Protein 6S3P (pdb70)

Organism: NCBI:txid751945

Nearest PDB structures (foldseek):
  7bil-assembly1_A  TM=9.591E-01  e=8.153E-88  Thermus oshimai JL-2
  7oar-assembly1_A  TM=9.532E-01  e=5.151E-84  Thermus oshimai
  7ada-assembly2_B  TM=6.697E-01  e=1.437E-77  Thermus oshimai JL-2
  6xzt-assembly2_B  TM=6.719E-01  e=8.500E-76  Thermus oshimai JL-2
  5fhf-assembly1_A  TM=6.717E-01  e=7.143E-41  Bacteroides fragilis

Secondary structure (DSSP, 8-state):
---HHHHHHHHHHHSS---EEEEESS-BTBHHHHHHHHHHHHGGGEEEEESSHHHHHHTTSEEHHHHHT--SS---TT-TTT--PPPTT-HHHHHHHH--EEEE-SGGG--HHHHHHHHHHHHHHHT-TTSGGGGPEEEEES-S-SPPPP--STHHHHHHHHHHSSSSGGG-GGGGTS-EEEEE----HHHHH-HHHHHHHHHHHTT-TTHHHHHHHHHB-GGGGGSTT-EEEESSHHHHHHHHHHHHHHS-S--EEEE-EEEES--GGG-SS-SEEEE-TT-EEEE-S--TTSS--TT-EEEEEEEETTEEEEEETTT--EEEE--EEEEEEEEEE-SSSS-EEEEEEEEEEE-SEEE-SEEEHHHHTT---SSEEE--TT---STTHHHHHHTTSSSGGGEEESSPPPGGG----HHHHHHHHHTTSSEE----

Radius of gyration: 22.18 Å; Cα contacts (8 Å, |Δi|>4): 866; chains: 1; bounding box: 62×50×57 Å

Structure (mmCIF, N/CA/C/O backbone):
data_6S3P
#
_entry.id   6S3P
#
_cell.length_a   60.850
_cell.length_b   64.583
_cell.length_c   144.296
_cell.angle_alpha   90.00
_cell.angle_beta   90.00
_cell.angle_gamma   90.00
#
_symmetry.space_group_name_H-M   'P 21 21 21'
#
loop_
_entity.id
_entity.type
_entity.pdbx_description
1 polymer 'PIF1 helicase'
2 polymer "DNA (5'-D(*TP*TP*TP*TP*TP*TP*TP*T)-3')"
3 water water
#
loop_
_atom_site.group_PDB
_atom_site.id
_atom_site.type_symbol
_atom_site.label_atom_id
_atom_site.label_alt_id
_atom_site.label_comp_id
_atom_site.label_asym_id
_atom_site.label_entity_id
_atom_site.label_seq_id
_atom_site.pdbx_PDB_ins_code
_atom_site.Cartn_x
_atom_site.Cartn_y
_atom_site.Cartn_z
_atom_site.occupancy
_atom_site.B_iso_or_equiv
_atom_site.auth_seq_id
_atom_site.auth_comp_id
_atom_site.auth_asym_id
_atom_site.auth_atom_id
_atom_site.pdbx_PDB_model_num
ATOM 1 N N . GLY A 1 3 ? -3.658 -1.491 4.017 1.00 74.12 67 GLY A N 1
ATOM 2 C CA . GLY A 1 3 ? -2.480 -0.656 4.211 1.00 74.39 67 GLY A CA 1
ATOM 3 C C . GLY A 1 3 ? -2.525 0.696 3.511 1.00 69.37 67 GLY A C 1
ATOM 4 O O . GLY A 1 3 ? -1.572 1.095 2.839 1.00 67.15 67 GLY A O 1
ATOM 5 N N . LEU A 1 4 ? -3.628 1.415 3.692 1.00 64.05 68 LEU A N 1
ATOM 6 C CA . LEU A 1 4 ? -3.843 2.716 3.075 1.00 53.51 68 LEU A CA 1
ATOM 7 C C . LEU A 1 4 ? -3.655 3.837 4.093 1.00 54.22 68 LEU A C 1
ATOM 8 O O . LEU A 1 4 ? -3.795 3.638 5.301 1.00 55.60 68 LEU A O 1
ATOM 13 N N . SER A 1 5 ? -3.354 5.035 3.591 1.00 51.13 69 SER A N 1
ATOM 14 C CA . SER A 1 5 ? -3.350 6.203 4.463 1.00 51.50 69 SER A CA 1
ATOM 15 C C . SER A 1 5 ? -4.787 6.579 4.831 1.00 49.68 69 SER A C 1
ATOM 16 O O . SER A 1 5 ? -5.756 5.997 4.337 1.00 48.92 69 SER A O 1
ATOM 19 N N . SER A 1 6 ? -4.920 7.556 5.729 1.00 51.30 70 SER A N 1
ATOM 20 C CA . SER A 1 6 ? -6.248 8.039 6.108 1.00 52.90 70 SER A CA 1
ATOM 21 C C . SER A 1 6 ? -6.986 8.606 4.905 1.00 46.48 70 SER A C 1
ATOM 22 O O . SER A 1 6 ? -8.172 8.332 4.697 1.00 46.62 70 SER A O 1
ATOM 25 N N . GLU A 1 7 ? -6.293 9.405 4.100 1.00 46.86 71 GLU A N 1
ATOM 26 C CA . GLU A 1 7 ? -6.897 9.966 2.902 1.00 47.20 71 GLU A CA 1
ATOM 27 C C . GLU A 1 7 ? -7.350 8.861 1.954 1.00 42.57 71 GLU A C 1
ATOM 28 O O . GLU A 1 7 ? -8.475 8.888 1.442 1.00 40.83 71 GLU A O 1
ATOM 34 N N . GLN A 1 8 ? -6.488 7.866 1.723 1.00 40.30 72 GLN A N 1
ATOM 35 C CA . GLN A 1 8 ? -6.824 6.795 0.790 1.00 41.26 72 GLN A CA 1
ATOM 36 C C . GLN A 1 8 ? -7.972 5.943 1.314 1.00 37.64 72 GLN A C 1
ATOM 37 O O . GLN A 1 8 ? -8.848 5.527 0.544 1.00 36.19 72 GLN A O 1
ATOM 43 N N . GLN A 1 9 ? -7.982 5.670 2.622 1.00 39.26 73 GLN A N 1
ATOM 44 C CA . GLN A 1 9 ? -9.054 4.866 3.205 1.00 42.04 73 GLN A CA 1
ATOM 45 C C . GLN A 1 9 ? -10.396 5.573 3.079 1.00 39.08 73 GLN A C 1
ATOM 46 O O . GLN A 1 9 ? -11.412 4.944 2.771 1.00 38.87 73 GLN A O 1
ATOM 52 N N . ARG A 1 10 ? -10.416 6.888 3.285 1.00 39.98 74 ARG A N 1
ATOM 53 C CA . ARG A 1 10 ? -11.654 7.639 3.099 1.00 41.72 74 ARG A CA 1
ATOM 54 C C . ARG A 1 10 ? -12.176 7.484 1.683 1.00 41.01 74 ARG A C 1
ATOM 55 O O . ARG A 1 10 ? -13.377 7.289 1.480 1.00 35.15 74 ARG A O 1
ATOM 63 N N . ALA A 1 11 ? -11.289 7.602 0.682 1.00 39.40 75 ALA A N 1
ATOM 64 C CA . ALA A 1 11 ? -11.713 7.409 -0.699 1.00 37.33 75 ALA A CA 1
ATOM 65 C C . ALA A 1 11 ? -12.141 5.971 -0.929 1.00 36.52 75 ALA A C 1
ATOM 66 O O . ALA A 1 11 ? -13.150 5.712 -1.600 1.00 35.21 75 ALA A O 1
ATOM 68 N N . PHE A 1 12 ? -11.402 5.023 -0.347 1.00 34.72 76 PHE A N 1
ATOM 69 C CA . PHE A 1 12 ? -11.730 3.612 -0.526 1.00 34.87 76 PHE A CA 1
ATOM 70 C C . PHE A 1 12 ? -13.133 3.332 -0.009 1.00 36.81 76 PHE A C 1
ATOM 71 O O . PHE A 1 12 ? -13.942 2.692 -0.689 1.00 38.35 76 PHE A O 1
ATOM 79 N N . LEU A 1 13 ? -13.459 3.854 1.176 1.00 35.94 77 LEU A N 1
ATOM 80 C CA . LEU A 1 13 ? -14.752 3.531 1.762 1.00 37.91 77 LEU A CA 1
ATOM 81 C C . LEU A 1 13 ? -15.869 4.280 1.067 1.00 39.05 77 LEU A C 1
ATOM 82 O O . LEU A 1 13 ? -16.980 3.741 0.928 1.00 39.66 77 LEU A O 1
ATOM 87 N N . ALA A 1 14 ? -15.577 5.506 0.608 1.00 38.19 78 ALA A N 1
ATOM 88 C CA . ALA A 1 14 ? -16.574 6.325 -0.067 1.00 40.15 78 ALA A CA 1
ATOM 89 C C . ALA A 1 14 ? -16.993 5.709 -1.384 1.00 39.61 78 ALA A C 1
ATOM 90 O O . ALA A 1 14 ? -18.113 5.942 -1.843 1.00 39.88 78 ALA A O 1
ATOM 92 N N . VAL A 1 15 ? -16.116 4.912 -1.989 1.00 35.63 79 VAL A N 1
ATOM 93 C CA . VAL A 1 15 ? -16.388 4.287 -3.268 1.00 38.89 79 VAL A CA 1
ATOM 94 C C . VAL A 1 15 ? -17.003 2.902 -3.102 1.00 41.75 79 VAL A C 1
ATOM 95 O O . VAL A 1 15 ? -17.890 2.523 -3.869 1.00 47.77 79 VAL A O 1
ATOM 99 N N . THR A 1 16 ? -16.574 2.134 -2.095 1.00 36.83 80 THR A N 1
ATOM 100 C CA . THR A 1 16 ? -16.972 0.733 -1.981 1.00 38.16 80 THR A CA 1
ATOM 101 C C . THR A 1 16 ? -18.200 0.510 -1.108 1.00 40.96 80 THR A C 1
ATOM 102 O O . THR A 1 16 ? -18.859 -0.524 -1.253 1.00 42.64 80 THR A O 1
ATOM 106 N N . GLN A 1 17 ? -18.522 1.429 -0.198 1.00 40.47 81 GLN A N 1
ATOM 107 C CA . GLN A 1 17 ? -19.610 1.222 0.754 1.00 41.69 81 GLN A CA 1
ATOM 108 C C . GLN A 1 17 ? -20.799 2.128 0.448 1.00 42.36 81 GLN A C 1
ATOM 109 O O . GLN A 1 17 ? -21.481 2.618 1.347 1.00 41.99 81 GLN A O 1
ATOM 115 N N . THR A 1 18 ? -21.061 2.347 -0.834 1.00 41.85 82 THR A N 1
ATOM 116 C CA . THR A 1 18 ? -22.230 3.076 -1.301 1.00 43.90 82 THR A CA 1
ATOM 117 C C . THR A 1 18 ? -22.690 2.439 -2.603 1.00 43.13 82 THR A C 1
ATOM 118 O O . THR A 1 18 ? -21.861 1.974 -3.390 1.00 43.47 82 THR A O 1
ATOM 122 N N . PRO A 1 19 ? -24.000 2.407 -2.855 1.00 45.81 83 PRO A N 1
ATOM 123 C CA . PRO A 1 19 ? -24.469 1.927 -4.164 1.00 44.08 83 PRO A CA 1
ATOM 124 C C . PRO A 1 19 ? -24.241 2.935 -5.276 1.00 43.78 83 PRO A C 1
ATOM 125 O O . PRO A 1 19 ? -24.411 2.573 -6.447 1.00 45.26 83 PRO A O 1
ATOM 129 N N . HIS A 1 20 ? -23.846 4.175 -4.953 1.00 37.54 84 HIS A N 1
ATOM 130 C CA . HIS A 1 20 ? -23.755 5.203 -5.977 1.00 37.63 84 HIS A CA 1
ATOM 131 C C . HIS A 1 20 ? -22.808 4.752 -7.080 1.00 34.52 84 HIS A C 1
ATOM 132 O O . HIS A 1 20 ? -21.682 4.314 -6.783 1.00 35.06 84 HIS A O 1
ATOM 139 N N . PRO A 1 21 ? -23.204 4.831 -8.355 1.00 35.62 85 PRO A N 1
ATOM 140 C CA . PRO A 1 21 ? -22.469 4.175 -9.443 1.00 33.32 85 PRO A CA 1
ATOM 141 C C . PRO A 1 21 ? -21.439 5.021 -10.186 1.00 36.46 85 PRO A C 1
ATOM 142 O O . PRO A 1 21 ? -20.895 4.537 -11.185 1.00 35.56 85 PRO A O 1
ATOM 146 N N . ALA A 1 22 ? -21.158 6.263 -9.794 1.00 35.17 86 ALA A N 1
ATOM 147 C CA . ALA A 1 22 ? -20.200 7.055 -10.570 1.00 34.95 86 ALA A CA 1
ATOM 148 C C . ALA A 1 22 ? -19.331 7.874 -9.633 1.00 32.39 86 ALA A C 1
ATOM 149 O O . ALA A 1 22 ? -19.835 8.731 -8.898 1.00 33.64 86 ALA A O 1
ATOM 151 N N . HIS A 1 23 ? -18.023 7.617 -9.684 1.00 31.93 87 HIS A N 1
ATOM 152 C CA . HIS A 1 23 ? -17.068 8.186 -8.746 1.00 29.34 87 HIS A CA 1
ATOM 153 C C . HIS A 1 23 ? -15.834 8.633 -9.505 1.00 31.83 87 HIS A C 1
ATOM 154 O O . HIS A 1 23 ? -15.405 7.973 -10.456 1.00 31.86 87 HIS A O 1
ATOM 161 N N . LEU A 1 24 ? -15.274 9.755 -9.071 1.00 28.04 88 LEU A N 1
ATOM 162 C CA . LEU A 1 24 ? -14.018 10.285 -9.584 1.00 28.09 88 LEU A CA 1
ATOM 163 C C . LEU A 1 24 ? -13.072 10.482 -8.405 1.00 30.28 88 LEU A C 1
ATOM 164 O O . LEU A 1 24 ? -13.395 11.220 -7.467 1.00 30.63 88 LEU A O 1
ATOM 169 N N . ILE A 1 25 ? -11.946 9.771 -8.421 1.00 32.72 89 ILE A N 1
ATOM 170 C CA . ILE A 1 25 ? -10.897 9.918 -7.412 1.00 33.21 89 ILE A CA 1
ATOM 171 C C . ILE A 1 25 ? -9.753 10.663 -8.080 1.00 37.76 89 ILE A C 1
ATOM 172 O O . ILE A 1 25 ? -9.106 10.144 -9.002 1.00 37.27 89 ILE A O 1
ATOM 177 N N . THR A 1 26 ? -9.514 11.897 -7.668 1.00 33.98 90 THR A N 1
ATOM 178 C CA . THR A 1 26 ? -8.561 12.700 -8.404 1.00 36.50 90 THR A CA 1
ATOM 179 C C . THR A 1 26 ? -7.432 13.157 -7.492 1.00 45.76 90 THR A C 1
ATOM 180 O O . THR A 1 26 ? -7.610 13.320 -6.285 1.00 46.81 90 THR A O 1
ATOM 184 N N . GLY A 1 27 ? -6.261 13.331 -8.091 1.00 55.88 91 GLY A N 1
ATOM 185 C CA . GLY A 1 27 ? -5.061 13.714 -7.386 1.00 66.77 91 GLY A CA 1
ATOM 186 C C . GLY A 1 27 ? -3.858 13.673 -8.309 1.00 75.87 91 GLY A C 1
ATOM 187 O O . GLY A 1 27 ? -3.885 13.019 -9.356 1.00 77.27 91 GLY A O 1
ATOM 188 N N . PRO A 1 28 ? -2.767 14.378 -7.929 1.00 82.65 92 PRO A N 1
ATOM 189 C CA . PRO A 1 28 ? -1.560 14.452 -8.778 1.00 89.00 92 PRO A CA 1
ATOM 190 C C . PRO A 1 28 ? -0.817 13.127 -8.863 1.00 93.45 92 PRO A C 1
ATOM 191 O O . PRO A 1 28 ? 0.307 12.990 -8.371 1.00 96.71 92 PRO A O 1
ATOM 195 N N . ALA A 1 29 ? -1.425 12.164 -9.547 1.00 94.68 93 ALA A N 1
ATOM 196 C CA . ALA A 1 29 ? -1.468 10.781 -9.101 1.00 93.38 93 ALA A CA 1
ATOM 197 C C . ALA A 1 29 ? -0.326 9.931 -9.651 1.00 96.00 93 ALA A C 1
ATOM 198 O O . ALA A 1 29 ? -0.107 9.856 -10.866 1.00 95.35 93 ALA A O 1
ATOM 200 N N . GLY A 1 30 ? 0.375 9.276 -8.725 1.00 96.03 94 GLY A N 1
ATOM 201 C CA . GLY A 1 30 ? 1.444 8.315 -8.927 1.00 94.42 94 GLY A CA 1
ATOM 202 C C . GLY A 1 30 ? 1.260 7.249 -7.865 1.00 88.86 94 GLY A C 1
ATOM 203 O O . GLY A 1 30 ? 0.155 6.719 -7.724 1.00 84.49 94 GLY A O 1
ATOM 204 N N . THR A 1 31 ? 2.310 6.906 -7.121 1.00 89.74 95 THR A N 1
ATOM 205 C CA . THR A 1 31 ? 2.100 6.179 -5.873 1.00 87.52 95 THR A CA 1
ATOM 206 C C . THR A 1 31 ? 1.108 6.957 -5.014 1.00 84.18 95 THR A C 1
ATOM 207 O O . THR A 1 31 ? 1.124 8.189 -4.989 1.00 89.74 95 THR A O 1
ATOM 211 N N . GLY A 1 32 ? 0.260 6.241 -4.284 1.00 73.61 96 GLY A N 1
ATOM 212 C CA . GLY A 1 32 ? -0.960 6.840 -3.762 1.00 66.02 96 GLY A CA 1
ATOM 213 C C . GLY A 1 32 ? -2.215 6.643 -4.600 1.00 59.00 96 GLY A C 1
ATOM 214 O O . GLY A 1 32 ? -3.156 6.018 -4.105 1.00 57.60 96 GLY A O 1
ATOM 215 N N . LYS A 1 33 ? -2.286 7.127 -5.845 1.00 52.59 97 LYS A N 1
ATOM 216 C CA . LYS A 1 33 ? -3.346 6.628 -6.720 1.00 51.21 97 LYS A CA 1
ATOM 217 C C . LYS A 1 33 ? -3.180 5.134 -6.929 1.00 48.90 97 LYS A C 1
ATOM 218 O O . LYS A 1 33 ? -4.150 4.371 -6.861 1.00 47.74 97 LYS A O 1
ATOM 224 N N . THR A 1 34 ? -1.942 4.705 -7.178 1.00 52.87 98 THR A N 1
ATOM 225 C CA . THR A 1 34 ? -1.687 3.319 -7.539 1.00 51.66 98 THR A CA 1
A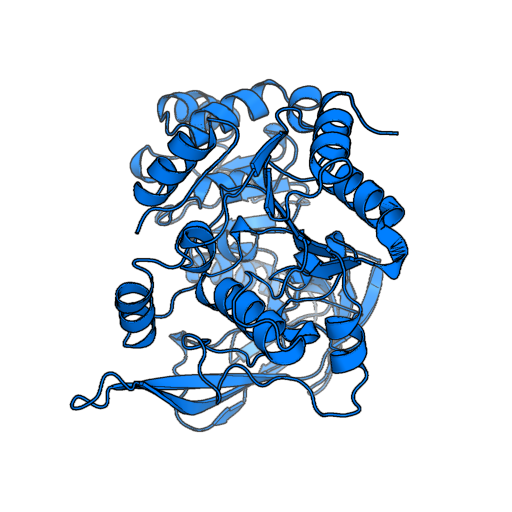TOM 226 C C . THR A 1 34 ? -1.954 2.383 -6.366 1.00 47.90 98 THR A C 1
ATOM 227 O O . THR A 1 34 ? -2.536 1.309 -6.550 1.00 47.95 98 THR A O 1
ATOM 231 N N . THR A 1 35 ? -1.538 2.762 -5.154 1.00 44.46 99 THR A N 1
ATOM 232 C CA . THR A 1 35 ? -1.818 1.899 -4.010 1.00 46.47 99 THR A CA 1
ATOM 233 C C . THR A 1 35 ? -3.314 1.800 -3.739 1.00 44.52 99 THR A C 1
ATOM 234 O O . THR A 1 35 ? -3.802 0.735 -3.351 1.00 47.61 99 THR A O 1
ATOM 238 N N . LEU A 1 36 ? -4.058 2.885 -3.973 1.00 40.95 100 LEU A N 1
ATOM 239 C CA . LEU A 1 36 ? -5.511 2.844 -3.838 1.00 38.25 100 LEU A CA 1
ATOM 240 C C . LEU A 1 36 ? -6.144 1.982 -4.925 1.00 34.41 100 LEU A C 1
ATOM 241 O O . LEU A 1 36 ? -7.094 1.233 -4.661 1.00 32.57 100 LEU A O 1
ATOM 246 N N . LEU A 1 37 ? -5.640 2.088 -6.154 1.00 32.59 101 LEU A N 1
ATOM 247 C CA . LEU A 1 37 ? -6.167 1.270 -7.244 1.00 33.17 101 LEU A CA 1
ATOM 248 C C . LEU A 1 37 ? -6.004 -0.216 -6.938 1.00 34.74 101 LEU A C 1
ATOM 249 O O . LEU A 1 37 ? -6.941 -1.003 -7.117 1.00 31.23 101 LEU A O 1
ATOM 254 N N . TYR A 1 38 ? -4.844 -0.610 -6.416 1.00 35.51 102 TYR A N 1
ATOM 255 C CA . TYR A 1 38 ? -4.629 -2.026 -6.157 1.00 38.88 102 TYR A CA 1
ATOM 256 C C . TYR A 1 38 ? -5.553 -2.529 -5.052 1.00 35.20 102 TYR A C 1
ATOM 257 O O . TYR A 1 38 ? -6.054 -3.658 -5.126 1.00 37.16 102 TYR A O 1
ATOM 266 N N . ALA A 1 39 ? -5.830 -1.689 -4.043 1.00 37.43 103 ALA A N 1
ATOM 267 C CA . ALA A 1 39 ? -6.773 -2.066 -2.994 1.00 35.18 103 ALA A CA 1
ATOM 268 C C . ALA A 1 39 ? -8.188 -2.195 -3.551 1.00 36.32 103 ALA A C 1
ATOM 269 O O . ALA A 1 39 ? -8.928 -3.118 -3.182 1.00 38.39 103 ALA A O 1
ATOM 271 N N . LEU A 1 40 ? -8.574 -1.299 -4.463 1.00 32.17 104 LEU A N 1
ATOM 272 C CA . LEU A 1 40 ? -9.872 -1.428 -5.122 1.00 32.46 104 LEU A CA 1
ATOM 273 C C . LEU A 1 40 ? -9.939 -2.695 -5.959 1.00 32.67 104 LEU A C 1
ATOM 274 O O . LEU A 1 40 ? -10.971 -3.381 -5.985 1.00 38.17 104 LEU A O 1
ATOM 279 N N . GLN A 1 41 ? -8.849 -3.011 -6.666 1.00 35.89 105 GLN A N 1
ATOM 280 C CA . GLN A 1 41 ? -8.827 -4.224 -7.470 1.00 36.70 105 GLN A CA 1
ATOM 281 C C . GLN A 1 41 ? -8.946 -5.456 -6.585 1.00 40.22 105 GLN A C 1
ATOM 282 O O . GLN A 1 41 ? -9.650 -6.413 -6.930 1.00 39.72 105 GLN A O 1
ATOM 288 N N . GLU A 1 42 ? -8.281 -5.443 -5.428 1.00 39.75 106 GLU A N 1
ATOM 289 C CA . GLU A 1 42 ? -8.370 -6.578 -4.513 1.00 48.55 106 GLU A CA 1
ATOM 290 C C . GLU A 1 42 ? -9.768 -6.705 -3.919 1.00 49.52 106 GLU A C 1
ATOM 291 O O . GLU A 1 42 ? -10.265 -7.818 -3.725 1.00 56.39 106 GLU A O 1
ATOM 297 N N . PHE A 1 43 ? -10.419 -5.583 -3.612 1.00 44.29 107 PHE A N 1
ATOM 298 C CA . PHE A 1 43 ? -11.769 -5.654 -3.052 1.00 40.97 107 PHE A CA 1
ATOM 299 C C . PHE A 1 43 ? -12.757 -6.270 -4.048 1.00 43.32 107 PHE A C 1
ATOM 300 O O . PHE A 1 43 ? -13.665 -7.018 -3.664 1.00 43.89 107 PHE A O 1
ATOM 308 N N . TYR A 1 44 ? -12.579 -5.987 -5.333 1.00 40.59 108 TYR A N 1
ATOM 309 C CA . TYR A 1 44 ? -13.575 -6.269 -6.361 1.00 45.81 108 TYR A CA 1
ATOM 310 C C . TYR A 1 44 ? -13.339 -7.568 -7.133 1.00 48.38 108 TYR A C 1
ATOM 311 O O . TYR A 1 44 ? -14.157 -7.900 -7.994 1.00 56.72 108 TYR A O 1
ATOM 320 N N . LYS A 1 45 ? -12.314 -8.355 -6.793 1.00 51.34 109 LYS A N 1
ATOM 321 C CA . LYS A 1 45 ? -11.402 -8.976 -7.747 1.00 57.96 109 LYS A CA 1
ATOM 322 C C . LYS A 1 45 ? -12.056 -9.439 -9.050 1.00 63.51 109 LYS A C 1
ATOM 323 O O . LYS A 1 45 ? -11.762 -8.904 -10.129 1.00 69.30 109 LYS A O 1
ATOM 329 N N . GLY A 1 46 ? -13.009 -10.366 -8.969 1.00 61.89 110 GLY A N 1
ATOM 330 C CA . GLY A 1 46 ? -13.644 -10.849 -10.187 1.00 57.85 110 GLY A CA 1
ATOM 331 C C . GLY A 1 46 ? -14.551 -9.823 -10.831 1.00 50.70 110 GLY A C 1
ATOM 332 O O . GLY A 1 46 ? -14.668 -9.762 -12.059 1.00 51.38 110 GLY A O 1
ATOM 333 N N . ARG A 1 47 ? -15.176 -8.984 -10.014 1.00 41.75 111 ARG A N 1
ATOM 334 C CA . ARG A 1 47 ? -16.284 -8.133 -10.409 1.00 40.35 111 ARG A CA 1
ATOM 335 C C . ARG A 1 47 ? -15.855 -6.870 -11.146 1.00 41.44 111 ARG A C 1
ATOM 336 O O . ARG A 1 47 ? -16.726 -6.136 -11.619 1.00 40.67 111 ARG A O 1
ATOM 344 N N . ALA A 1 48 ? -14.555 -6.594 -11.252 1.00 45.15 112 ALA A N 1
ATOM 345 C CA . ALA A 1 48 ? -14.068 -5.344 -11.821 1.00 41.30 112 ALA A CA 1
ATOM 346 C C . ALA A 1 48 ? -13.137 -5.595 -13.001 1.00 40.31 112 ALA A C 1
ATOM 347 O O . ALA A 1 48 ? -12.325 -6.525 -12.991 1.00 42.10 112 ALA A O 1
ATOM 349 N N . VAL A 1 49 ? -13.277 -4.756 -14.018 1.00 36.70 113 VAL A N 1
ATOM 350 C CA . VAL A 1 49 ? -12.369 -4.678 -15.156 1.00 36.47 113 VAL A CA 1
ATOM 351 C C . VAL A 1 49 ? -11.637 -3.342 -15.048 1.00 33.84 113 VAL A C 1
ATOM 352 O O . VAL A 1 49 ? -12.277 -2.302 -14.856 1.00 29.16 113 VAL A O 1
ATOM 356 N N . THR A 1 50 ? -10.305 -3.357 -15.171 1.00 30.68 114 THR A N 1
ATOM 357 C CA . THR A 1 50 ? -9.521 -2.125 -15.115 1.00 27.45 114 THR A CA 1
ATOM 358 C C . THR A 1 50 ? -9.067 -1.759 -16.522 1.00 31.79 114 THR A C 1
ATOM 359 O O . THR A 1 50 ? -8.438 -2.576 -17.202 1.00 32.02 114 THR A O 1
ATOM 363 N N . LEU A 1 51 ? -9.398 -0.539 -16.959 1.00 29.28 115 LEU A N 1
ATOM 364 C CA . LEU A 1 51 ? -9.026 -0.036 -18.276 1.00 27.12 115 LEU A CA 1
ATOM 365 C C . LEU A 1 51 ? -8.304 1.294 -18.143 1.00 28.10 115 LEU A C 1
ATOM 366 O O . LEU A 1 51 ? -8.404 1.988 -17.124 1.00 28.48 115 LEU A O 1
ATOM 371 N N . ALA A 1 52 ? -7.564 1.645 -19.191 1.00 27.65 116 ALA A N 1
ATOM 372 C CA . ALA A 1 52 ? -6.841 2.900 -19.249 1.00 25.25 116 ALA A CA 1
ATOM 373 C C . ALA A 1 52 ? -6.773 3.348 -20.716 1.00 29.13 116 ALA A C 1
ATOM 374 O O . ALA A 1 52 ? -6.870 2.511 -21.609 1.00 27.42 116 ALA A O 1
ATOM 376 N N . PRO A 1 53 ? -6.623 4.646 -20.957 1.00 26.41 117 PRO A N 1
ATOM 377 C CA . PRO A 1 53 ? -6.630 5.112 -22.360 1.00 23.97 117 PRO A CA 1
ATOM 378 C C . PRO A 1 53 ? -5.342 4.836 -23.130 1.00 27.19 117 PRO A C 1
ATOM 379 O O . PRO A 1 53 ? -5.387 4.873 -24.368 1.00 25.80 117 PRO A O 1
ATOM 383 N N . THR A 1 54 ? -4.209 4.599 -22.474 1.00 23.77 118 THR A N 1
ATOM 384 C CA . THR A 1 54 ? -2.935 4.360 -23.160 1.00 24.74 118 THR A CA 1
ATOM 385 C C . THR A 1 54 ? -2.336 3.042 -22.679 1.00 24.39 118 THR A C 1
ATOM 386 O O . THR A 1 54 ? -2.656 2.542 -21.594 1.00 26.52 118 THR A O 1
ATOM 390 N N . GLY A 1 55 ? -1.464 2.473 -23.511 1.00 24.22 119 GLY A N 1
ATOM 391 C CA . GLY A 1 55 ? -0.829 1.214 -23.149 1.00 24.55 119 GLY A CA 1
ATOM 392 C C . GLY A 1 55 ? 0.033 1.332 -21.901 1.00 29.37 119 GLY A C 1
ATOM 393 O O . GLY A 1 55 ? 0.056 0.427 -21.062 1.00 27.43 119 GLY A O 1
ATOM 394 N N . THR A 1 56 ? 0.779 2.425 -21.765 1.00 27.24 120 THR A N 1
ATOM 395 C CA . THR A 1 56 ? 1.619 2.530 -20.565 1.00 35.08 120 THR A CA 1
ATOM 396 C C . THR A 1 56 ? 0.773 2.733 -19.317 1.00 32.13 120 THR A C 1
ATOM 397 O O . THR A 1 56 ? 1.104 2.215 -18.245 1.00 32.93 120 THR A O 1
ATOM 401 N N . ALA A 1 57 ? -0.317 3.487 -19.423 1.00 30.00 121 ALA A N 1
ATOM 402 C CA . ALA A 1 57 ? -1.184 3.618 -18.257 1.00 30.14 121 ALA A CA 1
ATOM 403 C C . ALA A 1 57 ? -1.849 2.284 -17.919 1.00 32.90 121 ALA A C 1
ATOM 404 O O . ALA A 1 57 ? -1.984 1.941 -16.736 1.00 32.44 121 ALA A O 1
ATOM 406 N N . ALA A 1 58 ? -2.253 1.512 -18.942 1.00 25.47 122 ALA A N 1
ATOM 407 C CA . ALA A 1 58 ? -2.844 0.197 -18.694 1.00 27.50 122 ALA A CA 1
ATOM 408 C C . ALA A 1 58 ? -1.863 -0.719 -17.980 1.00 29.70 122 ALA A C 1
ATOM 409 O O . ALA A 1 58 ? -2.243 -1.464 -17.066 1.00 29.68 122 ALA A O 1
ATOM 411 N N . LEU A 1 59 ? -0.597 -0.678 -18.392 1.00 30.79 123 LEU A N 1
ATOM 412 C CA . LEU A 1 59 ? 0.439 -1.448 -17.716 1.00 32.48 123 LEU A CA 1
ATOM 413 C C . LEU A 1 59 ? 0.518 -1.086 -16.239 1.00 32.79 123 LEU A C 1
ATOM 414 O O . LEU A 1 59 ? 0.471 -1.968 -15.367 1.00 34.96 123 LEU A O 1
ATOM 419 N N . GLN A 1 60 ? 0.653 0.211 -15.937 1.00 31.62 124 GLN A N 1
ATOM 420 C CA . GLN A 1 60 ? 0.760 0.637 -14.542 1.00 38.10 124 GLN A CA 1
ATOM 421 C C . GLN A 1 60 ? -0.505 0.316 -13.752 1.00 35.66 124 GLN A C 1
ATOM 422 O O . GLN A 1 60 ? -0.429 0.009 -12.550 1.00 33.65 124 GLN A O 1
ATOM 428 N N . ALA A 1 61 ? -1.661 0.342 -14.409 1.00 28.08 125 ALA A N 1
ATOM 429 C CA . ALA A 1 61 ? -2.927 0.052 -13.747 1.00 26.03 125 ALA A CA 1
ATOM 430 C C . ALA A 1 61 ? -3.233 -1.435 -13.657 1.00 33.14 125 ALA A C 1
ATOM 431 O O . ALA A 1 61 ? -4.312 -1.792 -13.166 1.00 37.75 125 ALA A O 1
ATOM 433 N N . ARG A 1 62 ? -2.326 -2.308 -14.106 1.00 27.04 126 ARG A N 1
ATOM 434 C CA . ARG A 1 62 ? -2.624 -3.737 -14.206 1.00 29.74 126 ARG A CA 1
ATOM 435 C C . ARG A 1 62 ? -3.930 -3.966 -14.956 1.00 31.88 126 ARG A C 1
ATOM 436 O O . ARG A 1 62 ? -4.781 -4.760 -14.544 1.00 30.80 126 ARG A O 1
ATOM 444 N N . GLY A 1 63 ? -4.100 -3.256 -16.070 1.00 31.85 127 GLY A N 1
ATOM 445 C CA . GLY A 1 63 ? -5.311 -3.402 -16.856 1.00 30.77 127 GLY A CA 1
ATOM 446 C C . GLY A 1 63 ? -5.040 -3.516 -18.348 1.00 29.24 127 GLY A C 1
ATOM 447 O O . GLY A 1 63 ? -3.955 -3.961 -18.742 1.00 29.90 127 GLY A O 1
ATOM 448 N N . GLN A 1 64 ? -6.019 -3.159 -19.185 1.00 29.58 128 GLN A N 1
ATOM 449 C CA . GLN A 1 64 ? -5.864 -3.153 -20.638 1.00 29.32 128 GLN A CA 1
ATOM 450 C C . GLN A 1 64 ? -6.288 -1.797 -21.174 1.00 28.02 128 GLN A C 1
ATOM 451 O O . GLN A 1 64 ? -6.959 -1.030 -20.487 1.00 28.87 128 GLN A O 1
ATOM 457 N N . THR A 1 65 ? -5.950 -1.515 -22.432 1.00 23.29 129 THR A N 1
ATOM 458 C CA . THR A 1 65 ? -6.456 -0.281 -23.017 1.00 22.55 129 THR A CA 1
ATOM 459 C C . THR A 1 65 ? -7.957 -0.402 -23.222 1.00 22.26 129 THR A C 1
ATOM 460 O O . THR A 1 65 ? -8.498 -1.500 -23.401 1.00 25.86 129 THR A O 1
ATOM 464 N N . VAL A 1 66 ? -8.632 0.742 -23.180 1.00 24.95 130 VAL A N 1
ATOM 465 C CA . VAL A 1 66 ? -10.058 0.763 -23.488 1.00 25.84 130 VAL A CA 1
ATOM 466 C C . VAL A 1 66 ? -10.310 0.169 -24.861 1.00 29.00 130 VAL A C 1
ATOM 467 O O . VAL A 1 66 ? -11.240 -0.636 -25.049 1.00 27.84 130 VAL A O 1
ATOM 471 N N . HIS A 1 67 ? -9.489 0.562 -25.852 1.00 22.24 131 HIS A N 1
ATOM 472 C CA . HIS A 1 67 ? -9.719 0.081 -27.217 1.00 27.27 131 HIS A CA 1
ATOM 473 C C . HIS A 1 67 ? -9.588 -1.434 -27.292 1.00 32.67 131 HIS A C 1
ATOM 474 O O .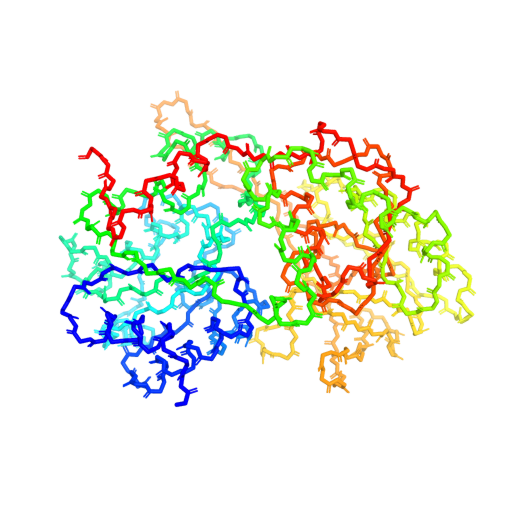 HIS A 1 67 ? -10.382 -2.090 -27.965 1.00 28.32 131 HIS A O 1
ATOM 481 N N . SER A 1 68 ? -8.580 -2.012 -26.623 1.00 30.93 132 SER A N 1
ATOM 482 C CA . SER A 1 68 ? -8.366 -3.449 -26.763 1.00 29.54 132 SER A CA 1
ATOM 483 C C . SER A 1 68 ? -9.462 -4.252 -26.070 1.00 30.96 132 SER A C 1
ATOM 484 O O . SER A 1 68 ? -9.823 -5.341 -26.542 1.00 32.34 132 SER A O 1
ATOM 487 N N . PHE A 1 69 ? -10.024 -3.724 -24.982 1.00 31.53 133 PHE A N 1
ATOM 488 C CA . PHE A 1 69 ? -11.094 -4.434 -24.291 1.00 32.87 133 PHE A CA 1
ATOM 489 C C . PHE A 1 69 ? -12.376 -4.440 -25.120 1.00 32.95 133 PHE A C 1
ATOM 490 O O . PHE A 1 69 ? -12.983 -5.496 -25.331 1.00 34.81 133 PHE A O 1
ATOM 498 N N . PHE A 1 70 ? -12.830 -3.264 -25.559 1.00 29.60 134 PHE A N 1
ATOM 499 C CA . PHE A 1 70 ? -14.084 -3.180 -26.298 1.00 29.14 134 PHE A CA 1
ATOM 500 C C . PHE A 1 70 ? -13.918 -3.434 -27.786 1.00 30.70 134 PHE A C 1
ATOM 501 O O . PHE A 1 70 ? -14.927 -3.529 -28.487 1.00 34.30 134 PHE A O 1
ATOM 509 N N . ARG A 1 71 ? -12.684 -3.582 -28.278 1.00 29.40 135 ARG A N 1
ATOM 510 C CA . ARG A 1 71 ? -12.408 -3.742 -29.717 1.00 33.82 135 ARG A CA 1
ATOM 511 C C . ARG A 1 71 ? -12.870 -2.518 -30.522 1.00 35.53 135 ARG A C 1
ATOM 512 O O . ARG A 1 71 ? -13.370 -2.649 -31.646 1.00 32.40 135 ARG A O 1
ATOM 520 N N . PHE A 1 72 ? -12.683 -1.318 -29.957 1.00 30.70 136 PHE A N 1
ATOM 521 C CA . PHE A 1 72 ? -12.946 -0.094 -30.707 1.00 25.25 136 PHE A CA 1
ATOM 522 C C . PHE A 1 72 ? -11.860 0.140 -31.758 1.00 28.58 136 PHE A C 1
ATOM 523 O O . PHE A 1 72 ? -10.683 -0.125 -31.506 1.00 32.52 136 PHE A O 1
ATOM 531 N N . PRO A 1 73 ? -12.217 0.688 -32.923 1.00 27.58 137 PRO A N 1
ATOM 532 C CA . PRO A 1 73 ? -11.202 1.022 -33.926 1.00 28.49 137 PRO A CA 1
ATOM 533 C C . PRO A 1 73 ? -10.397 2.234 -33.494 1.00 25.24 137 PRO A C 1
ATOM 534 O O . PRO A 1 73 ? -10.820 3.028 -32.652 1.00 25.16 137 PRO A O 1
ATOM 538 N N . ALA A 1 74 ? -9.231 2.385 -34.121 1.00 25.52 138 ALA A N 1
ATOM 539 C CA . ALA A 1 74 ? -8.303 3.471 -33.802 1.00 30.40 138 ALA A CA 1
ATOM 540 C C . ALA A 1 74 ? -8.646 4.722 -34.624 1.00 29.07 138 ALA A C 1
ATOM 541 O O . ALA A 1 74 ? -7.895 5.177 -35.488 1.00 30.58 138 ALA A O 1
ATOM 543 N N . ARG A 1 75 ? -9.812 5.287 -34.326 1.00 26.21 139 ARG A N 1
ATOM 544 C CA . ARG A 1 75 ? -10.307 6.476 -35.014 1.00 26.12 139 ARG A CA 1
ATOM 545 C C . ARG A 1 75 ? -11.422 7.089 -34.177 1.00 29.11 139 ARG A C 1
ATOM 546 O O . ARG A 1 75 ? -11.837 6.543 -33.148 1.00 28.50 139 ARG A O 1
ATOM 554 N N . LEU A 1 76 ? -11.938 8.226 -34.656 1.00 31.71 140 LEU A N 1
ATOM 555 C CA . LEU A 1 76 ? -13.061 8.898 -34.011 1.00 29.61 140 LEU A CA 1
ATOM 556 C C . LEU A 1 76 ? -14.229 7.927 -33.795 1.00 24.36 140 LEU A C 1
ATOM 557 O O . LEU A 1 76 ? -14.604 7.166 -34.695 1.00 25.23 140 LEU A O 1
ATOM 562 N N . LEU A 1 77 ? -14.786 7.932 -32.590 1.00 22.97 141 LEU A N 1
ATOM 563 C CA . LEU A 1 77 ? -15.930 7.076 -32.268 1.00 25.07 141 LEU A CA 1
ATOM 564 C C . LEU A 1 77 ? -17.175 7.959 -32.263 1.00 26.29 141 LEU A C 1
ATOM 565 O O . LEU A 1 77 ? -17.454 8.677 -31.288 1.00 23.80 141 LEU A O 1
ATOM 570 N N . ARG A 1 78 ? -17.889 7.946 -33.383 1.00 26.39 142 ARG A N 1
ATOM 571 C CA . ARG A 1 78 ? -19.038 8.818 -33.535 1.00 25.68 142 ARG A CA 1
ATOM 572 C C . ARG A 1 78 ? -20.123 8.384 -32.563 1.00 26.71 142 ARG A C 1
ATOM 573 O O . ARG A 1 78 ? -20.246 7.206 -32.219 1.00 28.19 142 ARG A O 1
ATOM 581 N N . TYR A 1 79 ? -20.867 9.366 -32.073 1.00 29.19 143 TYR A N 1
ATOM 582 C CA . TYR A 1 79 ? -21.781 9.176 -30.956 1.00 30.87 143 TYR A CA 1
ATOM 583 C C . TYR A 1 79 ? -22.772 8.044 -31.231 1.00 30.31 143 TYR A C 1
ATOM 584 O O . TYR A 1 79 ? -23.597 8.135 -32.148 1.00 31.55 143 TYR A O 1
ATOM 593 N N . ARG A 1 80 ? -22.675 6.961 -30.453 1.00 31.18 144 ARG A N 1
ATOM 594 C CA . ARG A 1 80 ? -23.590 5.803 -30.555 1.00 31.09 144 ARG A CA 1
ATOM 595 C C . ARG A 1 80 ? -23.690 5.260 -31.981 1.00 34.50 144 ARG A C 1
ATOM 596 O O . ARG A 1 80 ? -24.730 4.747 -32.389 1.00 34.00 144 ARG A O 1
ATOM 604 N N . HIS A 1 81 ? -22.618 5.381 -32.750 1.00 33.48 145 HIS A N 1
ATOM 605 C CA . HIS A 1 81 ? -22.660 5.019 -34.164 1.00 33.91 145 HIS A CA 1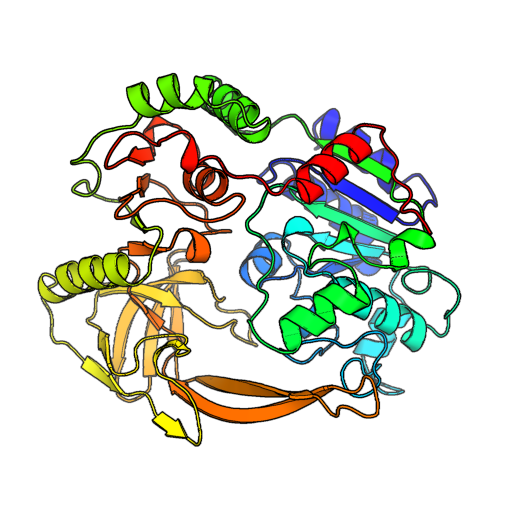
ATOM 606 C C . HIS A 1 81 ? -22.397 3.518 -34.349 1.00 35.13 145 HIS A C 1
ATOM 607 O O . HIS A 1 81 ? -21.361 3.021 -33.894 1.00 36.29 145 HIS A O 1
ATOM 614 N N . PRO A 1 82 ? -23.280 2.782 -35.041 1.00 33.25 146 PRO A N 1
ATOM 615 C CA . PRO A 1 82 ? -23.137 1.311 -35.105 1.00 38.01 146 PRO A CA 1
ATOM 616 C C . PRO A 1 82 ? -21.939 0.832 -35.917 1.00 40.08 146 PRO A C 1
ATOM 617 O O . PRO A 1 82 ? -21.535 -0.329 -35.758 1.00 40.44 146 PRO A O 1
ATOM 621 N N . GLU A 1 83 ? -21.375 1.671 -36.789 1.00 35.13 147 GLU A N 1
ATOM 622 C CA . GLU A 1 83 ? -20.165 1.287 -37.512 1.00 36.32 147 GLU A CA 1
ATOM 623 C C . GLU A 1 83 ? -18.912 1.443 -36.658 1.00 39.85 147 GLU A C 1
ATOM 624 O O . GLU A 1 83 ? -17.909 0.766 -36.902 1.00 42.01 147 GLU A O 1
ATOM 630 N N . ASP A 1 84 ? -18.935 2.342 -35.680 1.00 30.20 148 ASP A N 1
ATOM 631 C CA . ASP A 1 84 ? -17.793 2.551 -34.811 1.00 33.54 148 ASP A CA 1
ATOM 632 C C . ASP A 1 84 ? -17.868 1.764 -33.512 1.00 34.65 148 ASP A C 1
ATOM 633 O O . ASP A 1 84 ? -16.826 1.358 -32.991 1.00 33.95 148 ASP A O 1
ATOM 638 N N . ILE A 1 85 ? -19.066 1.546 -32.975 1.00 31.20 149 ILE A N 1
ATOM 639 C CA . ILE A 1 85 ? -19.243 0.943 -31.657 1.00 35.57 149 ILE A CA 1
ATOM 640 C C . ILE A 1 85 ? -20.067 -0.325 -31.862 1.00 43.05 149 ILE A C 1
ATOM 641 O O . ILE A 1 85 ? -21.295 -0.265 -31.981 1.00 45.16 149 ILE A O 1
ATOM 646 N N . ARG A 1 86 ? -19.399 -1.477 -31.935 1.00 41.45 150 ARG A N 1
ATOM 647 C CA . ARG A 1 86 ? -20.091 -2.733 -32.228 1.00 46.90 150 ARG A CA 1
ATOM 648 C C . ARG A 1 86 ? -20.088 -3.627 -30.999 1.00 50.02 150 ARG A C 1
ATOM 649 O O . ARG A 1 86 ? -19.011 -3.971 -30.497 1.00 45.57 150 ARG A O 1
ATOM 657 N N . PRO A 1 87 ? -21.242 -4.025 -30.478 1.00 56.43 151 PRO A N 1
ATOM 658 C CA . PRO A 1 87 ? -21.261 -4.925 -29.323 1.00 54.90 151 PRO A CA 1
ATOM 659 C C . PRO A 1 87 ? -20.721 -6.294 -29.704 1.00 50.73 151 PRO A C 1
ATOM 660 O O . PRO A 1 87 ? -20.742 -6.678 -30.882 1.00 47.36 151 PRO A O 1
ATOM 664 N N . PRO A 1 88 ? -20.205 -7.053 -28.742 1.00 49.61 152 PRO A N 1
ATOM 665 C CA . PRO A 1 88 ? -19.658 -8.376 -29.066 1.00 50.20 152 PRO A CA 1
ATOM 666 C C . PRO A 1 88 ? -20.749 -9.356 -29.474 1.00 54.75 152 PRO A C 1
ATOM 667 O O . PRO A 1 88 ? -21.930 -9.187 -29.161 1.00 56.51 152 PRO A O 1
ATOM 671 N N . GLY A 1 89 ? -20.320 -10.413 -30.166 1.00 53.81 153 GLY A N 1
ATOM 672 C CA . GLY A 1 89 ? -21.213 -11.426 -30.685 1.00 56.39 153 GLY A CA 1
ATOM 673 C C . GLY A 1 89 ? -21.990 -12.167 -29.615 1.00 59.32 153 GLY A C 1
ATOM 674 O O . GLY A 1 89 ? -21.709 -12.059 -28.418 1.00 59.12 153 GLY A O 1
ATOM 675 N N . PRO A 1 90 ? -22.963 -12.980 -30.036 1.00 63.71 154 PRO A N 1
ATOM 676 C CA . PRO A 1 90 ? -23.871 -13.598 -29.054 1.00 64.65 154 PRO A CA 1
ATOM 677 C C . PRO A 1 90 ? -23.187 -14.565 -28.092 1.00 68.27 154 PRO A C 1
ATOM 678 O O . PRO A 1 90 ? -23.643 -14.699 -26.948 1.00 70.82 154 PRO A O 1
ATOM 682 N N . HIS A 1 91 ? -22.113 -15.237 -28.505 1.00 68.53 155 HIS A N 1
ATOM 683 C CA . HIS A 1 91 ? -21.451 -16.237 -27.671 1.00 75.48 155 HIS A CA 1
ATOM 684 C C . HIS A 1 91 ? -19.974 -15.919 -27.511 1.00 73.74 155 HIS A C 1
ATOM 685 O O . HIS A 1 91 ? -19.123 -16.809 -27.540 1.00 76.43 155 HIS A O 1
ATOM 692 N N . SER A 1 92 ? -19.654 -14.687 -27.359 1.00 69.08 156 SER A N 1
ATOM 693 C CA . SER A 1 92 ? -18.240 -14.382 -27.249 1.00 63.12 156 SER A CA 1
ATOM 694 C C . SER A 1 92 ? -17.834 -14.193 -25.792 1.00 62.04 156 SER A C 1
ATOM 695 O O . SER A 1 92 ? -18.664 -13.839 -24.947 1.00 64.88 156 SER A O 1
ATOM 698 N N . PRO A 1 93 ? -16.561 -14.431 -25.462 1.00 58.17 157 PRO A N 1
ATOM 699 C CA . PRO A 1 93 ? -16.107 -14.162 -24.086 1.00 54.41 157 PRO A CA 1
ATOM 700 C C . PRO A 1 93 ? -16.215 -12.695 -23.700 1.00 50.44 157 PRO A C 1
ATOM 701 O O . PRO A 1 93 ? -16.407 -12.382 -22.516 1.00 52.33 157 PRO A O 1
ATOM 705 N N . LEU A 1 94 ? -16.099 -11.782 -24.664 1.00 43.70 158 LEU A N 1
ATOM 706 C CA . LEU A 1 94 ? -16.234 -10.368 -24.346 1.00 41.41 158 LEU A CA 1
ATOM 707 C C . LEU A 1 94 ? -17.643 -10.047 -23.881 1.00 40.97 158 LEU A C 1
ATOM 708 O O . LEU A 1 94 ? -17.831 -9.269 -22.938 1.00 41.74 158 LEU A O 1
ATOM 713 N N . ARG A 1 95 ? -18.644 -10.628 -24.536 1.00 42.81 159 ARG A N 1
ATOM 714 C CA . ARG A 1 95 ? -20.017 -10.399 -24.115 1.00 45.67 159 ARG A CA 1
ATOM 715 C C . ARG A 1 95 ? -20.225 -10.891 -22.688 1.00 45.91 159 ARG A C 1
ATOM 716 O O . ARG A 1 95 ? -20.816 -10.188 -21.856 1.00 44.98 159 ARG A O 1
ATOM 724 N N . LYS A 1 96 ? -19.722 -12.095 -22.385 1.00 48.81 160 LYS A N 1
ATOM 725 C CA . LYS A 1 96 ? -19.832 -12.634 -21.033 1.00 52.28 160 LYS A CA 1
ATOM 726 C C . LYS A 1 96 ? -19.193 -11.700 -20.010 1.00 52.73 160 LYS A C 1
ATOM 727 O O . LYS A 1 96 ? -19.752 -11.467 -18.931 1.00 55.43 160 LYS A O 1
ATOM 733 N N . ALA A 1 97 ? -18.021 -11.154 -20.336 1.00 51.64 161 ALA A N 1
ATOM 734 C CA . ALA A 1 97 ? -17.314 -10.287 -19.402 1.00 50.04 161 ALA A CA 1
ATOM 735 C C . ALA A 1 97 ? -18.077 -8.990 -19.169 1.00 46.74 161 ALA A C 1
ATOM 736 O O . ALA A 1 97 ? -18.135 -8.484 -18.044 1.00 46.16 161 ALA A O 1
ATOM 738 N N . ILE A 1 98 ? -18.659 -8.432 -20.225 1.00 40.26 162 ILE A N 1
ATOM 739 C CA . ILE A 1 98 ? -19.411 -7.199 -20.074 1.00 37.60 162 ILE A CA 1
ATOM 740 C C . ILE A 1 98 ? -20.723 -7.462 -19.346 1.00 43.28 162 ILE A C 1
ATOM 741 O O . ILE A 1 98 ? -21.143 -6.668 -18.490 1.00 43.01 162 ILE A O 1
ATOM 746 N N . GLU A 1 99 ? -21.379 -8.589 -19.641 1.00 42.83 163 GLU A N 1
ATOM 747 C CA . GLU A 1 99 ? -22.643 -8.876 -18.968 1.00 44.99 163 GLU A CA 1
ATOM 748 C C . GLU A 1 99 ? -22.439 -9.092 -17.470 1.00 47.24 163 GLU A C 1
ATOM 749 O O . GLU A 1 99 ? -23.266 -8.658 -16.658 1.00 46.26 163 GLU A O 1
ATOM 755 N N . GLN A 1 100 ? -21.350 -9.762 -17.083 1.00 45.71 164 GLN A N 1
ATOM 756 C CA . GLN A 1 100 ? -21.104 -10.085 -15.683 1.00 50.80 164 GLN A CA 1
ATOM 757 C C . GLN A 1 100 ? -20.354 -8.987 -14.935 1.00 50.54 164 GLN A C 1
ATOM 758 O O . GLN A 1 100 ? -20.243 -9.062 -13.708 1.00 54.51 164 GLN A O 1
ATOM 764 N N . MET A 1 101 ? -19.859 -7.972 -15.638 1.00 44.56 165 MET A N 1
ATOM 765 C CA . MET A 1 101 ? -19.115 -6.894 -15.003 1.00 43.04 165 MET A CA 1
ATOM 766 C C . MET A 1 101 ? -19.976 -6.206 -13.953 1.00 40.24 165 MET A C 1
ATOM 767 O O . MET A 1 101 ? -21.154 -5.927 -14.178 1.00 42.16 165 MET A O 1
ATOM 772 N N . GLU A 1 102 ? -19.387 -5.913 -12.799 1.00 39.04 166 GLU A N 1
ATOM 773 C CA . GLU A 1 102 ? -20.057 -5.032 -11.854 1.00 36.83 166 GLU A CA 1
ATOM 774 C C . GLU A 1 102 ? -19.406 -3.663 -11.736 1.00 35.55 166 GLU A C 1
ATOM 775 O O . GLU A 1 102 ? -20.115 -2.673 -11.528 1.00 32.05 166 GLU A O 1
ATOM 781 N N . VAL A 1 103 ? -18.082 -3.586 -11.868 1.00 36.22 167 VAL A N 1
ATOM 782 C CA . VAL A 1 103 ? -17.327 -2.355 -11.681 1.00 34.63 167 VAL A CA 1
ATOM 783 C C . VAL A 1 103 ? -16.374 -2.162 -12.856 1.00 32.75 167 VAL A C 1
ATOM 784 O O . VAL A 1 103 ? -15.730 -3.114 -13.314 1.00 37.41 167 VAL A O 1
ATOM 788 N N . LEU A 1 104 ? -16.307 -0.940 -13.367 1.00 30.55 168 LEU A N 1
ATOM 789 C CA . LEU A 1 104 ? -15.294 -0.550 -14.347 1.00 31.80 168 LEU A CA 1
ATOM 790 C C . LEU A 1 104 ? -14.386 0.487 -13.698 1.00 33.72 168 LEU A C 1
ATOM 791 O O . LEU A 1 104 ? -14.850 1.560 -13.304 1.00 33.63 168 LEU A O 1
ATOM 796 N N . ILE A 1 105 ? -13.104 0.168 -13.581 1.00 31.02 169 ILE A N 1
ATOM 797 C CA . ILE A 1 105 ? -12.118 1.110 -13.071 1.00 29.23 169 ILE A CA 1
ATOM 798 C C . ILE A 1 105 ? -11.382 1.691 -14.269 1.00 29.90 169 ILE A C 1
ATOM 799 O O . ILE A 1 105 ? -10.780 0.948 -15.055 1.00 29.57 169 ILE A O 1
ATOM 804 N N . LEU A 1 106 ? -11.451 3.013 -14.434 1.00 27.84 170 LEU A N 1
ATOM 805 C CA . LEU A 1 106 ? -10.831 3.710 -15.558 1.00 27.80 170 LEU A CA 1
ATOM 806 C C . LEU A 1 106 ? -9.722 4.613 -15.021 1.00 30.04 170 LEU A C 1
ATOM 807 O O . LEU A 1 106 ? -9.991 5.672 -14.448 1.00 29.29 170 LEU A O 1
ATOM 812 N N . ASP A 1 107 ? -8.471 4.193 -15.195 1.00 29.52 171 ASP A N 1
ATOM 813 C CA . ASP A 1 107 ? -7.334 4.979 -14.726 1.00 29.30 171 ASP A CA 1
ATOM 814 C C . ASP A 1 107 ? -6.923 6.034 -15.762 1.00 30.63 171 ASP A C 1
ATOM 815 O O . ASP A 1 107 ? -7.264 5.945 -16.942 1.00 29.84 171 ASP A O 1
ATOM 820 N N . GLU A 1 108 ? -6.219 7.064 -15.285 1.00 32.66 172 GLU A N 1
ATOM 821 C CA . GLU A 1 108 ? -5.783 8.210 -16.109 1.00 29.76 172 GLU A CA 1
ATOM 822 C C . GLU A 1 108 ? -6.936 8.783 -16.915 1.00 32.56 172 GLU A C 1
ATOM 823 O O . GLU A 1 108 ? -6.837 8.982 -18.127 1.00 24.46 172 GLU A O 1
ATOM 829 N N . VAL A 1 109 ? -8.032 9.088 -16.218 1.00 28.78 173 VAL A N 1
ATOM 830 C CA . VAL A 1 109 ? -9.240 9.527 -16.915 1.00 29.13 173 VAL A CA 1
ATOM 831 C C . VAL A 1 109 ? -9.022 10.863 -17.612 1.00 29.22 173 VAL A C 1
ATOM 832 O O . VAL A 1 109 ? -9.677 11.151 -18.622 1.00 28.90 173 VAL A O 1
ATOM 836 N N . GLY A 1 110 ? -8.130 11.708 -17.083 1.00 26.69 174 GLY A N 1
ATOM 837 C CA . GLY A 1 110 ? -7.839 12.983 -17.726 1.00 24.27 174 GLY A CA 1
ATOM 838 C C . GLY A 1 110 ? -7.321 12.837 -19.144 1.00 27.30 174 GLY A C 1
ATOM 839 O O . GLY A 1 110 ? -7.461 13.768 -19.949 1.00 28.13 174 GLY A O 1
ATOM 840 N N . MET A 1 111 ? -6.755 11.675 -19.485 1.00 26.46 175 MET A N 1
ATOM 841 C CA . MET A 1 111 ? -6.299 11.429 -20.852 1.00 25.87 175 MET A CA 1
ATOM 842 C C . MET A 1 111 ? -7.363 10.779 -21.745 1.00 28.67 175 MET A C 1
ATOM 843 O O . MET A 1 111 ? -7.062 10.437 -22.897 1.00 25.77 175 MET A O 1
ATOM 848 N N . VAL A 1 112 ? -8.576 10.551 -21.246 1.00 27.89 176 VAL A N 1
ATOM 849 C CA . VAL A 1 112 ? -9.618 9.866 -22.010 1.00 26.68 176 VAL A CA 1
ATOM 850 C C . VAL A 1 112 ? -10.360 10.918 -22.821 1.00 25.87 176 VAL A C 1
ATOM 851 O O . VAL A 1 112 ? -10.959 11.837 -22.252 1.00 28.85 176 VAL A O 1
ATOM 855 N N . ARG A 1 113 ? -10.331 10.793 -24.144 1.00 20.64 177 ARG A N 1
ATOM 856 C CA . ARG A 1 113 ? -11.081 11.760 -24.939 1.00 21.55 177 ARG A CA 1
ATOM 857 C C . ARG A 1 113 ? -12.581 11.485 -24.832 1.00 22.76 177 ARG A C 1
ATOM 858 O O . ARG A 1 113 ? -12.993 10.369 -24.550 1.00 24.66 177 ARG A O 1
ATOM 866 N N . VAL A 1 114 ? -13.400 12.519 -25.087 1.00 23.89 178 VAL A N 1
ATOM 867 C CA . VAL A 1 114 ? -14.827 12.446 -24.763 1.00 25.81 178 VAL A CA 1
ATOM 868 C C . VAL A 1 114 ? -15.488 11.313 -25.532 1.00 25.32 178 VAL A C 1
ATOM 869 O O . VAL A 1 114 ? -16.330 10.581 -24.985 1.00 22.51 178 VAL A O 1
ATOM 873 N N . ASP A 1 115 ? -15.120 11.145 -26.816 1.00 23.70 179 ASP A N 1
ATOM 874 C CA . ASP A 1 115 ? -15.783 10.131 -27.625 1.00 24.24 179 ASP A CA 1
ATOM 875 C C . ASP A 1 115 ? -15.455 8.735 -27.124 1.00 24.47 179 ASP A C 1
ATOM 876 O O . ASP A 1 115 ? -16.294 7.831 -27.215 1.00 24.17 179 ASP A O 1
ATOM 881 N N . LEU A 1 116 ? -14.260 8.546 -26.567 1.00 22.64 180 LEU A N 1
ATOM 882 C CA . LEU A 1 116 ? -13.922 7.237 -26.006 1.00 24.03 180 LEU A CA 1
ATOM 883 C C . LEU A 1 116 ? -14.769 6.927 -24.772 1.00 24.27 180 LEU A C 1
ATOM 884 O O . LEU A 1 116 ? -15.254 5.803 -24.612 1.00 24.10 180 LEU A O 1
ATOM 889 N N . LEU A 1 117 ? -14.945 7.900 -23.875 1.00 22.25 181 LEU A N 1
ATOM 890 C CA . LEU A 1 117 ? -15.776 7.663 -22.700 1.00 25.69 181 LEU A CA 1
ATOM 891 C C . LEU A 1 117 ? -17.231 7.417 -23.110 1.00 26.98 181 LEU A C 1
ATOM 892 O O . LEU A 1 117 ? -17.904 6.528 -22.577 1.00 24.58 181 LEU A O 1
ATOM 897 N N . GLU A 1 118 ? -17.724 8.181 -24.080 1.00 25.55 182 GLU A N 1
ATOM 898 C CA . GLU A 1 118 ? -19.088 7.993 -24.558 1.00 26.02 182 GLU A CA 1
ATOM 899 C C . GLU A 1 118 ? -19.268 6.641 -25.226 1.00 27.50 182 GLU A C 1
ATOM 900 O O . GLU A 1 118 ? -20.333 6.025 -25.089 1.00 27.12 182 GLU A O 1
ATOM 906 N N . ALA A 1 119 ? -18.242 6.159 -25.930 1.00 24.00 183 ALA A N 1
ATOM 907 C CA . ALA A 1 119 ? -18.331 4.851 -26.563 1.00 21.65 183 ALA A CA 1
ATOM 908 C C . ALA A 1 119 ? -18.359 3.735 -25.516 1.00 25.31 183 ALA A C 1
ATOM 909 O O . ALA A 1 119 ? -19.091 2.761 -25.676 1.00 26.17 183 ALA A O 1
ATOM 911 N N . MET A 1 120 ? -17.596 3.875 -24.417 1.00 24.56 184 MET A N 1
ATOM 912 C CA . MET A 1 120 ? -17.714 2.916 -23.310 1.00 22.45 184 MET A CA 1
ATOM 913 C C . MET A 1 120 ? -19.131 2.876 -22.759 1.00 23.85 184 MET A C 1
ATOM 914 O O . MET A 1 120 ? -19.691 1.799 -22.528 1.00 28.83 184 MET A O 1
ATOM 919 N N . ASP A 1 121 ? -19.719 4.050 -22.517 1.00 25.26 185 ASP A N 1
ATOM 920 C CA . ASP A 1 121 ? -21.090 4.120 -22.049 1.00 24.04 185 ASP A CA 1
ATOM 921 C C . ASP A 1 121 ? -22.030 3.375 -22.996 1.00 30.02 185 ASP A C 1
ATOM 922 O O . ASP A 1 121 ? -22.793 2.493 -22.577 1.00 29.59 185 ASP A O 1
ATOM 927 N N . TRP A 1 122 ? -21.986 3.704 -24.287 1.00 26.07 186 TRP A N 1
ATOM 928 C CA . TRP A 1 122 ? -22.909 3.059 -25.224 1.00 30.83 186 TRP A CA 1
ATOM 929 C C . TRP A 1 122 ? -22.647 1.559 -25.332 1.00 29.50 186 TRP A C 1
ATOM 930 O O . TRP A 1 122 ? -23.593 0.758 -25.342 1.00 29.91 186 TRP A O 1
ATOM 941 N N . ALA A 1 123 ? -21.377 1.158 -25.438 1.00 27.26 187 ALA A N 1
ATOM 942 C CA . ALA A 1 123 ? -21.075 -0.267 -25.572 1.00 29.20 187 ALA A CA 1
ATOM 943 C C . ALA A 1 123 ? -21.597 -1.055 -24.376 1.00 29.24 187 ALA A C 1
ATOM 944 O O . ALA A 1 123 ? -22.167 -2.142 -24.535 1.00 35.01 187 ALA A O 1
ATOM 946 N N . LEU A 1 124 ? -21.458 -0.504 -23.175 1.00 26.90 188 LEU A N 1
ATOM 947 C CA . LEU A 1 124 ? -21.949 -1.209 -21.998 1.00 31.22 188 LEU A CA 1
ATOM 948 C C . LEU A 1 124 ? -23.474 -1.263 -21.981 1.00 30.85 188 LEU A C 1
ATOM 949 O O . LEU A 1 124 ? -24.055 -2.311 -21.683 1.00 32.65 188 LEU A O 1
ATOM 954 N N . ARG A 1 125 ? -24.136 -0.156 -22.339 1.00 27.70 189 ARG A N 1
ATOM 955 C CA . ARG A 1 125 ? -25.599 -0.121 -22.369 1.00 29.44 189 ARG A CA 1
ATOM 956 C C . ARG A 1 125 ? -26.153 -1.134 -23.356 1.00 32.57 189 ARG A C 1
ATOM 957 O O . ARG A 1 125 ? -27.059 -1.911 -23.034 1.00 32.24 189 ARG A O 1
ATOM 965 N N . LYS A 1 126 ? -25.642 -1.105 -24.587 1.00 33.71 190 LYS A N 1
ATOM 966 C CA . LYS A 1 126 ? -26.118 -2.006 -25.633 1.00 39.18 190 LYS A CA 1
ATOM 967 C C . LYS A 1 126 ? -25.889 -3.462 -25.263 1.00 39.56 190 LYS A C 1
ATOM 968 O O . LYS A 1 126 ? -26.818 -4.282 -25.308 1.00 39.59 190 LYS A O 1
ATOM 974 N N . THR A 1 127 ? -24.652 -3.804 -24.90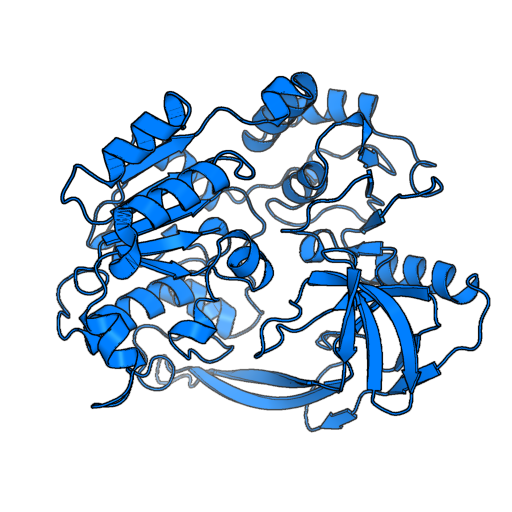2 1.00 36.92 191 THR A N 1
ATOM 975 C CA . THR A 1 127 ? -24.323 -5.197 -24.636 1.00 38.31 191 THR A CA 1
ATOM 976 C C . THR A 1 127 ? -25.133 -5.737 -23.471 1.00 39.95 191 THR A C 1
ATOM 977 O O . THR A 1 127 ? -25.566 -6.895 -23.491 1.00 43.56 191 THR A O 1
ATOM 981 N N . ARG A 1 128 ? -25.379 -4.909 -22.465 1.00 38.49 192 ARG A N 1
ATOM 982 C CA . ARG A 1 128 ? -26.096 -5.365 -21.283 1.00 40.42 192 ARG A CA 1
ATOM 983 C C . ARG A 1 128 ? -27.599 -5.201 -21.422 1.00 43.86 192 ARG A C 1
ATOM 984 O O . ARG A 1 128 ? -28.344 -5.640 -20.536 1.00 45.00 192 ARG A O 1
ATOM 992 N N . LYS A 1 129 ? -28.054 -4.651 -22.548 1.00 43.35 193 LYS A N 1
ATOM 993 C CA . LYS A 1 129 ? -29.469 -4.377 -22.809 1.00 44.73 193 LYS A CA 1
ATOM 994 C C . LYS A 1 129 ? -30.091 -3.599 -21.652 1.00 42.26 193 LYS A C 1
ATOM 995 O O . LYS A 1 129 ? -31.192 -3.894 -21.181 1.00 46.48 193 LYS A O 1
ATOM 1001 N N . ARG A 1 130 ? -29.358 -2.592 -21.186 1.00 41.86 194 ARG A N 1
ATOM 1002 C CA . ARG A 1 130 ? -29.875 -1.631 -20.213 1.00 45.60 194 ARG A CA 1
ATOM 1003 C C . ARG A 1 130 ? -29.605 -0.252 -20.808 1.00 38.59 194 ARG A C 1
ATOM 1004 O O . ARG A 1 130 ? -28.689 0.474 -20.411 1.00 37.69 194 ARG A O 1
ATOM 1012 N N . LEU A 1 131 ? -30.487 0.159 -21.709 1.00 40.34 195 LEU A N 1
ATOM 1013 C CA . LEU A 1 131 ? -30.218 1.348 -22.498 1.00 43.25 195 LEU A CA 1
ATOM 1014 C C . LEU A 1 131 ? -30.577 2.626 -21.757 1.00 41.99 195 LEU A C 1
ATOM 1015 O O . LEU A 1 131 ? -30.173 3.709 -22.195 1.00 43.23 195 LEU A O 1
ATOM 1020 N N . GLU A 1 132 ? -31.301 2.518 -20.647 1.00 41.10 196 GLU A N 1
ATOM 1021 C CA . GLU A 1 132 ? -31.735 3.665 -19.863 1.00 48.12 196 GLU A CA 1
ATOM 1022 C C . GLU A 1 132 ? -30.808 3.985 -18.697 1.00 48.09 196 GLU A C 1
ATOM 1023 O O . GLU A 1 132 ? -31.060 4.956 -17.980 1.00 52.65 196 GLU A O 1
ATOM 1029 N N . GLU A 1 133 ? -29.760 3.200 -18.475 1.00 45.44 197 GLU A N 1
ATOM 1030 C CA . GLU A 1 133 ? -28.877 3.413 -17.338 1.00 44.50 197 GLU A CA 1
ATOM 1031 C C . GLU A 1 133 ? -27.468 3.729 -17.813 1.00 41.19 197 GLU A C 1
ATOM 1032 O O . GLU A 1 133 ? -26.909 2.969 -18.621 1.00 36.61 197 GLU A O 1
ATOM 1038 N N . PRO A 1 134 ? -26.851 4.800 -17.307 1.00 40.75 198 PRO A N 1
ATOM 1039 C CA . PRO A 1 134 ? -25.463 5.113 -17.669 1.00 39.89 198 PRO A CA 1
ATOM 1040 C C . PRO A 1 134 ? -24.558 3.918 -17.430 1.00 38.09 198 PRO A C 1
ATOM 1041 O O . PRO A 1 134 ? -24.641 3.246 -16.392 1.00 36.45 198 PRO A O 1
ATOM 1045 N N . PHE A 1 135 ? -23.751 3.613 -18.439 1.00 31.89 199 PHE A N 1
ATOM 1046 C CA . PHE A 1 135 ? -22.807 2.495 -18.416 1.00 33.43 199 PHE A CA 1
ATOM 1047 C C . PHE A 1 135 ? -23.520 1.162 -18.198 1.00 30.49 199 PHE A C 1
ATOM 1048 O O . PHE A 1 135 ? -22.931 0.193 -17.710 1.00 32.59 199 PHE A O 1
ATOM 1056 N N . GLY A 1 136 ? -24.795 1.101 -18.570 1.00 29.48 200 GLY A N 1
ATOM 1057 C CA . GLY A 1 136 ? -25.565 -0.119 -18.403 1.00 36.53 200 GLY A CA 1
ATOM 1058 C C . GLY A 1 136 ? -25.658 -0.589 -16.969 1.00 35.95 200 GLY A C 1
ATOM 1059 O O . GLY A 1 136 ? -25.806 -1.799 -16.723 1.00 36.24 200 GLY A O 1
ATOM 1060 N N . GLY A 1 137 ? -25.593 0.334 -16.007 1.00 37.23 201 GLY A N 1
ATOM 1061 C CA . GLY A 1 137 ? -25.674 -0.049 -14.608 1.00 40.92 201 GLY A CA 1
ATOM 1062 C C . GLY A 1 137 ? -24.350 -0.415 -13.980 1.00 37.85 201 GLY A C 1
ATOM 1063 O O . GLY A 1 137 ? -24.314 -0.728 -12.784 1.00 38.64 201 GLY A O 1
ATOM 1064 N N . VAL A 1 138 ? -23.263 -0.377 -14.748 1.00 35.39 202 VAL A N 1
ATOM 1065 C CA . VAL A 1 138 ? -21.937 -0.656 -14.220 1.00 36.61 202 VAL A CA 1
ATOM 1066 C C . VAL A 1 138 ? -21.496 0.510 -13.339 1.00 38.15 202 VAL A C 1
ATOM 1067 O O . VAL A 1 138 ? -21.713 1.684 -13.673 1.00 34.23 202 VAL A O 1
ATOM 1071 N N . LYS A 1 139 ? -20.920 0.191 -12.179 1.00 36.55 203 LYS A N 1
ATOM 1072 C CA . LYS A 1 139 ? -20.349 1.209 -11.305 1.00 32.82 203 LYS A CA 1
ATOM 1073 C C . LYS A 1 139 ? -18.983 1.622 -11.846 1.00 31.87 203 LYS A C 1
ATOM 1074 O O . LYS A 1 139 ? -18.061 0.797 -11.914 1.00 36.78 203 LYS A O 1
ATOM 1080 N N . VAL A 1 140 ? -18.833 2.891 -12.215 1.00 28.28 204 VAL A N 1
ATOM 1081 C CA . VAL A 1 140 ? -17.587 3.375 -12.808 1.00 29.20 204 VAL A CA 1
ATOM 1082 C C . VAL A 1 140 ? -16.767 4.115 -11.759 1.00 29.90 204 VAL A C 1
ATOM 1083 O O . VAL A 1 140 ? -17.279 5.000 -11.053 1.00 33.95 204 VAL A O 1
ATOM 1087 N N . LEU A 1 141 ? -15.485 3.755 -11.653 1.00 30.12 205 LEU A N 1
ATOM 1088 C CA . LEU A 1 141 ? -14.541 4.442 -10.771 1.00 32.11 205 LEU A CA 1
ATOM 1089 C C . LEU A 1 141 ? -13.491 5.086 -11.657 1.00 32.46 205 LEU A C 1
ATOM 1090 O O . LEU A 1 141 ? -12.625 4.393 -12.193 1.00 35.06 205 LEU A O 1
ATOM 1095 N N . LEU A 1 142 ? -13.576 6.401 -11.826 1.00 28.98 206 LEU A N 1
ATOM 1096 C CA . LEU A 1 142 ? -12.598 7.150 -12.603 1.00 28.60 206 LEU A CA 1
ATOM 1097 C C . LEU A 1 142 ? -11.476 7.602 -11.679 1.00 34.91 206 LEU A C 1
ATOM 1098 O O . LEU A 1 142 ? -11.730 8.118 -10.582 1.00 33.58 206 LEU A O 1
ATOM 1103 N N . LEU A 1 143 ? -10.237 7.405 -12.107 1.00 30.60 207 LEU A N 1
ATOM 1104 C CA . LEU A 1 143 ? -9.114 7.885 -11.320 1.00 31.06 207 LEU A CA 1
ATOM 1105 C C . LEU A 1 143 ? -8.182 8.691 -12.210 1.00 36.45 207 LEU A C 1
ATOM 1106 O O . LEU A 1 143 ? -8.043 8.424 -13.402 1.00 32.86 207 LEU A O 1
ATOM 1111 N N . GLY A 1 144 ? -7.511 9.648 -11.612 1.00 39.87 208 GLY A N 1
ATOM 1112 C CA . GLY A 1 144 ? -6.430 10.324 -12.298 1.00 48.80 208 GLY A CA 1
ATOM 1113 C C . GLY A 1 144 ? -6.476 11.810 -12.054 1.00 50.04 208 GLY A C 1
ATOM 1114 O O . GLY A 1 144 ? -7.473 12.366 -11.590 1.00 45.93 208 GLY A O 1
ATOM 1115 N N . ASP A 1 145 ? -5.369 12.462 -12.391 1.00 56.77 209 ASP A N 1
ATOM 1116 C CA . ASP A 1 145 ? -5.257 13.901 -12.292 1.00 58.23 209 ASP A CA 1
ATOM 1117 C C . ASP A 1 145 ? -6.030 14.543 -13.433 1.00 54.49 209 ASP A C 1
ATOM 1118 O O . ASP A 1 145 ? -5.919 14.143 -14.599 1.00 50.79 209 ASP A O 1
ATOM 1123 N N . THR A 1 146 ? -6.810 15.539 -13.092 1.00 53.25 210 THR A N 1
ATOM 1124 C CA . THR A 1 146 ? -7.482 16.362 -14.080 1.00 53.78 210 THR A CA 1
ATOM 1125 C C . THR A 1 146 ? -6.534 17.282 -14.868 1.00 51.28 210 THR A C 1
ATOM 1126 O O . THR A 1 146 ? -7.029 17.998 -15.746 1.00 48.72 210 THR A O 1
ATOM 1130 N N . ARG A 1 147 ? -5.223 17.297 -14.562 1.00 47.02 211 ARG A N 1
ATOM 1131 C CA . ARG A 1 147 ? -4.237 18.235 -15.107 1.00 39.59 211 ARG A CA 1
ATOM 1132 C C . ARG A 1 147 ? -3.253 17.477 -16.003 1.00 42.86 211 ARG A C 1
ATOM 1133 O O . ARG A 1 147 ? -2.244 16.940 -15.544 1.00 37.38 211 ARG A O 1
ATOM 1141 N N . GLN A 1 148 ? -3.549 17.463 -17.297 1.00 35.71 212 GLN A N 1
ATOM 1142 C CA . GLN A 1 148 ? -2.767 16.741 -18.288 1.00 34.60 212 GLN A CA 1
ATOM 1143 C C . GLN A 1 148 ? -2.750 17.562 -19.571 1.00 31.87 212 GLN A C 1
ATOM 1144 O O . GLN A 1 148 ? -3.451 18.570 -19.693 1.00 28.97 212 GLN A O 1
ATOM 1150 N N . LEU A 1 149 ? -1.985 17.095 -20.556 1.00 26.92 213 LEU A N 1
ATOM 1151 C CA . LEU A 1 149 ? -2.170 17.593 -21.913 1.00 23.18 213 LEU A CA 1
ATOM 1152 C C . LEU A 1 149 ? -3.581 17.258 -22.401 1.00 22.45 213 LEU A C 1
ATOM 1153 O O . LEU A 1 149 ? -4.148 16.227 -22.044 1.00 24.63 213 LEU A O 1
ATOM 1158 N N . GLU A 1 150 ? -4.140 18.109 -23.265 1.00 25.85 214 GLU A N 1
ATOM 1159 C CA . GLU A 1 150 ? -5.464 17.834 -23.817 1.00 29.60 214 GLU A CA 1
ATOM 1160 C C . GLU A 1 150 ? -5.443 16.592 -24.709 1.00 29.34 214 GLU A C 1
ATOM 1161 O O . GLU A 1 150 ? -4.413 16.280 -25.317 1.00 28.02 214 GLU A O 1
ATOM 1167 N N . PRO A 1 151 ? -6.570 15.870 -24.815 1.00 25.83 215 PRO A N 1
ATOM 1168 C CA . PRO A 1 151 ? -6.634 14.719 -25.722 1.00 26.05 215 PRO A CA 1
ATOM 1169 C C . PRO A 1 151 ? -6.308 15.145 -27.139 1.00 30.16 215 PRO A C 1
ATOM 1170 O O . PRO A 1 151 ? -6.513 16.300 -27.524 1.00 28.56 215 PRO A O 1
ATOM 1174 N N . VAL A 1 152 ? -5.792 14.190 -27.916 1.00 26.97 216 VAL A N 1
ATOM 1175 C CA . VAL A 1 152 ? -5.430 14.455 -29.303 1.00 29.08 216 VAL A CA 1
ATOM 1176 C C . VAL A 1 152 ? -6.681 14.748 -30.117 1.00 23.01 216 VAL A C 1
ATOM 1177 O O . VAL A 1 152 ? -7.643 13.962 -30.123 1.00 24.01 216 VAL A O 1
ATOM 1181 N N . VAL A 1 153 ? -6.683 15.875 -30.817 1.00 23.89 217 VAL A N 1
ATOM 1182 C CA . VAL A 1 153 ? -7.805 16.206 -31.702 1.00 26.22 217 VAL A CA 1
ATOM 1183 C C . VAL A 1 153 ? -7.245 16.639 -33.052 1.00 30.92 217 VAL A C 1
ATOM 1184 O O . VAL A 1 153 ? -6.759 17.771 -33.166 1.00 29.93 217 VAL A O 1
ATOM 1188 N N . PRO A 1 154 ? -7.251 15.774 -34.074 1.00 30.93 218 PRO A N 1
ATOM 1189 C CA . PRO A 1 154 ? -6.733 16.172 -35.389 1.00 35.41 218 PRO A CA 1
ATOM 1190 C C . PRO A 1 154 ? -7.578 17.287 -35.985 1.00 33.00 218 PRO A C 1
ATOM 1191 O O . PRO A 1 154 ? -8.762 17.429 -35.672 1.00 31.65 218 PRO A O 1
ATOM 1195 N N . GLY A 1 155 ? -6.946 18.086 -36.840 1.00 34.60 219 GLY A N 1
ATOM 1196 C CA . GLY A 1 155 ? -7.638 19.162 -37.520 1.00 31.50 219 GLY A CA 1
ATOM 1197 C C . GLY A 1 155 ? -8.647 18.640 -38.531 1.00 32.37 219 GLY A C 1
ATOM 1198 O O . GLY A 1 155 ? -8.721 17.453 -38.841 1.00 36.56 219 GLY A O 1
ATOM 1199 N N . GLY A 1 156 ? -9.453 19.558 -39.044 1.00 30.27 220 GLY A N 1
ATOM 1200 C CA . GLY A 1 156 ? -10.402 19.209 -40.085 1.00 32.79 220 GLY A CA 1
ATOM 1201 C C . GLY A 1 156 ? -11.755 18.795 -39.560 1.00 28.44 220 GLY A C 1
ATOM 1202 O O . GLY A 1 156 ? -12.157 19.193 -38.459 1.00 28.08 220 GLY A O 1
ATOM 1203 N N . GLU A 1 157 ? -12.461 17.969 -40.334 1.00 29.07 221 GLU A N 1
ATOM 1204 C CA . GLU A 1 157 ? -13.841 17.653 -39.993 1.00 27.88 221 GLU A CA 1
ATOM 1205 C C . GLU A 1 157 ? -13.939 16.898 -38.672 1.00 27.21 221 GLU A C 1
ATOM 1206 O O . GLU A 1 157 ? -14.960 17.005 -37.982 1.00 26.61 221 GLU A O 1
ATOM 1212 N N . GLU A 1 158 ? -12.899 16.146 -38.283 1.00 25.58 222 GLU A N 1
ATOM 1213 C CA . GLU A 1 158 ? -12.963 15.467 -36.987 1.00 26.32 222 GLU A CA 1
ATOM 1214 C C . GLU A 1 158 ? -13.057 16.466 -35.835 1.00 28.19 222 GLU A C 1
ATOM 1215 O O . GLU A 1 158 ? -13.830 16.271 -34.888 1.00 25.15 222 GLU A O 1
ATOM 1221 N N . ALA A 1 159 ? -12.260 17.529 -35.878 1.00 28.60 223 ALA A N 1
ATOM 1222 C CA . ALA A 1 159 ? -12.313 18.524 -34.809 1.00 26.24 223 ALA A CA 1
ATOM 1223 C C . ALA A 1 159 ? -13.671 19.203 -34.768 1.00 24.97 223 ALA A C 1
ATOM 1224 O O . ALA A 1 159 ? -14.216 19.464 -33.687 1.00 23.19 223 ALA A O 1
ATOM 1226 N N . LEU A 1 160 ? -14.218 19.520 -35.941 1.00 24.05 224 LEU A N 1
ATOM 1227 C CA . LEU A 1 160 ? -15.513 20.176 -35.982 1.00 27.60 224 LEU A CA 1
ATOM 1228 C C . LEU A 1 160 ? -16.601 19.266 -35.435 1.00 26.71 224 LEU A C 1
ATOM 1229 O O . LEU A 1 160 ? -17.487 19.729 -34.711 1.00 27.65 224 LEU A O 1
ATOM 1234 N N . TYR A 1 161 ? -16.532 17.970 -35.755 1.00 25.63 225 TYR A N 1
ATOM 1235 C CA . TYR A 1 161 ? -17.493 17.006 -35.221 1.00 26.55 225 TYR A CA 1
ATOM 1236 C C . TYR A 1 161 ? -17.455 16.988 -33.695 1.00 24.64 225 TYR A C 1
ATOM 1237 O O . TYR A 1 161 ? -18.506 16.989 -33.034 1.00 24.07 225 TYR A O 1
ATOM 1246 N N . ILE A 1 162 ? -16.245 16.931 -33.123 1.00 23.75 226 ILE A N 1
ATOM 1247 C CA . ILE A 1 162 ? -16.110 16.877 -31.668 1.00 23.62 226 ILE A CA 1
ATOM 1248 C C . ILE A 1 162 ? -16.668 18.145 -31.040 1.00 27.75 226 ILE A C 1
ATOM 1249 O O . ILE A 1 162 ? -17.398 18.091 -30.041 1.00 27.32 226 ILE A O 1
ATOM 1254 N N . ALA A 1 163 ? -16.395 19.298 -31.658 1.00 28.06 227 ALA A N 1
ATOM 1255 C CA . ALA A 1 163 ? -16.927 20.559 -31.152 1.00 27.59 227 ALA A CA 1
ATOM 1256 C C . ALA A 1 163 ? -18.447 20.601 -31.244 1.00 27.27 227 ALA A C 1
ATOM 1257 O O . ALA A 1 163 ? -19.122 21.046 -30.307 1.00 25.47 227 ALA A O 1
ATOM 1259 N N . ARG A 1 164 ? -19.006 20.149 -32.375 1.00 27.60 228 ARG A N 1
ATOM 1260 C CA . ARG A 1 164 ? -20.451 20.190 -32.587 1.00 30.08 228 ARG A CA 1
ATOM 1261 C C . ARG A 1 164 ? -21.181 19.225 -31.650 1.00 30.49 228 ARG A C 1
ATOM 1262 O O . ARG A 1 164 ? -22.250 19.544 -31.133 1.00 32.14 228 ARG A O 1
ATOM 1270 N N . THR A 1 165 ? -20.592 18.059 -31.393 1.00 25.33 229 THR A N 1
ATOM 1271 C CA . THR A 1 165 ? -21.261 16.978 -30.678 1.00 29.40 229 THR A CA 1
ATOM 1272 C C . THR A 1 165 ? -21.142 17.140 -29.168 1.00 28.42 229 THR A C 1
ATOM 1273 O O . THR A 1 165 ? -22.111 16.890 -28.442 1.00 29.00 229 THR A O 1
ATOM 1277 N N . TRP A 1 166 ? -19.975 17.577 -28.676 1.00 25.56 230 TRP A N 1
ATOM 1278 C CA . TRP A 1 166 ? -19.729 17.642 -27.237 1.00 24.50 230 TRP A CA 1
ATOM 1279 C C . TRP A 1 166 ? -19.244 19.006 -26.733 1.00 29.78 230 TRP A C 1
ATOM 1280 O O . TRP A 1 166 ? -19.251 19.228 -25.514 1.00 30.58 230 TRP A O 1
ATOM 1291 N N . GLY A 1 167 ? -18.828 19.919 -27.612 1.00 29.48 231 GLY A N 1
ATOM 1292 C CA . GLY A 1 167 ? -18.301 21.219 -27.214 1.00 30.06 231 GLY A CA 1
ATOM 1293 C C . GLY A 1 167 ? -16.832 21.239 -26.884 1.00 32.71 231 GLY A C 1
ATOM 1294 O O . GLY A 1 167 ? -16.308 22.300 -26.496 1.00 33.81 231 GLY A O 1
ATOM 1295 N N . GLY A 1 168 ? -16.141 20.113 -27.029 1.00 27.66 232 GLY A N 1
ATOM 1296 C CA . GLY A 1 168 ? -14.753 20.010 -26.642 1.00 26.53 232 GLY A CA 1
ATOM 1297 C C . GLY A 1 168 ? -14.384 18.537 -26.477 1.00 25.97 232 GLY A C 1
ATOM 1298 O O . GLY A 1 168 ? -15.264 17.663 -26.556 1.00 27.91 232 GLY A O 1
ATOM 1299 N N . PRO A 1 169 ? -13.114 18.240 -26.254 1.00 28.11 233 PRO A N 1
ATOM 1300 C CA . PRO A 1 169 ? -12.618 16.857 -26.222 1.00 24.37 233 PRO A CA 1
ATOM 1301 C C . PRO A 1 169 ? -12.506 16.194 -24.848 1.00 27.90 233 PRO A C 1
ATOM 1302 O O . PRO A 1 169 ? -12.146 15.018 -24.807 1.00 27.12 233 PRO A O 1
ATOM 1306 N N . PHE A 1 170 ? -12.806 16.891 -23.755 1.00 24.10 234 PHE A N 1
ATOM 1307 C CA . PHE A 1 170 ? -12.484 16.409 -22.416 1.00 23.71 234 PHE A CA 1
ATOM 1308 C C . PHE A 1 170 ? -13.550 15.453 -21.901 1.00 24.61 234 PHE A C 1
ATOM 1309 O O . PHE A 1 170 ? -14.726 15.529 -22.278 1.00 23.93 234 PHE A O 1
ATOM 1317 N N . PHE A 1 171 ? -13.120 14.545 -21.022 1.00 25.03 235 PHE A N 1
ATOM 1318 C CA . PHE A 1 171 ? -14.019 13.496 -20.544 1.00 25.77 235 PHE A CA 1
ATOM 1319 C C . PHE A 1 171 ? -15.233 14.076 -19.838 1.00 28.13 235 PHE A C 1
ATOM 1320 O O . PHE A 1 171 ? -16.314 13.470 -19.871 1.00 28.59 235 PHE A O 1
ATOM 1328 N N . PHE A 1 172 ? -15.093 15.247 -19.189 1.00 28.07 236 PHE A N 1
ATOM 1329 C CA . PHE A 1 172 ? -16.220 15.841 -18.483 1.00 25.07 236 PHE A CA 1
ATOM 1330 C C . PHE A 1 172 ? -17.219 16.514 -19.425 1.00 27.78 236 PHE A C 1
ATOM 1331 O O . PHE A 1 172 ? -18.231 17.025 -18.952 1.00 27.83 236 PHE A O 1
ATOM 1339 N N . GLN A 1 173 ? -16.967 16.514 -20.737 1.00 26.87 237 GLN A N 1
ATOM 1340 C CA . GLN A 1 173 ? -17.929 17.026 -21.706 1.00 27.38 237 GLN A CA 1
ATOM 1341 C C . GLN A 1 173 ? -18.788 15.921 -22.308 1.00 25.31 237 GLN A C 1
ATOM 1342 O O . GLN A 1 173 ? -19.619 16.196 -23.181 1.00 30.26 237 GLN A O 1
ATOM 1348 N N . ALA A 1 174 ? -18.665 14.695 -21.804 1.00 25.94 238 ALA A N 1
ATOM 1349 C CA . ALA A 1 174 ? -19.521 13.607 -22.249 1.00 25.78 238 ALA A CA 1
ATOM 1350 C C . ALA A 1 174 ? -20.969 13.813 -21.803 1.00 27.64 238 ALA A C 1
ATOM 1351 O O . ALA A 1 174 ? -21.244 14.316 -20.706 1.00 27.86 238 ALA A O 1
ATOM 1353 N N . HIS A 1 175 ? -21.910 13.405 -22.662 1.00 27.55 239 HIS A N 1
ATOM 1354 C CA . HIS A 1 175 ? -23.323 13.576 -22.330 1.00 25.58 239 HIS A CA 1
ATOM 1355 C C . HIS A 1 175 ? -23.771 12.609 -21.249 1.00 26.23 239 HIS A C 1
ATOM 1356 O O . HIS A 1 175 ? -24.792 12.849 -20.607 1.00 31.29 239 HIS A O 1
ATOM 1363 N N . VAL A 1 176 ? -23.021 11.530 -21.014 1.00 31.10 240 VAL A N 1
ATOM 1364 C CA . VAL A 1 176 ? -23.471 10.564 -20.014 1.00 32.51 240 VAL A CA 1
ATOM 1365 C C . VAL A 1 176 ? -23.590 11.229 -18.652 1.00 35.83 240 VAL A C 1
ATOM 1366 O O . VAL A 1 176 ? -24.462 10.865 -17.852 1.00 34.90 240 VAL A O 1
ATOM 1370 N N . TRP A 1 177 ? -22.768 12.254 -18.385 1.00 33.05 241 TRP A N 1
ATOM 1371 C CA . TRP A 1 177 ? -22.808 12.921 -17.086 1.00 34.64 241 TRP A CA 1
ATOM 1372 C C . TRP A 1 177 ? -24.072 13.724 -16.881 1.00 38.76 241 TRP A C 1
ATOM 1373 O O . TRP A 1 177 ? -24.357 14.109 -15.741 1.00 40.76 241 TRP A O 1
ATOM 1384 N N . GLU A 1 178 ? -24.821 14.015 -17.951 1.00 30.95 242 GLU A N 1
ATOM 1385 C CA . GLU A 1 178 ? -26.132 14.637 -17.764 1.00 31.81 242 GLU A CA 1
ATOM 1386 C C . GLU A 1 178 ? -27.133 13.694 -17.099 1.00 33.23 242 GLU A C 1
ATOM 1387 O O . GLU A 1 178 ? -28.169 14.161 -16.626 1.00 36.07 242 GLU A O 1
ATOM 1393 N N . GLU A 1 179 ? -26.838 12.391 -17.047 1.00 32.17 243 GLU A N 1
ATOM 1394 C CA . GLU A 1 179 ? -27.748 11.386 -16.516 1.00 37.60 243 GLU A CA 1
ATOM 1395 C C . GLU A 1 179 ? -27.314 10.783 -15.189 1.00 39.91 243 GLU A C 1
ATOM 1396 O O . GLU A 1 179 ? -28.089 10.033 -14.591 1.00 40.76 243 GLU A O 1
ATOM 1402 N N . VAL A 1 180 ? -26.085 11.011 -14.749 1.00 37.79 244 VAL A N 1
ATOM 1403 C CA . VAL A 1 180 ? -25.610 10.464 -13.484 1.00 40.36 244 VAL A CA 1
ATOM 1404 C C . VAL A 1 180 ? -24.722 11.513 -12.833 1.00 41.61 244 VAL A C 1
ATOM 1405 O O . VAL A 1 180 ? -23.980 12.224 -13.519 1.00 39.90 244 VAL A O 1
ATOM 1409 N N . ALA A 1 181 ? -24.830 11.634 -11.515 1.00 36.94 245 ALA A N 1
ATOM 1410 C CA . ALA A 1 181 ? -23.964 12.528 -10.770 1.00 35.94 245 ALA A CA 1
ATOM 1411 C C . ALA A 1 181 ? -22.634 11.842 -10.492 1.00 39.94 245 ALA A C 1
ATOM 1412 O O . ALA A 1 181 ? -22.588 10.660 -10.134 1.00 39.80 245 ALA A O 1
ATOM 1414 N N . LEU A 1 182 ? -21.555 12.595 -10.629 1.00 39.93 246 LEU A N 1
ATOM 1415 C CA . LEU A 1 182 ? -20.210 12.097 -10.376 1.00 38.08 246 LEU A CA 1
ATOM 1416 C C . LEU A 1 182 ? -19.796 12.509 -8.964 1.00 37.91 246 LEU A C 1
ATOM 1417 O O . LEU A 1 182 ? -19.618 13.693 -8.689 1.00 43.61 246 LEU A O 1
ATOM 1422 N N . ARG A 1 183 ? -19.679 11.547 -8.058 1.00 38.17 247 ARG A N 1
ATOM 1423 C CA . ARG A 1 183 ? -19.146 11.845 -6.732 1.00 40.33 247 ARG A CA 1
ATOM 1424 C C . ARG A 1 183 ? -17.630 12.016 -6.826 1.00 38.19 247 ARG A C 1
ATOM 1425 O O . ARG A 1 183 ? -16.947 11.263 -7.526 1.00 34.52 247 ARG A O 1
ATOM 1433 N N . VAL A 1 184 ? -17.107 13.050 -6.170 1.00 37.96 248 VAL A N 1
ATOM 1434 C CA . VAL A 1 184 ? -15.708 13.438 -6.315 1.00 38.03 248 VAL A CA 1
ATOM 1435 C C . VAL A 1 184 ? -14.986 13.211 -4.996 1.00 39.53 248 VAL A C 1
ATOM 1436 O O . VAL A 1 184 ? -15.478 13.615 -3.933 1.00 40.45 248 VAL A O 1
ATOM 1440 N N . HIS A 1 185 ? -13.814 12.576 -5.067 1.00 33.21 249 HIS A N 1
ATOM 1441 C CA . HIS A 1 185 ? -13.005 12.261 -3.895 1.00 38.47 249 HIS A CA 1
ATOM 1442 C C . HIS A 1 185 ? -11.579 12.713 -4.156 1.00 42.14 249 HIS A C 1
ATOM 1443 O O . HIS A 1 185 ? -10.945 12.245 -5.106 1.00 40.28 249 HIS A O 1
ATOM 1450 N N . ARG A 1 186 ? -11.088 13.639 -3.335 1.00 40.55 250 ARG A N 1
ATOM 1451 C CA . ARG A 1 186 ? -9.781 14.244 -3.563 1.00 47.36 250 ARG A CA 1
ATOM 1452 C C . ARG A 1 186 ? -8.697 13.509 -2.788 1.00 48.49 250 ARG A C 1
ATOM 1453 O O . ARG A 1 186 ? -8.887 13.127 -1.630 1.00 48.88 250 ARG A O 1
ATOM 1461 N N . LEU A 1 187 ? -7.564 13.304 -3.446 1.00 44.11 251 LEU A N 1
ATOM 1462 C CA . LEU A 1 187 ? -6.324 12.903 -2.796 1.00 49.23 251 LEU A CA 1
ATOM 1463 C C . LEU A 1 187 ? -5.388 14.107 -2.834 1.00 52.36 251 LEU A C 1
ATOM 1464 O O . LEU A 1 187 ? -5.041 14.595 -3.917 1.00 50.09 251 LEU A O 1
ATOM 1469 N N . TRP A 1 188 ? -5.022 14.613 -1.659 1.00 53.92 252 TRP A N 1
ATOM 1470 C CA . TRP A 1 188 ? -4.157 15.785 -1.557 1.00 57.81 252 TRP A CA 1
ATOM 1471 C C . TRP A 1 188 ? -2.706 15.431 -1.277 1.00 60.15 252 TRP A C 1
ATOM 1472 O O . TRP A 1 188 ? -1.806 16.111 -1.779 1.00 62.84 252 TRP A O 1
ATOM 1483 N N . GLU A 1 189 ? -2.464 14.384 -0.494 1.00 62.64 253 GLU A N 1
ATOM 1484 C CA . GLU A 1 189 ? -1.106 13.981 -0.167 1.00 65.92 253 GLU A CA 1
ATOM 1485 C C . GLU A 1 189 ? -0.391 13.417 -1.384 1.00 63.39 253 GLU A C 1
ATOM 1486 O O . GLU A 1 189 ? -1.005 12.898 -2.320 1.00 64.53 253 GLU A O 1
ATOM 1492 N N . SER A 1 190 ? 0.927 13.554 -1.373 1.00 57.63 254 SER A N 1
ATOM 1493 C CA . SER A 1 190 ? 1.745 13.026 -2.447 1.00 54.58 254 SER A CA 1
ATOM 1494 C C . SER A 1 190 ? 3.149 12.794 -1.929 1.00 52.89 254 SER A C 1
ATOM 1495 O O . SER A 1 190 ? 3.595 13.432 -0.968 1.00 48.48 254 SER A O 1
ATOM 1498 N N . GLN A 1 191 ? 3.817 11.845 -2.577 1.00 57.38 255 GLN A N 1
ATOM 1499 C CA . GLN A 1 191 ? 5.217 11.562 -2.309 1.00 61.39 255 GLN A CA 1
ATOM 1500 C C . GLN A 1 191 ? 6.070 12.825 -2.387 1.00 54.05 255 GLN A C 1
ATOM 1501 O O . GLN A 1 191 ? 6.957 13.040 -1.546 1.00 50.15 255 GLN A O 1
ATOM 1507 N N . ARG A 1 192 ? 5.781 13.695 -3.365 1.00 48.97 256 ARG A N 1
ATOM 1508 C CA . ARG A 1 192 ? 6.606 14.878 -3.559 1.00 44.75 256 ARG A CA 1
ATOM 1509 C C . ARG A 1 192 ? 6.511 15.816 -2.367 1.00 44.48 256 ARG A C 1
ATOM 1510 O O . ARG A 1 192 ? 7.495 16.478 -2.012 1.00 47.06 256 ARG A O 1
ATOM 1518 N N . GLN A 1 193 ? 5.358 15.847 -1.699 1.00 44.43 257 GLN A N 1
ATOM 1519 C CA . GLN A 1 193 ? 5.236 16.683 -0.512 1.00 41.98 257 GLN A CA 1
ATOM 1520 C C . GLN A 1 193 ? 6.192 16.237 0.588 1.00 45.06 257 GLN A C 1
ATOM 1521 O O . GLN A 1 193 ? 6.618 17.055 1.411 1.00 45.84 257 GLN A O 1
ATOM 1527 N N . ARG A 1 194 ? 6.544 14.953 0.624 1.00 46.70 258 ARG A N 1
ATOM 1528 C CA . ARG A 1 194 ? 7.551 14.504 1.575 1.00 49.13 258 ARG A CA 1
ATOM 1529 C C . ARG A 1 194 ? 8.964 14.649 1.026 1.00 51.28 258 ARG A C 1
ATOM 1530 O O . ARG A 1 194 ? 9.855 15.109 1.741 1.00 54.53 258 ARG A O 1
ATOM 1538 N N . GLU A 1 195 ? 9.177 14.310 -0.247 1.00 56.12 259 GLU A N 1
ATOM 1539 C CA . GLU A 1 195 ? 10.530 14.284 -0.796 1.00 57.71 259 GLU A CA 1
ATOM 1540 C C . GLU A 1 195 ? 11.046 15.671 -1.151 1.00 48.80 259 GLU A C 1
ATOM 1541 O O . GLU A 1 195 ? 12.247 15.928 -1.022 1.00 50.16 259 GLU A O 1
ATOM 1547 N N . ASP A 1 196 ? 10.173 16.565 -1.608 1.00 44.25 260 ASP A N 1
ATOM 1548 C CA . ASP A 1 196 ? 10.578 17.908 -2.033 1.00 40.08 260 ASP A CA 1
ATOM 1549 C C . ASP A 1 196 ? 9.415 18.853 -1.777 1.00 38.80 260 ASP A C 1
ATOM 1550 O O . ASP A 1 196 ? 8.652 19.197 -2.692 1.00 38.16 260 ASP A O 1
ATOM 1555 N N . PRO A 1 197 ? 9.250 19.289 -0.518 1.00 38.47 261 PRO A N 1
ATOM 1556 C CA . PRO A 1 197 ? 8.116 20.164 -0.174 1.00 37.35 261 PRO A CA 1
ATOM 1557 C C . PRO A 1 197 ? 8.076 21.439 -0.986 1.00 38.45 261 PRO A C 1
ATOM 1558 O O . PRO A 1 197 ? 6.992 21.887 -1.372 1.00 35.71 261 PRO A O 1
ATOM 1562 N N . LEU A 1 198 ? 9.238 22.023 -1.271 1.00 35.16 262 LEU A N 1
ATOM 1563 C CA . LEU A 1 198 ? 9.280 23.234 -2.081 1.00 35.79 262 LEU A CA 1
ATOM 1564 C C . LEU A 1 198 ? 8.753 22.962 -3.478 1.00 36.13 262 LEU A C 1
ATOM 1565 O O . LEU A 1 198 ? 7.922 23.713 -3.993 1.00 36.56 262 LEU A O 1
ATOM 1570 N N . PHE A 1 199 ? 9.216 21.876 -4.099 1.00 35.35 263 PHE A N 1
ATOM 1571 C CA . PHE A 1 199 ? 8.757 21.544 -5.445 1.00 34.03 263 PHE A CA 1
ATOM 1572 C C . PHE A 1 199 ? 7.241 21.371 -5.476 1.00 34.90 263 PHE A C 1
ATOM 1573 O O . PHE A 1 199 ? 6.567 21.904 -6.370 1.00 31.11 263 PHE A O 1
ATOM 1581 N N . ALA A 1 200 ? 6.688 20.657 -4.488 1.00 36.11 264 ALA A N 1
ATOM 1582 C CA . ALA A 1 200 ? 5.242 20.434 -4.434 1.00 36.12 264 ALA A CA 1
ATOM 1583 C C . ALA A 1 200 ? 4.480 21.745 -4.268 1.00 36.67 264 ALA A C 1
ATOM 1584 O O . ALA A 1 200 ? 3.444 21.954 -4.913 1.00 32.45 264 ALA A O 1
ATOM 1586 N N . GLU A 1 201 ? 4.991 22.648 -3.420 1.00 33.70 265 GLU A N 1
ATOM 1587 C CA . GLU A 1 201 ? 4.334 23.939 -3.223 1.00 35.99 265 GLU A CA 1
ATOM 1588 C C . GLU A 1 201 ? 4.337 24.756 -4.506 1.00 37.06 265 GLU A C 1
ATOM 1589 O O . GLU A 1 201 ? 3.314 25.361 -4.866 1.00 38.31 265 GLU A O 1
ATOM 1595 N N . LEU A 1 202 ? 5.481 24.797 -5.201 1.00 32.80 266 LEU A N 1
ATOM 1596 C CA . LEU A 1 202 ? 5.552 25.494 -6.484 1.00 36.17 266 LEU A CA 1
ATOM 1597 C C . LEU A 1 202 ? 4.590 24.883 -7.492 1.00 34.28 266 LEU A C 1
ATOM 1598 O O . LEU A 1 202 ? 3.856 25.599 -8.180 1.00 32.24 266 LEU A O 1
ATOM 1603 N N . LEU A 1 203 ? 4.573 23.549 -7.587 1.00 33.70 267 LEU A N 1
ATOM 1604 C CA . LEU A 1 203 ? 3.677 22.900 -8.540 1.00 30.14 267 LEU A CA 1
ATOM 1605 C C . LEU A 1 203 ? 2.221 23.239 -8.248 1.00 36.06 267 LEU A C 1
ATOM 1606 O O . LEU A 1 203 ? 1.434 23.479 -9.173 1.00 33.57 267 LEU A O 1
ATOM 1611 N N . LYS A 1 204 ? 1.837 23.232 -6.969 1.00 33.18 268 LYS A N 1
ATOM 1612 C CA . LYS A 1 204 ? 0.469 23.577 -6.604 1.00 34.13 268 LYS A CA 1
ATOM 1613 C C . LYS A 1 204 ? 0.119 24.990 -7.066 1.00 35.02 268 LYS A C 1
ATOM 1614 O O . LYS A 1 204 ? -0.976 25.233 -7.592 1.00 41.62 268 LYS A O 1
ATOM 1620 N N . ARG A 1 205 ? 1.045 25.932 -6.907 1.00 30.02 269 ARG A N 1
ATOM 1621 C CA . ARG A 1 205 ? 0.756 27.285 -7.370 1.00 29.28 269 ARG A CA 1
ATOM 1622 C C . ARG A 1 205 ? 0.694 27.345 -8.891 1.00 32.81 269 ARG A C 1
ATOM 1623 O O . ARG A 1 205 ? -0.160 28.038 -9.448 1.00 36.48 269 ARG A O 1
ATOM 1631 N N . LEU A 1 206 ? 1.533 26.577 -9.586 1.00 31.18 270 LEU A N 1
ATOM 1632 C CA . LEU A 1 206 ? 1.449 26.551 -11.049 1.00 32.84 270 LEU A CA 1
ATOM 1633 C C . LEU A 1 206 ? 0.175 25.867 -11.542 1.00 37.60 270 LEU A C 1
ATOM 1634 O O . LEU A 1 206 ? -0.366 26.247 -12.588 1.00 36.27 270 LEU A O 1
ATOM 1639 N N . ARG A 1 207 ? -0.322 24.866 -10.817 1.00 31.06 271 ARG A N 1
ATOM 1640 C CA . ARG A 1 207 ? -1.646 24.331 -11.120 1.00 35.50 271 ARG A CA 1
ATOM 1641 C C . ARG A 1 207 ? -2.706 25.419 -11.020 1.00 39.87 271 ARG A C 1
ATOM 1642 O O . ARG A 1 207 ? -3.636 25.464 -11.833 1.00 49.55 271 ARG A O 1
ATOM 1650 N N . GLN A 1 208 ? -2.596 26.288 -10.011 1.00 38.94 272 GLN A N 1
ATOM 1651 C CA . GLN A 1 208 ? -3.526 27.391 -9.791 1.00 44.15 272 GLN A CA 1
ATOM 1652 C C . GLN A 1 208 ? -3.283 28.566 -10.732 1.00 44.87 272 GLN A C 1
ATOM 1653 O O . GLN A 1 208 ? -3.942 29.600 -10.585 1.00 47.48 272 GLN A O 1
ATOM 1659 N N . GLY A 1 209 ? -2.352 28.438 -11.673 1.00 44.11 273 GLY A N 1
ATOM 1660 C CA . GLY A 1 209 ? -2.104 29.476 -12.655 1.00 44.83 273 GLY A CA 1
ATOM 1661 C C . GLY A 1 209 ? -1.354 30.686 -12.162 1.00 46.92 273 GLY A C 1
ATOM 1662 O O . GLY A 1 209 ? -1.401 31.735 -12.813 1.00 46.73 273 GLY A O 1
ATOM 1663 N N . ASP A 1 210 ? -0.659 30.579 -11.031 1.00 44.13 274 ASP A N 1
ATOM 1664 C CA . ASP A 1 210 ? 0.067 31.701 -10.462 1.00 45.54 274 ASP A CA 1
ATOM 1665 C C . ASP A 1 210 ? 1.444 31.826 -11.113 1.00 45.86 274 ASP A C 1
ATOM 1666 O O . ASP A 1 210 ? 2.349 31.044 -10.795 1.00 46.26 274 ASP A O 1
ATOM 1671 N N . PRO A 1 211 ? 1.662 32.825 -11.978 1.00 44.52 275 PRO A N 1
ATOM 1672 C CA . PRO A 1 211 ? 2.985 32.962 -12.617 1.00 45.19 275 PRO A CA 1
ATOM 1673 C C . PRO A 1 211 ? 4.100 33.363 -11.655 1.00 42.04 275 PRO A C 1
ATOM 1674 O O . PRO A 1 211 ? 5.275 33.136 -11.973 1.00 39.38 275 PRO A O 1
ATOM 1678 N N . GLN A 1 212 ? 3.781 33.898 -10.476 1.00 42.15 276 GLN A N 1
ATOM 1679 C CA . GLN A 1 212 ? 4.845 34.295 -9.557 1.00 46.39 276 GLN A CA 1
ATOM 1680 C C . GLN A 1 212 ? 5.680 33.102 -9.106 1.00 43.21 276 GLN A C 1
ATOM 1681 O O . GLN A 1 212 ? 6.872 33.255 -8.810 1.00 44.51 276 GLN A O 1
ATOM 1687 N N . ALA A 1 213 ? 5.091 31.905 -9.076 1.00 42.47 277 ALA A N 1
ATOM 1688 C CA . ALA A 1 213 ? 5.860 30.712 -8.741 1.00 39.97 277 ALA A CA 1
ATOM 1689 C C . ALA A 1 213 ? 6.967 30.439 -9.752 1.00 39.96 277 ALA A C 1
ATOM 1690 O O . ALA A 1 213 ? 7.938 29.749 -9.414 1.00 34.16 277 ALA A O 1
ATOM 1692 N N . LEU A 1 214 ? 6.842 30.958 -10.986 1.00 29.01 278 LEU A N 1
ATOM 1693 C CA . LEU A 1 214 ? 7.901 30.765 -11.977 1.00 32.79 278 LEU A CA 1
ATOM 1694 C C . LEU A 1 214 ? 9.211 31.399 -11.527 1.00 31.77 278 LEU A C 1
ATOM 1695 O O . LEU A 1 214 ? 10.288 30.946 -11.933 1.00 34.34 278 LEU A O 1
ATOM 1700 N N . GLU A 1 215 ? 9.144 32.455 -10.715 1.00 32.25 279 GLU A N 1
ATOM 1701 C CA . GLU A 1 215 ? 10.366 33.133 -10.305 1.00 37.07 279 GLU A CA 1
ATOM 1702 C C . GLU A 1 215 ? 11.251 32.191 -9.507 1.00 37.85 279 GLU A C 1
ATOM 1703 O O . GLU A 1 215 ? 12.452 32.076 -9.768 1.00 38.00 279 GLU A O 1
ATOM 1709 N N . THR A 1 216 ? 10.667 31.492 -8.537 1.00 36.19 280 THR A N 1
ATOM 1710 C CA . THR A 1 216 ? 11.452 30.551 -7.744 1.00 37.72 280 THR A CA 1
ATOM 1711 C C . THR A 1 216 ? 11.891 29.349 -8.589 1.00 36.22 280 THR A C 1
ATOM 1712 O O . THR A 1 216 ? 13.046 28.915 -8.500 1.00 35.65 280 THR A O 1
ATOM 1716 N N . LEU A 1 217 ? 11.005 28.838 -9.449 1.00 32.95 281 LEU A N 1
ATOM 1717 C CA . LEU A 1 217 ? 11.364 27.734 -10.345 1.00 32.11 281 LEU A CA 1
ATOM 1718 C C . LEU A 1 217 ? 12.554 28.098 -11.228 1.00 30.36 281 LEU A C 1
ATOM 1719 O O . LEU A 1 217 ? 13.509 27.321 -11.362 1.00 33.21 281 LEU A O 1
ATOM 1724 N N . ASN A 1 218 ? 12.516 29.285 -11.833 1.00 29.71 282 ASN A N 1
ATOM 1725 C CA . ASN A 1 218 ? 13.610 29.732 -12.688 1.00 31.76 282 ASN A CA 1
ATOM 1726 C C . ASN A 1 218 ? 14.897 29.908 -11.898 1.00 35.84 282 ASN A C 1
ATOM 1727 O O . ASN A 1 218 ? 15.972 29.489 -12.347 1.00 35.60 282 ASN A O 1
ATOM 1732 N N . ARG A 1 219 ? 14.817 30.542 -10.719 1.00 34.21 283 ARG A N 1
ATOM 1733 C CA . ARG A 1 219 ? 16.021 30.697 -9.909 1.00 34.27 283 ARG A CA 1
ATOM 1734 C C . ARG A 1 219 ? 16.616 29.342 -9.549 1.00 35.73 283 ARG A C 1
ATOM 1735 O O . ARG A 1 219 ? 17.839 29.172 -9.536 1.00 38.82 283 ARG A O 1
ATOM 1743 N N . ALA A 1 220 ? 15.768 28.357 -9.284 1.00 34.63 284 ALA A N 1
ATOM 1744 C CA . ALA A 1 220 ? 16.269 27.057 -8.851 1.00 35.00 284 ALA A CA 1
ATOM 1745 C C . ALA A 1 220 ? 16.821 26.249 -10.016 1.00 40.39 284 ALA A C 1
ATOM 1746 O O . ALA A 1 220 ? 17.815 25.533 -9.858 1.00 42.96 284 ALA A O 1
ATOM 1748 N N . ALA A 1 221 ? 16.191 26.339 -11.185 1.00 30.26 285 ALA A N 1
ATOM 1749 C CA . ALA A 1 221 ? 16.381 25.322 -12.210 1.00 34.00 285 ALA A CA 1
ATOM 1750 C C . ALA A 1 221 ? 17.034 25.788 -13.502 1.00 36.10 285 ALA A C 1
ATOM 1751 O O . ALA A 1 221 ? 17.423 24.934 -14.310 1.00 38.51 285 ALA A O 1
ATOM 1753 N N . VAL A 1 222 ? 17.137 27.088 -13.756 1.00 43.94 286 VAL A N 1
ATOM 1754 C CA . VAL A 1 222 ? 17.733 27.518 -15.021 1.00 43.60 286 VAL A CA 1
ATOM 1755 C C . VAL A 1 222 ? 19.214 27.191 -14.977 1.00 46.49 286 VAL A C 1
ATOM 1756 O O . VAL A 1 222 ? 19.951 27.724 -14.132 1.00 45.09 286 VAL A O 1
ATOM 1760 N N . ARG A 1 223 ? 19.663 26.272 -15.806 1.00 45.23 287 ARG A N 1
ATOM 1761 C CA . ARG A 1 223 ? 21.073 25.945 -15.904 1.00 49.89 287 ARG A CA 1
ATOM 1762 C C . ARG A 1 223 ? 21.341 25.465 -17.318 1.00 46.81 287 ARG A C 1
ATOM 1763 O O . ARG A 1 223 ? 21.108 24.291 -17.642 1.00 48.57 287 ARG A O 1
ATOM 1771 N N . PRO A 1 224 ? 21.878 26.332 -18.184 1.00 47.64 288 PRO A N 1
ATOM 1772 C CA . PRO A 1 224 ? 21.919 25.990 -19.612 1.00 50.18 288 PRO A CA 1
ATOM 1773 C C . PRO A 1 224 ? 22.760 24.775 -19.941 1.00 55.89 288 PRO A C 1
ATOM 1774 O O . PRO A 1 224 ? 22.465 24.100 -20.935 1.00 56.88 288 PRO A O 1
ATOM 1778 N N . ASP A 1 225 ? 23.758 24.440 -19.125 1.00 60.03 289 ASP A N 1
ATOM 1779 C CA . ASP A 1 225 ? 24.606 23.288 -19.407 1.00 64.86 289 ASP A CA 1
ATOM 1780 C C . ASP A 1 225 ? 24.031 21.981 -18.876 1.00 60.42 289 ASP A C 1
ATOM 1781 O O . ASP A 1 225 ? 24.687 20.941 -18.989 1.00 58.62 289 ASP A O 1
ATOM 1786 N N . GLY A 1 226 ? 22.823 22.003 -18.312 1.00 57.09 290 GLY A N 1
ATOM 1787 C CA . GLY A 1 226 ? 22.263 20.817 -17.691 1.00 49.84 290 GLY A CA 1
ATOM 1788 C C . GLY A 1 226 ? 21.993 19.685 -18.653 1.00 48.46 290 GLY A C 1
ATOM 1789 O O . GLY A 1 226 ? 21.875 18.531 -18.219 1.00 46.09 290 GLY A O 1
ATOM 1790 N N . GLY A 1 227 ? 21.846 19.984 -19.946 1.00 49.03 291 GLY A N 1
ATOM 1791 C CA . GLY A 1 227 ? 21.652 18.917 -20.911 1.00 48.57 291 GLY A CA 1
ATOM 1792 C C . GLY A 1 227 ? 22.909 18.142 -21.231 1.00 50.95 291 GLY A C 1
ATOM 1793 O O . GLY A 1 227 ? 22.822 17.048 -21.794 1.00 50.26 291 GLY A O 1
ATOM 1794 N N . GLU A 1 228 ? 24.077 18.682 -20.875 1.00 53.97 292 GLU A N 1
ATOM 1795 C CA . GLU A 1 228 ? 25.360 18.031 -21.110 1.00 59.35 292 GLU A CA 1
ATOM 1796 C C . GLU A 1 228 ? 25.756 17.080 -19.988 1.00 62.95 292 GLU A C 1
ATOM 1797 O O . GLU A 1 228 ? 26.884 16.578 -19.991 1.00 65.60 292 GLU A O 1
ATOM 1803 N N . GLU A 1 229 ? 24.855 16.804 -19.050 1.00 61.63 293 GLU A N 1
ATOM 1804 C CA . GLU A 1 229 ? 25.213 15.988 -17.910 1.00 61.16 293 GLU A CA 1
ATOM 1805 C C . GLU A 1 229 ? 24.770 14.550 -18.121 1.00 61.69 293 GLU A C 1
ATOM 1806 O O . GLU A 1 229 ? 23.750 14.294 -18.765 1.00 59.41 293 GLU A O 1
ATOM 1812 N N . PRO A 1 230 ? 25.536 13.599 -17.594 1.00 64.13 294 PRO A N 1
ATOM 1813 C CA . PRO A 1 230 ? 25.197 12.187 -17.799 1.00 61.73 294 PRO A CA 1
ATOM 1814 C C . PRO A 1 230 ? 23.833 11.848 -17.212 1.00 56.20 294 PRO A C 1
ATOM 1815 O O . PRO A 1 230 ? 23.346 12.499 -16.287 1.00 58.35 294 PRO A O 1
ATOM 1819 N N . GLY A 1 231 ? 23.209 10.826 -17.787 1.00 52.49 295 GLY A N 1
ATOM 1820 C CA . GLY A 1 231 ? 21.920 10.355 -17.326 1.00 52.05 295 GLY A CA 1
ATOM 1821 C C . GLY A 1 231 ? 20.779 11.328 -17.492 1.00 51.51 295 GLY A C 1
ATOM 1822 O O . GLY A 1 231 ? 19.778 11.213 -16.776 1.00 53.32 295 GLY A O 1
ATOM 1823 N N . THR A 1 232 ? 20.880 12.268 -18.434 1.00 48.00 296 THR A N 1
ATOM 1824 C CA . THR A 1 232 ? 19.895 13.335 -18.587 1.00 43.81 296 THR A CA 1
ATOM 1825 C C . THR A 1 232 ? 19.140 13.165 -19.894 1.00 39.47 296 THR A C 1
ATOM 1826 O O . THR A 1 232 ? 19.732 13.283 -20.971 1.00 39.18 296 THR A O 1
ATOM 1830 N N . LEU A 1 233 ? 17.836 12.926 -19.794 1.00 34.24 297 LEU A N 1
ATOM 1831 C CA . LEU A 1 233 ? 16.971 12.932 -20.965 1.00 34.23 297 LEU A CA 1
ATOM 1832 C C . LEU A 1 233 ? 16.554 14.366 -21.275 1.00 32.97 297 LEU A C 1
ATOM 1833 O O . LEU A 1 233 ? 16.185 15.122 -20.374 1.00 35.62 297 LEU A O 1
ATOM 1838 N N . ILE A 1 234 ? 16.609 14.747 -22.545 1.00 28.67 298 ILE A N 1
ATOM 1839 C CA . ILE A 1 234 ? 16.310 16.113 -22.963 1.00 30.86 298 ILE A CA 1
ATOM 1840 C C . ILE A 1 234 ? 14.869 16.182 -23.462 1.00 29.31 298 ILE A C 1
ATOM 1841 O O . ILE A 1 234 ? 14.456 15.367 -24.285 1.00 28.42 298 ILE A O 1
ATOM 1846 N N . LEU A 1 235 ? 14.099 17.159 -22.977 1.00 29.95 299 LEU A N 1
ATOM 1847 C CA . LEU A 1 235 ? 12.730 17.360 -23.449 1.00 28.51 299 LEU A CA 1
ATOM 1848 C C . LEU A 1 235 ? 12.680 18.639 -24.269 1.00 29.78 299 LEU A C 1
ATOM 1849 O O . LEU A 1 235 ? 13.329 19.622 -23.920 1.00 29.16 299 LEU A O 1
ATOM 1854 N N . THR A 1 236 ? 11.941 18.614 -25.379 1.00 25.49 300 THR A N 1
ATOM 1855 C CA . THR A 1 236 ? 11.755 19.773 -26.243 1.00 25.99 300 THR A CA 1
ATOM 1856 C C . THR A 1 236 ? 10.270 19.966 -26.500 1.00 23.43 300 THR A C 1
ATOM 1857 O O . THR A 1 236 ? 9.515 18.994 -26.509 1.00 26.45 300 THR A O 1
ATOM 1861 N N . PRO A 1 237 ? 9.811 21.201 -26.707 1.00 25.89 301 PRO A N 1
ATOM 1862 C CA . PRO A 1 237 ? 8.405 21.370 -27.102 1.00 25.53 301 PRO A CA 1
ATOM 1863 C C . PRO A 1 237 ? 8.111 20.818 -28.483 1.00 25.60 301 PRO A C 1
ATOM 1864 O O . PRO A 1 237 ? 7.016 20.281 -28.690 1.00 26.19 301 PRO A O 1
ATOM 1868 N N . ARG A 1 238 ? 9.068 20.877 -29.416 1.00 26.55 302 ARG A N 1
ATOM 1869 C CA . ARG A 1 238 ? 8.826 20.567 -30.819 1.00 26.69 302 ARG A CA 1
ATOM 1870 C C . ARG A 1 238 ? 9.743 19.457 -31.306 1.00 30.63 302 ARG A C 1
ATOM 1871 O O . ARG A 1 238 ? 10.864 19.276 -30.811 1.00 26.10 302 ARG A O 1
ATOM 1879 N N . ARG A 1 239 ? 9.275 18.777 -32.363 1.00 29.24 303 ARG A N 1
ATOM 1880 C CA . ARG A 1 239 ? 9.968 17.613 -32.916 1.00 29.92 303 ARG A CA 1
ATOM 1881 C C . ARG A 1 239 ? 11.295 17.979 -33.589 1.00 31.41 303 ARG A C 1
ATOM 1882 O O . ARG A 1 239 ? 12.270 17.222 -33.496 1.00 31.60 303 ARG A O 1
ATOM 1890 N N . LYS A 1 240 ? 11.345 19.110 -34.299 1.00 27.97 304 LYS A N 1
ATOM 1891 C CA . LYS A 1 240 ? 12.548 19.464 -35.050 1.00 31.08 304 LYS A CA 1
ATOM 1892 C C . LYS A 1 240 ? 13.771 19.523 -34.145 1.00 34.04 304 LYS A C 1
ATOM 1893 O O . LYS A 1 240 ? 14.836 19.002 -34.494 1.00 32.49 304 LYS A O 1
ATOM 1899 N N . GLU A 1 241 ? 13.630 20.135 -32.967 1.00 34.66 305 GLU A N 1
ATOM 1900 C CA . GLU A 1 241 ? 14.768 20.289 -32.072 1.00 33.43 305 GLU A CA 1
ATOM 1901 C C . GLU A 1 241 ? 15.145 18.958 -31.416 1.00 29.84 305 GLU A C 1
ATOM 1902 O O . GLU A 1 241 ? 16.335 18.676 -31.215 1.00 30.34 305 GLU A O 1
ATOM 1908 N N . ALA A 1 242 ? 14.155 18.127 -31.074 1.00 27.50 306 ALA A N 1
ATOM 1909 C CA . ALA A 1 242 ? 14.478 16.799 -30.560 1.00 28.14 306 ALA A CA 1
ATOM 1910 C C . ALA A 1 242 ? 15.177 15.963 -31.618 1.00 31.61 306 ALA A C 1
ATOM 1911 O O . ALA A 1 242 ? 16.114 15.218 -31.304 1.00 28.21 306 ALA A O 1
ATOM 1913 N N . ASP A 1 243 ? 14.705 16.046 -32.874 1.00 28.51 307 ASP A N 1
ATOM 1914 C CA . ASP A 1 243 ? 15.366 15.317 -33.959 1.00 32.80 307 ASP A CA 1
ATOM 1915 C C . ASP A 1 243 ? 16.812 15.757 -34.125 1.00 28.71 307 ASP A C 1
ATOM 1916 O O . ASP A 1 243 ? 17.688 14.928 -34.378 1.00 32.76 307 ASP A O 1
ATOM 1921 N N . ALA A 1 244 ? 17.083 17.062 -34.026 1.00 29.73 308 ALA A N 1
ATOM 1922 C CA . ALA A 1 244 ? 18.460 17.526 -34.178 1.00 31.71 308 ALA A CA 1
ATOM 1923 C C . ALA A 1 244 ? 19.336 16.992 -33.054 1.00 34.63 308 ALA A C 1
ATOM 1924 O O . ALA A 1 244 ? 20.459 16.527 -33.292 1.00 38.33 308 ALA A O 1
ATOM 1926 N N . LEU A 1 245 ? 18.831 17.032 -31.825 1.00 30.34 309 LEU A N 1
ATOM 1927 C CA . LEU A 1 245 ? 19.581 16.495 -30.697 1.00 34.55 309 LEU A CA 1
ATOM 1928 C C . LEU A 1 245 ? 19.838 15.006 -30.883 1.00 33.87 309 LEU A C 1
ATOM 1929 O O . LEU A 1 245 ? 20.957 14.533 -30.658 1.00 34.32 309 LEU A O 1
ATOM 1934 N N . ASN A 1 246 ? 18.805 14.250 -31.270 1.00 30.20 310 ASN A N 1
ATOM 1935 C CA . ASN A 1 246 ? 18.978 12.810 -31.472 1.00 29.36 310 ASN A CA 1
ATOM 1936 C C . ASN A 1 246 ? 19.971 12.526 -32.582 1.00 28.66 310 ASN A C 1
ATOM 1937 O O . ASN A 1 246 ? 20.742 11.568 -32.499 1.00 28.89 310 ASN A O 1
ATOM 1942 N N . LEU A 1 247 ? 19.948 13.336 -33.639 1.00 29.33 311 LEU A N 1
ATOM 1943 C CA . LEU A 1 247 ? 20.876 13.122 -34.737 1.00 33.18 311 LEU A CA 1
ATOM 1944 C C . LEU A 1 247 ? 22.312 13.327 -34.274 1.00 34.45 311 LEU A C 1
ATOM 1945 O O . LEU A 1 247 ? 23.193 12.534 -34.608 1.00 34.14 311 LEU A O 1
ATOM 1950 N N . LYS A 1 248 ? 22.560 14.369 -33.479 1.00 36.16 312 LYS A N 1
ATOM 1951 C CA . LYS A 1 248 ? 23.909 14.619 -32.978 1.00 38.10 312 LYS A CA 1
ATOM 1952 C C . LYS A 1 248 ? 24.416 13.442 -32.145 1.00 34.98 312 LYS A C 1
ATOM 1953 O O . LYS A 1 248 ? 25.537 12.958 -32.355 1.00 35.85 312 LYS A O 1
ATOM 1959 N N . ARG A 1 249 ? 23.587 12.937 -31.224 1.00 33.88 313 ARG A N 1
ATOM 1960 C CA . ARG A 1 249 ? 23.986 11.801 -30.395 1.00 35.34 313 ARG A CA 1
ATOM 1961 C C . ARG A 1 249 ? 24.232 10.550 -31.236 1.00 37.60 313 ARG A C 1
ATOM 1962 O O . ARG A 1 249 ? 25.193 9.808 -30.995 1.00 38.60 313 ARG A O 1
ATOM 1970 N N . LEU A 1 250 ? 23.373 10.302 -32.227 1.00 29.98 314 LEU A N 1
ATOM 1971 C CA . LEU A 1 250 ? 23.524 9.127 -33.082 1.00 31.44 314 LEU A CA 1
ATOM 1972 C C . LEU A 1 250 ? 24.832 9.167 -33.856 1.00 35.51 314 LEU A C 1
ATOM 1973 O O . LEU A 1 250 ? 25.520 8.149 -33.981 1.00 35.82 314 LEU A O 1
ATOM 1978 N N . GLU A 1 251 ? 25.187 10.333 -34.399 1.00 39.56 315 GLU A N 1
ATOM 1979 C CA . GLU A 1 251 ? 26.410 10.439 -35.187 1.00 41.36 315 GLU A CA 1
ATOM 1980 C C . GLU A 1 251 ? 27.653 10.290 -34.322 1.00 42.94 315 GLU A C 1
ATOM 1981 O O . GLU A 1 251 ? 28.641 9.702 -34.769 1.00 44.48 315 GLU A O 1
ATOM 1987 N N . ALA A 1 252 ? 27.611 10.784 -33.081 1.00 42.39 316 ALA A N 1
ATOM 1988 C CA . ALA A 1 252 ? 28.740 10.634 -32.166 1.00 44.12 316 ALA A CA 1
ATOM 1989 C C . ALA A 1 252 ? 28.912 9.193 -31.684 1.00 42.83 316 ALA A C 1
ATOM 1990 O O . ALA A 1 252 ? 30.029 8.782 -31.356 1.00 45.46 316 ALA A O 1
ATOM 1992 N N . LEU A 1 253 ? 27.841 8.420 -31.648 1.00 37.46 317 LEU A N 1
ATOM 1993 C CA . LEU A 1 253 ? 27.881 7.053 -31.136 1.00 40.19 317 LEU A CA 1
ATOM 1994 C C . LEU A 1 253 ? 28.724 6.162 -32.048 1.00 42.72 317 LEU A C 1
ATOM 1995 O O . LEU A 1 253 ? 28.421 6.051 -33.242 1.00 40.49 317 LEU A O 1
ATOM 2000 N N . PRO A 1 254 ? 29.784 5.533 -31.553 1.00 43.53 318 PRO A N 1
ATOM 2001 C CA . PRO A 1 254 ? 30.559 4.637 -32.421 1.00 47.21 318 PRO A CA 1
ATOM 2002 C C . PRO A 1 254 ? 29.772 3.375 -32.730 1.00 45.46 318 PRO A C 1
ATOM 2003 O O . PRO A 1 254 ? 28.942 2.927 -31.935 1.00 38.52 318 PRO A O 1
ATOM 2007 N N . GLY A 1 255 ? 30.034 2.812 -33.914 1.00 48.12 319 GLY A N 1
ATOM 2008 C CA . GLY A 1 255 ? 29.287 1.653 -34.384 1.00 48.29 319 GLY A CA 1
ATOM 2009 C C . GLY A 1 255 ? 28.715 1.832 -35.779 1.00 46.13 319 GLY A C 1
ATOM 2010 O O . GLY A 1 255 ? 28.527 2.966 -36.240 1.00 42.84 319 GLY A O 1
ATOM 2011 N N . LYS A 1 256 ? 28.415 0.726 -36.448 1.00 43.79 320 LYS A N 1
ATOM 2012 C CA . LYS A 1 256 ? 27.941 0.765 -37.833 1.00 46.27 320 LYS A CA 1
ATOM 2013 C C . LYS A 1 256 ? 26.445 1.080 -37.883 1.00 46.10 320 LYS A C 1
ATOM 2014 O O . LYS A 1 256 ? 25.660 0.443 -37.169 1.00 47.55 320 LYS A O 1
ATOM 2020 N N . PRO A 1 257 ? 26.017 2.042 -38.704 1.00 43.55 321 PRO A N 1
ATOM 2021 C CA . PRO A 1 257 ? 24.587 2.360 -38.803 1.00 39.81 321 PRO A CA 1
ATOM 2022 C C . PRO A 1 257 ? 23.841 1.433 -39.753 1.00 39.14 321 PRO A C 1
ATOM 2023 O O . PRO A 1 257 ? 24.403 0.844 -40.682 1.00 40.29 321 PRO A O 1
ATOM 2027 N N . LEU A 1 258 ? 22.537 1.347 -39.521 1.00 37.17 322 LEU A N 1
ATOM 2028 C CA . LEU A 1 258 ? 21.627 0.626 -40.407 1.00 36.33 322 LEU A CA 1
ATOM 2029 C C . LEU A 1 258 ? 20.371 1.459 -40.600 1.00 38.16 322 LEU A C 1
ATOM 2030 O O . LEU A 1 258 ? 19.779 1.924 -39.621 1.00 32.72 322 LEU A O 1
ATOM 2035 N N . GLU A 1 259 ? 19.947 1.629 -41.853 1.00 36.35 323 GLU A N 1
ATOM 2036 C CA . GLU A 1 259 ? 18.774 2.443 -42.158 1.00 41.97 323 GLU A CA 1
ATOM 2037 C C . GLU A 1 259 ? 17.559 1.548 -42.374 1.00 36.80 323 GLU A C 1
ATOM 2038 O O . GLU A 1 259 ? 17.650 0.523 -43.060 1.00 35.86 323 GLU A O 1
ATOM 2044 N N . TYR A 1 260 ? 16.442 1.937 -41.771 1.00 30.01 324 TYR A N 1
ATOM 2045 C CA . TYR A 1 260 ? 15.137 1.309 -41.964 1.00 29.64 324 TYR A CA 1
ATOM 2046 C C . TYR A 1 260 ? 14.302 2.260 -42.806 1.00 30.97 324 TYR A C 1
ATOM 2047 O O . TYR A 1 260 ? 14.039 3.393 -42.386 1.00 31.63 324 TYR A O 1
ATOM 2056 N N . GLN A 1 261 ? 13.912 1.819 -43.996 1.00 31.09 325 GLN A N 1
ATOM 2057 C CA . GLN A 1 261 ? 13.192 2.676 -44.934 1.00 36.35 325 GLN A CA 1
ATOM 2058 C C . GLN A 1 261 ? 11.699 2.376 -44.868 1.00 32.73 325 GLN A C 1
ATOM 2059 O O . GLN A 1 261 ? 11.281 1.237 -45.098 1.00 30.11 325 GLN A O 1
ATOM 2065 N N . ALA A 1 262 ? 10.901 3.392 -44.543 1.00 28.98 326 ALA A N 1
ATOM 2066 C CA . ALA A 1 262 ? 9.460 3.193 -44.510 1.00 31.16 326 ALA A CA 1
ATOM 2067 C C . ALA A 1 262 ? 8.913 2.989 -45.922 1.00 30.63 326 ALA A C 1
ATOM 2068 O O . ALA A 1 262 ? 9.513 3.396 -46.927 1.00 32.57 326 ALA A O 1
ATOM 2070 N N . GLN A 1 263 ? 7.776 2.310 -45.989 1.00 28.90 327 GLN A N 1
ATOM 2071 C CA . GLN A 1 263 ? 7.009 2.146 -47.217 1.00 32.66 327 GLN A CA 1
ATOM 2072 C C . GLN A 1 263 ? 5.679 2.861 -47.062 1.00 30.14 327 GLN A C 1
ATOM 2073 O O . GLN A 1 263 ? 4.962 2.650 -46.075 1.00 29.72 327 GLN A O 1
ATOM 2079 N N . VAL A 1 264 ? 5.389 3.749 -48.006 1.00 29.87 328 VAL A N 1
ATOM 2080 C CA . VAL A 1 264 ? 4.184 4.569 -47.987 1.00 30.85 328 VAL A CA 1
ATOM 2081 C C . VAL A 1 264 ? 3.329 4.164 -49.175 1.00 32.79 328 VAL A C 1
ATOM 2082 O O . VAL A 1 264 ? 3.836 4.015 -50.295 1.00 29.74 328 VAL A O 1
ATOM 2086 N N . LYS A 1 265 ? 2.036 3.958 -48.936 1.00 31.15 329 LYS A N 1
ATOM 2087 C CA . LYS A 1 265 ? 1.072 3.674 -49.992 1.00 31.79 329 LYS A CA 1
ATOM 2088 C C . LYS A 1 265 ? -0.022 4.732 -49.950 1.00 34.58 329 LYS A C 1
ATOM 2089 O O . LYS A 1 265 ? -0.401 5.192 -48.865 1.00 30.99 329 LYS A O 1
ATOM 2095 N N . GLY A 1 266 ? -0.519 5.126 -51.124 1.00 35.11 330 GLY A N 1
ATOM 2096 C CA . GLY A 1 266 ? -1.634 6.070 -51.176 1.00 33.24 330 GLY A CA 1
ATOM 2097 C C . GLY A 1 266 ? -1.190 7.448 -50.707 1.00 36.58 330 GLY A C 1
ATOM 2098 O O . GLY A 1 266 ? -0.050 7.870 -50.941 1.00 35.08 330 GLY A O 1
ATOM 2099 N N . GLU A 1 267 ? -2.086 8.160 -50.016 1.00 35.76 331 GLU A N 1
ATOM 2100 C CA . GLU A 1 267 ? -1.825 9.531 -49.591 1.00 39.05 331 GLU A CA 1
ATOM 2101 C C . GLU A 1 267 ? -1.458 9.543 -48.112 1.00 34.86 331 GLU A C 1
ATOM 2102 O O . GLU A 1 267 ? -2.288 9.236 -47.245 1.00 30.88 331 GLU A O 1
ATOM 2108 N N . PHE A 1 268 ? -0.212 9.896 -47.822 1.00 31.90 332 PHE A N 1
ATOM 2109 C CA . PHE A 1 268 ? 0.249 9.939 -46.435 1.00 34.67 332 PHE A CA 1
ATOM 2110 C C . PHE A 1 268 ? 1.341 11.002 -46.387 1.00 40.40 332 PHE A C 1
ATOM 2111 O O . PHE A 1 268 ? 2.476 10.733 -46.797 1.00 36.31 332 PHE A O 1
ATOM 2119 N N . ALA A 1 269 ? 0.983 12.209 -45.933 1.00 41.79 333 ALA A N 1
ATOM 2120 C CA . ALA A 1 269 ? 1.945 13.307 -45.924 1.00 38.38 333 ALA A CA 1
ATOM 2121 C C . ALA A 1 269 ? 3.022 13.079 -44.871 1.00 35.01 333 ALA A C 1
ATOM 2122 O O . ALA A 1 269 ? 2.756 12.568 -43.777 1.00 33.96 333 ALA A O 1
ATOM 2124 N N . GLU A 1 270 ? 4.255 13.458 -45.214 1.00 35.67 334 GLU A N 1
ATOM 2125 C CA . GLU A 1 270 ? 5.381 13.242 -44.308 1.00 36.86 334 GLU A CA 1
ATOM 2126 C C . GLU A 1 270 ? 5.163 13.916 -42.956 1.00 35.66 334 GLU A C 1
ATOM 2127 O O . GLU A 1 270 ? 5.591 13.384 -41.923 1.00 40.07 334 GLU A O 1
ATOM 2133 N N . THR A 1 271 ? 4.475 15.060 -42.927 1.00 34.75 335 THR A N 1
ATOM 2134 C CA . THR A 1 271 ? 4.180 15.700 -41.640 1.00 38.25 335 THR A CA 1
ATOM 2135 C C . THR A 1 271 ? 3.306 14.835 -40.729 1.00 39.57 335 THR A C 1
ATOM 2136 O O . THR A 1 271 ? 3.267 15.076 -39.513 1.00 37.94 335 THR A O 1
ATOM 2140 N N . ASP A 1 272 ? 2.625 13.823 -41.270 1.00 36.32 336 ASP A N 1
ATOM 2141 C CA . ASP A 1 272 ? 1.828 12.916 -40.449 1.00 32.85 336 ASP A CA 1
ATOM 2142 C C . ASP A 1 272 ? 2.554 11.620 -40.112 1.00 29.57 336 ASP A C 1
ATOM 2143 O O . ASP A 1 272 ? 1.994 10.789 -39.390 1.00 28.80 336 ASP A O 1
ATOM 2148 N N . PHE A 1 273 ? 3.758 11.410 -40.624 1.00 28.76 337 PHE A N 1
ATOM 2149 C CA . PHE A 1 273 ? 4.476 10.164 -40.338 1.00 31.20 337 PHE A CA 1
ATOM 2150 C C . PHE A 1 273 ? 4.641 9.980 -38.824 1.00 32.15 337 PHE A C 1
ATOM 2151 O O . PHE A 1 273 ? 5.075 10.910 -38.142 1.00 33.00 337 PHE A O 1
ATOM 2159 N N . PRO A 1 274 ? 4.319 8.804 -38.262 1.00 29.17 338 PRO A N 1
ATOM 2160 C CA . PRO A 1 274 ? 4.495 8.611 -36.810 1.00 28.17 338 PRO A CA 1
ATOM 2161 C C . PRO A 1 274 ? 5.942 8.405 -36.376 1.00 31.52 338 PRO A C 1
ATOM 2162 O O . PRO A 1 274 ? 6.224 8.489 -35.167 1.00 31.29 338 PRO A O 1
ATOM 2166 N N . THR A 1 275 ? 6.856 8.128 -37.317 1.00 27.23 339 THR A N 1
ATOM 2167 C CA . THR A 1 275 ? 8.282 8.124 -37.054 1.00 30.14 339 THR A CA 1
ATOM 2168 C C . THR A 1 275 ? 8.987 8.457 -38.364 1.00 32.18 339 THR A C 1
ATOM 2169 O O . THR A 1 275 ? 8.342 8.709 -39.388 1.00 33.98 339 THR A O 1
ATOM 2173 N N . GLU A 1 276 ? 10.316 8.471 -38.332 1.00 29.04 340 GLU A N 1
ATOM 2174 C CA . GLU A 1 276 ? 11.088 8.858 -39.511 1.00 36.10 340 GLU A CA 1
ATOM 2175 C C . GLU A 1 276 ? 10.905 7.856 -40.640 1.00 32.39 340 GLU A C 1
ATOM 2176 O O . GLU A 1 276 ? 10.887 6.638 -40.414 1.00 32.46 340 GLU A O 1
ATOM 2182 N N . ALA A 1 277 ? 10.770 8.377 -41.871 1.00 31.12 341 ALA A N 1
ATOM 2183 C CA . ALA A 1 277 ? 10.699 7.500 -43.029 1.00 32.19 341 ALA A CA 1
ATOM 2184 C C . ALA A 1 277 ? 12.050 6.873 -43.315 1.00 34.47 341 ALA A C 1
ATOM 2185 O O . ALA A 1 277 ? 12.111 5.743 -43.805 1.00 33.18 341 ALA A O 1
ATOM 2187 N N . ALA A 1 278 ? 13.137 7.588 -43.017 1.00 37.00 342 ALA A N 1
ATOM 2188 C CA . ALA A 1 278 ? 14.505 7.078 -43.168 1.00 40.14 342 ALA A CA 1
ATOM 2189 C C . ALA A 1 278 ? 15.081 7.009 -41.763 1.00 34.83 342 ALA A C 1
ATOM 2190 O O . ALA A 1 278 ? 15.633 7.981 -41.255 1.00 37.51 342 ALA A O 1
ATOM 2192 N N . LEU A 1 279 ? 14.900 5.880 -41.104 1.00 30.99 343 LEU A N 1
ATOM 2193 C CA . LEU A 1 279 ? 15.264 5.740 -39.701 1.00 28.26 343 LEU A CA 1
ATOM 2194 C C . LEU A 1 279 ? 16.623 5.049 -39.611 1.00 32.61 343 LEU A C 1
ATOM 2195 O O . LEU A 1 279 ? 16.731 3.843 -39.847 1.00 36.33 343 LEU A O 1
ATOM 2200 N N . THR A 1 280 ? 17.660 5.805 -39.256 1.00 27.98 344 THR A N 1
ATOM 2201 C CA . THR A 1 280 ? 18.988 5.242 -39.041 1.00 31.11 344 THR A CA 1
ATOM 2202 C C . THR A 1 280 ? 19.206 4.931 -37.564 1.00 29.94 344 THR A C 1
ATOM 2203 O O . THR A 1 280 ? 18.992 5.792 -36.704 1.00 32.07 344 THR A O 1
ATOM 2207 N N . LEU A 1 281 ? 19.649 3.701 -37.282 1.00 29.73 345 LEU A N 1
ATOM 2208 C CA . LEU A 1 281 ? 19.897 3.225 -35.929 1.00 29.40 345 LEU A CA 1
ATOM 2209 C C . LEU A 1 281 ? 21.319 2.686 -35.829 1.00 31.09 345 LEU A C 1
ATOM 2210 O O . LEU A 1 281 ? 21.953 2.356 -36.828 1.00 30.71 345 LEU A O 1
ATOM 2215 N N . LYS A 1 282 ? 21.806 2.594 -34.599 1.00 28.32 346 LYS A N 1
ATOM 2216 C CA . LYS A 1 282 ? 23.065 1.934 -34.289 1.00 29.10 346 LYS A CA 1
ATOM 2217 C C . LYS A 1 282 ? 22.851 1.110 -33.038 1.00 33.07 346 LYS A C 1
ATOM 2218 O O . LYS A 1 282 ? 21.982 1.427 -32.214 1.00 29.27 346 LYS A O 1
ATOM 2224 N N . LYS A 1 283 ? 23.674 0.072 -32.876 1.00 32.56 347 LYS A N 1
ATOM 2225 C CA . LYS A 1 283 ? 23.638 -0.690 -31.629 1.00 34.36 347 LYS A CA 1
ATOM 2226 C C . LYS A 1 283 ? 23.960 0.221 -30.461 1.00 33.76 347 LYS A C 1
ATOM 2227 O O . LYS A 1 283 ? 24.895 1.013 -30.527 1.00 37.76 347 LYS A O 1
ATOM 2233 N N . GLY A 1 284 ? 23.160 0.132 -29.404 1.00 33.70 348 GLY A N 1
ATOM 2234 C CA . GLY A 1 284 ? 23.305 1.002 -28.258 1.00 32.60 348 GLY A CA 1
ATOM 2235 C C . GLY A 1 284 ? 22.488 2.274 -28.334 1.00 35.04 348 GLY A C 1
ATOM 2236 O O . GLY A 1 284 ? 22.415 3.003 -27.337 1.00 33.23 348 GLY A O 1
ATOM 2237 N N . ALA A 1 285 ? 21.868 2.567 -29.475 1.00 30.73 349 ALA A N 1
ATOM 2238 C CA . ALA A 1 285 ? 21.066 3.782 -29.576 1.00 30.66 349 ALA A CA 1
ATOM 2239 C C . ALA A 1 285 ? 19.932 3.759 -28.553 1.00 33.20 349 ALA A C 1
ATOM 2240 O O . ALA A 1 285 ? 19.285 2.727 -28.338 1.00 28.92 349 ALA A O 1
ATOM 2242 N N . GLN A 1 286 ? 19.686 4.918 -27.925 1.00 26.82 350 GLN A N 1
ATOM 2243 C CA . GLN A 1 286 ? 18.516 5.089 -27.065 1.00 31.47 350 GLN A CA 1
ATOM 2244 C C . GLN A 1 286 ? 17.285 5.323 -27.925 1.00 30.55 350 GLN A C 1
ATOM 2245 O O . GLN A 1 286 ? 17.273 6.248 -28.737 1.00 27.50 350 GLN A O 1
ATOM 2251 N N . VAL A 1 287 ? 16.248 4.496 -27.741 1.00 26.61 351 VAL A N 1
ATOM 2252 C CA . VAL A 1 287 ? 15.054 4.525 -28.564 1.00 28.10 351 VAL A CA 1
ATOM 2253 C C . VAL A 1 287 ? 13.836 4.498 -27.659 1.00 24.61 351 VAL A C 1
ATOM 2254 O O . VAL A 1 287 ? 13.917 4.221 -26.463 1.00 24.83 351 VAL A O 1
ATOM 2258 N N . ILE A 1 288 ? 12.693 4.798 -28.260 1.00 22.57 352 ILE A N 1
ATOM 2259 C CA . ILE A 1 288 ? 11.396 4.613 -27.644 1.00 22.66 352 ILE A CA 1
ATOM 2260 C C . ILE A 1 288 ? 10.532 3.831 -28.630 1.00 23.75 352 ILE A C 1
ATOM 2261 O O . ILE A 1 288 ? 10.588 4.063 -29.844 1.00 25.20 352 ILE A O 1
ATOM 2266 N N . LEU A 1 289 ? 9.801 2.851 -28.123 1.00 24.10 353 LEU A N 1
ATOM 2267 C CA . LEU A 1 289 ? 8.916 2.051 -28.957 1.00 24.66 353 LEU A CA 1
ATOM 2268 C C . LEU A 1 289 ? 7.584 2.781 -29.142 1.00 26.17 353 LEU A 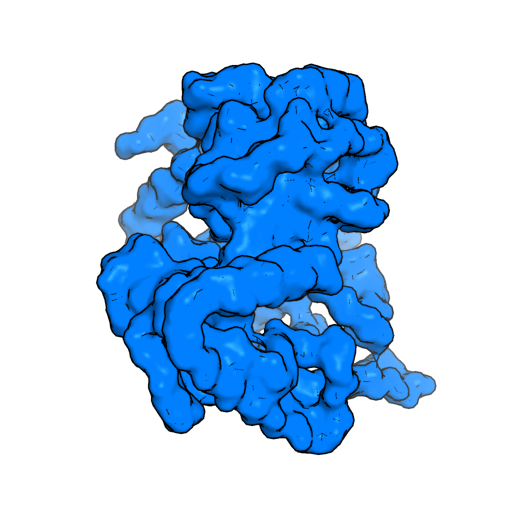C 1
ATOM 2269 O O . LEU A 1 289 ? 7.140 3.560 -28.285 1.00 26.02 353 LEU A O 1
ATOM 2274 N N . LEU A 1 290 ? 6.957 2.553 -30.292 1.00 22.81 354 LEU A N 1
ATOM 2275 C CA . LEU A 1 290 ? 5.853 3.401 -30.720 1.00 22.13 354 LEU A CA 1
ATOM 2276 C C . LEU A 1 290 ? 4.531 2.654 -30.888 1.00 24.52 354 LEU A C 1
ATOM 2277 O O . LEU A 1 290 ? 3.547 3.252 -31.346 1.00 28.04 354 LEU A O 1
ATOM 2282 N N . ARG A 1 291 ? 4.458 1.384 -30.511 1.00 21.63 355 ARG A N 1
ATOM 2283 C CA . ARG A 1 291 ? 3.218 0.614 -30.626 1.00 24.48 355 ARG A CA 1
ATOM 2284 C C . ARG A 1 291 ? 3.102 -0.309 -29.427 1.00 27.16 355 ARG A C 1
ATOM 2285 O O . ARG A 1 291 ? 4.107 -0.711 -28.824 1.00 27.41 355 ARG A O 1
ATOM 2293 N N . ASN A 1 292 ? 1.865 -0.656 -29.088 1.00 24.24 356 ASN A N 1
ATOM 2294 C CA . ASN A 1 292 ? 1.603 -1.614 -28.020 1.00 24.25 356 ASN A CA 1
ATOM 2295 C C . ASN A 1 292 ? 1.655 -3.025 -28.591 1.00 28.67 356 ASN A C 1
ATOM 2296 O O . ASN A 1 292 ? 0.967 -3.335 -29.568 1.00 33.33 356 ASN A O 1
ATOM 2301 N N . ASP A 1 293 ? 2.492 -3.854 -28.008 1.00 26.44 357 ASP A N 1
ATOM 2302 C CA . ASP A 1 293 ? 2.580 -5.250 -28.415 1.00 29.70 357 ASP A CA 1
ATOM 2303 C C . ASP A 1 293 ? 1.269 -5.934 -28.068 1.00 29.40 357 ASP A C 1
ATOM 2304 O O . ASP A 1 293 ? 0.861 -5.917 -26.894 1.00 30.63 357 ASP A O 1
ATOM 2309 N N . PRO A 1 294 ? 0.580 -6.538 -29.034 1.00 35.12 358 PRO A N 1
ATOM 2310 C CA . PRO A 1 294 ? -0.625 -7.314 -28.701 1.00 39.94 358 PRO A CA 1
ATOM 2311 C C . PRO A 1 294 ? -0.365 -8.412 -27.686 1.00 39.31 358 PRO A C 1
ATOM 2312 O O . PRO A 1 294 ? -1.277 -8.781 -26.940 1.00 43.02 358 PRO A O 1
ATOM 2316 N N . LEU A 1 295 ? 0.858 -8.926 -27.617 1.00 41.84 359 LEU A N 1
ATOM 2317 C CA . LEU A 1 295 ? 1.219 -9.930 -26.626 1.00 44.00 359 LEU A CA 1
ATOM 2318 C C . LEU A 1 295 ? 1.673 -9.330 -25.300 1.00 46.41 359 LEU A C 1
ATOM 2319 O O . LEU A 1 295 ? 2.061 -10.086 -24.402 1.00 42.67 359 LEU A O 1
ATOM 2324 N N . GLY A 1 296 ? 1.650 -7.999 -25.157 1.00 42.04 360 GLY A N 1
ATOM 2325 C CA . GLY A 1 296 ? 1.900 -7.365 -23.878 1.00 39.32 360 GLY A CA 1
ATOM 2326 C C . GLY A 1 296 ? 3.343 -7.330 -23.422 1.00 40.22 360 GLY A C 1
ATOM 2327 O O . GLY A 1 296 ? 3.590 -7.044 -22.247 1.00 37.28 360 GLY A O 1
ATOM 2328 N N . GLU A 1 297 ? 4.308 -7.585 -24.304 1.00 35.24 361 GLU A N 1
ATOM 2329 C CA . GLU A 1 297 ? 5.711 -7.524 -23.907 1.00 37.91 361 GLU A CA 1
ATOM 2330 C C . GLU A 1 297 ? 6.312 -6.121 -23.994 1.00 33.79 361 GLU A C 1
ATOM 2331 O O . GLU A 1 297 ? 7.354 -5.860 -23.376 1.00 32.49 361 GLU A O 1
ATOM 2337 N N . TYR A 1 298 ? 5.699 -5.206 -24.730 1.00 26.13 362 TYR A N 1
ATOM 2338 C CA . TYR A 1 298 ? 6.188 -3.842 -24.746 1.00 27.60 362 TYR A CA 1
ATOM 2339 C C . TYR A 1 298 ? 5.025 -2.935 -25.093 1.00 28.59 362 TYR A C 1
ATOM 2340 O O . TYR A 1 298 ? 3.976 -3.389 -25.574 1.00 29.27 362 TYR A O 1
ATOM 2349 N N . PHE A 1 299 ? 5.229 -1.638 -24.854 1.00 27.25 363 PHE A N 1
ATOM 2350 C CA . PHE A 1 299 ? 4.157 -0.656 -25.006 1.00 25.06 363 PHE A CA 1
ATOM 2351 C C . PHE A 1 299 ? 4.672 0.572 -25.730 1.00 22.45 363 PHE A C 1
ATOM 2352 O O . PHE A 1 299 ? 5.875 0.853 -25.764 1.00 24.80 363 PHE A O 1
ATOM 2360 N N . ASN A 1 300 ? 3.746 1.289 -26.344 1.00 24.87 364 ASN A N 1
ATOM 2361 C CA . ASN A 1 300 ? 4.081 2.587 -26.894 1.00 24.69 364 ASN A CA 1
ATOM 2362 C C . ASN A 1 300 ? 4.542 3.473 -25.753 1.00 27.48 364 ASN A C 1
ATOM 2363 O O . ASN A 1 300 ? 3.787 3.695 -24.798 1.00 24.26 364 ASN A O 1
ATOM 2368 N N . GLY A 1 301 ? 5.787 3.954 -25.835 1.00 22.10 365 GLY A N 1
ATOM 2369 C CA . GLY A 1 301 ? 6.381 4.715 -24.750 1.00 26.45 365 GLY A CA 1
ATOM 2370 C C . GLY A 1 301 ? 7.473 3.999 -23.997 1.00 26.24 365 GLY A C 1
ATOM 2371 O O . GLY A 1 301 ? 8.151 4.642 -23.188 1.00 25.06 365 GLY A O 1
ATOM 2372 N N . ASP A 1 302 ? 7.681 2.697 -24.244 1.00 27.06 366 ASP A N 1
ATOM 2373 C CA . ASP A 1 302 ? 8.788 1.954 -23.646 1.00 30.24 366 ASP A CA 1
ATOM 2374 C C . ASP A 1 302 ? 10.137 2.465 -24.168 1.00 27.72 366 ASP A C 1
ATOM 2375 O O . ASP A 1 302 ? 10.398 2.424 -25.370 1.00 24.32 366 ASP A O 1
ATOM 2380 N N . LEU A 1 303 ? 10.997 2.906 -23.256 1.00 24.86 367 LEU A N 1
ATOM 2381 C CA . LEU A 1 303 ? 12.372 3.258 -23.575 1.00 25.33 367 LEU A CA 1
ATOM 2382 C C . LEU A 1 303 ? 13.255 2.019 -23.575 1.00 26.32 367 LEU A C 1
ATOM 2383 O O . LEU A 1 303 ? 13.027 1.055 -22.833 1.00 26.56 367 LEU A O 1
ATOM 2388 N N . GLY A 1 304 ? 14.303 2.068 -24.381 1.00 26.32 368 GLY A N 1
ATOM 2389 C CA . GLY A 1 304 ? 15.232 0.965 -24.407 1.00 23.89 368 GLY A CA 1
ATOM 2390 C C . GLY A 1 304 ? 16.450 1.303 -25.239 1.00 29.32 368 GLY A C 1
ATOM 2391 O O . GLY A 1 304 ? 16.610 2.431 -25.723 1.00 28.66 368 GLY A O 1
ATOM 2392 N N . TRP A 1 305 ? 17.296 0.290 -25.415 1.00 25.98 369 TRP A N 1
ATOM 2393 C CA . TRP A 1 305 ? 18.507 0.404 -26.217 1.00 26.73 369 TRP A CA 1
ATOM 2394 C C . TRP A 1 305 ? 18.483 -0.627 -27.336 1.00 28.79 369 TRP A C 1
ATOM 2395 O O . TRP A 1 305 ? 18.070 -1.776 -27.132 1.00 26.56 369 TRP A O 1
ATOM 2406 N N . VAL A 1 306 ? 18.938 -0.220 -28.520 1.00 29.27 370 VAL A N 1
ATOM 2407 C CA . VAL A 1 306 ? 19.054 -1.161 -29.629 1.00 25.10 370 VAL A CA 1
ATOM 2408 C C . VAL A 1 306 ? 20.132 -2.184 -29.314 1.00 28.36 370 VAL A C 1
ATOM 2409 O O . VAL A 1 306 ? 21.263 -1.833 -28.935 1.00 32.05 370 VAL A O 1
ATOM 2413 N N . GLU A 1 307 ? 19.793 -3.464 -29.480 1.00 26.66 371 GLU A N 1
ATOM 2414 C CA . GLU A 1 307 ? 20.733 -4.552 -29.235 1.00 32.99 371 GLU A CA 1
ATOM 2415 C C . GLU A 1 307 ? 21.171 -5.283 -30.495 1.00 36.23 371 GLU A C 1
ATOM 2416 O O . GLU A 1 307 ? 22.344 -5.644 -30.601 1.00 37.43 371 GLU A O 1
ATOM 2422 N N . ASP A 1 308 ? 20.244 -5.548 -31.425 1.00 33.87 372 ASP A N 1
ATOM 2423 C CA . ASP A 1 308 ? 20.515 -6.186 -32.717 1.00 38.81 372 ASP A CA 1
ATOM 2424 C C . ASP A 1 308 ? 19.857 -5.366 -33.817 1.00 30.28 372 ASP A C 1
ATOM 2425 O O . ASP A 1 308 ? 18.751 -4.860 -33.625 1.00 30.31 372 ASP A O 1
ATOM 2430 N N . LEU A 1 309 ? 20.513 -5.262 -34.980 1.00 28.99 373 LEU A N 1
ATOM 2431 C CA . LEU A 1 309 ? 19.954 -4.554 -36.133 1.00 30.95 373 LEU A CA 1
ATOM 2432 C C . LEU A 1 309 ? 20.021 -5.461 -37.350 1.00 28.71 373 LEU A C 1
ATOM 2433 O O . LEU A 1 309 ? 21.115 -5.810 -37.797 1.00 28.36 373 LEU A O 1
ATOM 2438 N N . GLU A 1 310 ? 18.869 -5.841 -37.896 1.00 27.64 374 GLU A N 1
ATOM 2439 C CA . GLU A 1 310 ? 18.873 -6.719 -39.059 1.00 27.98 374 GLU A CA 1
ATOM 2440 C C . GLU A 1 310 ? 17.825 -6.223 -40.047 1.00 29.44 374 GLU A C 1
ATOM 2441 O O . GLU A 1 310 ? 17.076 -5.281 -39.770 1.00 30.22 374 GLU A O 1
ATOM 2447 N N . ALA A 1 311 ? 17.758 -6.877 -41.206 1.00 29.33 375 ALA A N 1
ATOM 2448 C CA . ALA A 1 311 ? 16.782 -6.527 -42.229 1.00 31.67 375 ALA A CA 1
ATOM 2449 C C . ALA A 1 311 ? 15.358 -6.717 -41.712 1.00 30.45 375 ALA A C 1
ATOM 2450 O O . ALA A 1 311 ? 14.953 -7.842 -41.401 1.00 31.30 375 ALA A O 1
ATOM 2452 N N . GLU A 1 312 ? 14.623 -5.607 -41.578 1.00 26.72 376 GLU A N 1
ATOM 2453 C CA . GLU A 1 312 ? 13.211 -5.568 -41.176 1.00 28.96 376 GLU A CA 1
ATOM 2454 C C . GLU A 1 312 ? 12.977 -6.196 -39.801 1.00 28.70 376 GLU A C 1
ATOM 2455 O O . GLU A 1 312 ? 11.882 -6.669 -39.492 1.00 25.64 376 GLU A O 1
ATOM 2461 N N . ALA A 1 313 ? 13.987 -6.160 -38.941 1.00 28.57 377 ALA A N 1
ATOM 2462 C CA . ALA A 1 313 ? 13.828 -6.734 -37.612 1.00 27.00 377 ALA A CA 1
ATOM 2463 C C . ALA A 1 313 ? 14.972 -6.230 -36.749 1.00 28.22 377 ALA A C 1
ATOM 2464 O O . ALA A 1 313 ? 16.129 -6.222 -37.188 1.00 28.79 377 ALA A O 1
ATOM 2466 N N . LEU A 1 314 ? 14.655 -5.853 -35.522 1.00 24.26 378 LEU A N 1
ATOM 2467 C CA . LEU A 1 314 ? 15.679 -5.428 -34.588 1.00 28.78 378 LEU A CA 1
ATOM 2468 C C . LEU A 1 314 ? 15.297 -5.918 -33.203 1.00 27.18 378 LEU A C 1
ATOM 2469 O O . LEU A 1 314 ? 14.146 -6.272 -32.944 1.00 28.53 378 LEU A O 1
ATOM 2474 N N . ALA A 1 315 ? 16.287 -5.976 -32.324 1.00 27.98 379 ALA A N 1
ATOM 2475 C CA . ALA A 1 315 ? 16.082 -6.354 -30.930 1.00 26.84 379 ALA A CA 1
ATOM 2476 C C . ALA A 1 315 ? 16.357 -5.143 -30.055 1.00 28.38 379 ALA A C 1
ATOM 2477 O O . ALA A 1 315 ? 17.358 -4.449 -30.256 1.00 27.75 379 ALA A O 1
ATOM 2479 N N . VAL A 1 316 ? 15.464 -4.885 -29.103 1.00 26.51 380 VAL A N 1
ATOM 2480 C CA . VAL A 1 316 ? 15.581 -3.773 -28.170 1.00 26.51 380 VAL A CA 1
ATOM 2481 C C . VAL A 1 316 ? 15.607 -4.342 -26.759 1.00 30.42 380 VAL A C 1
ATOM 2482 O O . VAL A 1 316 ? 14.822 -5.241 -26.427 1.00 27.28 380 VAL A O 1
ATOM 2486 N N . ARG A 1 317 ? 16.540 -3.852 -25.951 1.00 29.93 381 ARG A N 1
ATOM 2487 C CA . ARG A 1 317 ? 16.618 -4.170 -24.533 1.00 28.62 381 ARG A CA 1
ATOM 2488 C C . ARG A 1 317 ? 15.844 -3.102 -23.763 1.00 28.83 381 ARG A C 1
ATOM 2489 O O . ARG A 1 317 ? 16.202 -1.923 -23.815 1.00 29.88 381 ARG A O 1
ATOM 2497 N N . LEU A 1 318 ? 14.787 -3.502 -23.057 1.00 29.07 382 LEU A N 1
ATOM 2498 C CA . LEU A 1 318 ? 13.908 -2.526 -22.415 1.00 28.71 382 LEU A CA 1
ATOM 2499 C C . LEU A 1 318 ? 14.494 -1.998 -21.110 1.00 34.56 382 LEU A C 1
ATOM 2500 O O . LEU A 1 318 ? 15.003 -2.757 -20.277 1.00 33.11 382 LEU A O 1
ATOM 2505 N N . LYS A 1 319 ? 14.370 -0.689 -20.915 1.00 28.13 383 LYS A N 1
ATOM 2506 C CA . LYS A 1 319 ? 14.811 -0.110 -19.656 1.00 33.89 383 LYS A CA 1
ATOM 2507 C C . LYS A 1 319 ? 13.897 -0.540 -18.518 1.00 36.25 383 LYS A C 1
ATOM 2508 O O . LYS A 1 319 ? 14.365 -0.824 -17.415 1.00 35.14 383 LYS A O 1
ATOM 2514 N N . ARG A 1 320 ? 12.612 -0.701 -18.804 1.00 35.87 384 ARG A N 1
ATOM 2515 C CA . ARG A 1 320 ? 11.623 -0.945 -17.759 1.00 41.12 384 ARG A CA 1
ATOM 2516 C C . ARG A 1 320 ? 11.876 -2.258 -17.020 1.00 44.17 384 ARG A C 1
ATOM 2517 O O . ARG A 1 320 ? 11.777 -2.313 -15.786 1.00 41.04 384 ARG A O 1
ATOM 2525 N N . ASN A 1 321 ? 12.181 -3.334 -17.751 1.00 40.26 385 ASN A N 1
ATOM 2526 C CA . ASN A 1 321 ? 12.368 -4.643 -17.131 1.00 37.45 385 ASN A CA 1
ATOM 2527 C C . ASN A 1 321 ? 13.629 -5.382 -17.567 1.00 39.53 385 ASN A C 1
ATOM 2528 O O . ASN A 1 321 ? 13.810 -6.532 -17.165 1.00 41.65 385 ASN A O 1
ATOM 2533 N N . GLY A 1 322 ? 14.499 -4.773 -18.372 1.00 38.41 386 GLY A N 1
ATOM 2534 C CA . GLY A 1 322 ? 15.702 -5.472 -18.797 1.00 37.54 386 GLY A CA 1
ATOM 2535 C C . GLY A 1 322 ? 15.477 -6.621 -19.751 1.00 37.88 386 GLY A C 1
ATOM 2536 O O . GLY A 1 322 ? 16.404 -7.404 -19.992 1.00 39.35 386 GLY A O 1
ATOM 2537 N N . ARG A 1 323 ? 14.287 -6.744 -20.323 1.00 34.65 387 ARG A N 1
ATOM 2538 C CA . ARG A 1 323 ? 14.016 -7.840 -21.233 1.00 36.26 387 ARG A CA 1
ATOM 2539 C C . ARG A 1 323 ? 14.285 -7.430 -22.675 1.00 34.15 387 ARG A C 1
ATOM 2540 O O . ARG A 1 323 ? 14.264 -6.251 -23.045 1.00 31.11 387 ARG A O 1
ATOM 2548 N N . ARG A 1 324 ? 14.520 -8.436 -23.495 1.00 32.76 388 ARG A N 1
ATOM 2549 C CA . ARG A 1 324 ? 14.791 -8.251 -24.908 1.00 34.86 388 ARG A CA 1
ATOM 2550 C C . ARG A 1 324 ? 13.494 -8.490 -25.665 1.00 36.37 388 ARG A C 1
ATOM 2551 O O . ARG A 1 324 ? 12.791 -9.462 -25.379 1.00 38.85 388 ARG A O 1
ATOM 2559 N N . VAL A 1 325 ? 13.136 -7.565 -26.566 1.00 29.93 389 VAL A N 1
ATOM 2560 C CA . VAL A 1 325 ? 11.975 -7.736 -27.435 1.00 31.51 389 VAL A CA 1
ATOM 2561 C C . VAL A 1 325 ? 12.431 -7.582 -28.877 1.00 29.14 389 VAL A C 1
ATOM 2562 O O . VAL A 1 325 ? 13.358 -6.822 -29.176 1.00 28.42 389 VAL A O 1
ATOM 2566 N N . VAL A 1 326 ? 11.790 -8.326 -29.771 1.00 26.88 390 VAL A N 1
ATOM 2567 C CA . VAL A 1 326 ? 12.106 -8.288 -31.191 1.00 27.13 390 VAL A CA 1
ATOM 2568 C C . VAL A 1 326 ? 11.032 -7.472 -31.892 1.00 31.24 390 VAL A C 1
ATOM 2569 O O . VAL A 1 326 ? 9.838 -7.767 -31.769 1.00 27.62 390 VAL A O 1
ATOM 2573 N N . ILE A 1 327 ? 11.456 -6.461 -32.638 1.00 26.62 391 ILE A N 1
ATOM 2574 C CA . ILE A 1 327 ? 10.559 -5.480 -33.251 1.00 26.30 391 ILE A CA 1
ATOM 2575 C C . ILE A 1 327 ? 10.594 -5.644 -34.769 1.00 29.85 391 ILE A C 1
ATOM 2576 O O . ILE A 1 327 ? 11.672 -5.755 -35.381 1.00 24.87 391 ILE A O 1
ATOM 2581 N N . ARG A 1 328 ? 9.421 -5.624 -35.396 1.00 26.72 392 ARG A N 1
ATOM 2582 C CA . ARG A 1 328 ? 9.267 -5.721 -36.821 1.00 25.14 392 ARG A CA 1
ATOM 2583 C C . ARG A 1 328 ? 8.345 -4.585 -37.283 1.00 24.69 392 ARG A C 1
ATOM 2584 O O . ARG A 1 328 ? 7.737 -3.918 -36.459 1.00 27.48 392 ARG A O 1
ATOM 2592 N N . PRO A 1 329 ? 8.257 -4.345 -38.590 1.00 27.05 393 PRO A N 1
ATOM 2593 C CA . PRO A 1 329 ? 7.453 -3.193 -39.048 1.00 26.86 393 PRO A CA 1
ATOM 2594 C C . PRO A 1 329 ? 5.987 -3.298 -38.639 1.00 29.04 393 PRO A C 1
ATOM 2595 O O . PRO A 1 329 ? 5.410 -4.387 -38.576 1.00 28.10 393 PRO A O 1
ATOM 2599 N N . PHE A 1 330 ? 5.394 -2.144 -38.348 1.00 28.36 394 PHE A N 1
ATOM 2600 C CA . PHE A 1 330 ? 3.957 -1.986 -38.166 1.00 23.97 394 PHE A CA 1
ATOM 2601 C C . PHE A 1 330 ? 3.415 -1.086 -39.280 1.00 23.03 394 PHE A C 1
ATOM 2602 O O . PHE A 1 330 ? 4.169 -0.334 -39.923 1.00 24.01 394 PHE A O 1
ATOM 2610 N N . VAL A 1 331 ? 2.095 -1.135 -39.482 1.00 22.31 395 VAL A N 1
ATOM 2611 C CA . VAL A 1 331 ? 1.424 -0.286 -40.464 1.00 26.60 395 VAL A CA 1
ATOM 2612 C C . VAL A 1 331 ? 0.475 0.658 -39.734 1.00 28.92 395 VAL A C 1
ATOM 2613 O O . VAL A 1 331 ? -0.334 0.209 -38.916 1.00 29.42 395 VAL A O 1
ATOM 2617 N N . TRP A 1 332 ? 0.618 1.960 -39.982 1.00 25.85 396 TRP A N 1
ATOM 2618 C CA . TRP A 1 332 ? -0.345 2.971 -39.552 1.00 25.00 396 TRP A CA 1
ATOM 2619 C C . TRP A 1 332 ? -1.183 3.417 -40.741 1.00 29.09 396 TRP A C 1
ATOM 2620 O O . TRP A 1 332 ? -0.691 3.489 -41.867 1.00 27.76 396 TRP A O 1
ATOM 2631 N N . GLU A 1 333 ? -2.441 3.761 -40.485 1.00 25.45 397 GLU A N 1
ATOM 2632 C CA . GLU A 1 333 ? -3.330 4.216 -41.541 1.00 25.10 397 GLU A CA 1
ATOM 2633 C C . GLU A 1 333 ? -3.540 5.720 -41.442 1.00 30.81 397 GLU A C 1
ATOM 2634 O O . GLU A 1 333 ? -3.561 6.297 -40.349 1.00 27.00 397 GLU A O 1
ATOM 2640 N N . LYS A 1 334 ? -3.702 6.354 -42.595 1.00 28.10 398 LYS A N 1
ATOM 2641 C CA . LYS A 1 334 ? -4.083 7.758 -42.648 1.00 27.82 398 LYS A CA 1
ATOM 2642 C C . LYS A 1 334 ? -5.566 7.844 -42.979 1.00 27.04 398 LYS A C 1
ATOM 2643 O O . LYS A 1 334 ? -6.000 7.352 -44.023 1.00 28.70 398 LYS A O 1
ATOM 2649 N N . ILE A 1 335 ? -6.351 8.466 -42.093 1.00 29.98 399 ILE A N 1
ATOM 2650 C CA . ILE A 1 335 ? -7.792 8.567 -42.268 1.00 31.30 399 ILE A CA 1
ATOM 2651 C C . ILE A 1 335 ? -8.143 10.015 -42.560 1.00 31.54 399 ILE A C 1
ATOM 2652 O O . ILE A 1 335 ? -7.610 10.932 -41.917 1.00 33.16 399 ILE A O 1
ATOM 2657 N N . VAL A 1 336 ? -9.032 10.214 -43.526 1.00 29.26 400 VAL A N 1
ATOM 2658 C CA . VAL A 1 336 ? -9.629 11.512 -43.837 1.00 30.91 400 VAL A CA 1
ATOM 2659 C C . VAL A 1 336 ? -11.143 11.388 -43.679 1.00 34.99 400 VAL A C 1
ATOM 2660 O O . VAL A 1 336 ? -11.741 10.391 -44.102 1.00 39.67 400 VAL A O 1
ATOM 2664 N N . TYR A 1 337 ? -11.770 12.408 -43.100 1.00 32.71 401 TYR A N 1
ATOM 2665 C CA . TYR A 1 337 ? -13.224 12.468 -43.004 1.00 34.19 401 TYR A CA 1
ATOM 2666 C C . TYR A 1 337 ? -13.771 13.428 -44.042 1.00 39.76 401 TYR A C 1
ATOM 2667 O O . TYR A 1 337 ? -13.360 14.592 -44.097 1.00 44.62 401 TYR A O 1
ATOM 2676 N N . THR A 1 338 ? -14.698 12.947 -44.845 1.00 39.46 402 THR A N 1
ATOM 2677 C CA . THR A 1 338 ? -15.384 13.799 -45.799 1.00 45.79 402 THR A CA 1
ATOM 2678 C C . THR A 1 338 ? -16.719 14.221 -45.208 1.00 53.33 402 THR A C 1
ATOM 2679 O O . THR A 1 338 ? -17.419 13.415 -44.589 1.00 58.16 402 THR A O 1
ATOM 2683 N N . TYR A 1 339 ? -17.034 15.504 -45.351 1.00 52.49 403 TYR A N 1
ATOM 2684 C CA . TYR A 1 339 ? -18.298 16.058 -44.890 1.00 58.39 403 TYR A CA 1
ATOM 2685 C C . TYR A 1 339 ? -19.343 15.907 -45.991 1.00 64.19 403 TYR A C 1
ATOM 2686 O O . TYR A 1 339 ? -19.067 16.213 -47.157 1.00 68.82 403 TYR A O 1
ATOM 2695 N N . ASP A 1 340 ? -20.533 15.415 -45.629 1.00 67.05 404 ASP A N 1
ATOM 2696 C CA . ASP A 1 340 ? -21.527 15.119 -46.659 1.00 72.72 404 ASP A CA 1
ATOM 2697 C C . ASP A 1 340 ? -22.140 16.395 -47.218 1.00 80.80 404 ASP A C 1
ATOM 2698 O O . ASP A 1 340 ? -22.283 16.534 -48.441 1.00 90.38 404 ASP A O 1
ATOM 2703 N N . SER A 1 341 ? -22.498 17.333 -46.340 1.00 80.34 405 SER A N 1
ATOM 2704 C CA . SER A 1 341 ? -23.106 18.640 -46.638 1.00 90.71 405 SER A CA 1
ATOM 2705 C C . SER A 1 341 ? -24.582 18.571 -47.016 1.00 97.67 405 SER A C 1
ATOM 2706 O O . SER A 1 341 ? -25.107 19.568 -47.525 1.00 100.26 405 SER A O 1
ATOM 2709 N N . GLU A 1 342 ? -25.266 17.441 -46.816 1.00 103.21 406 GLU A N 1
ATOM 2710 C CA . GLU A 1 342 ? -26.727 17.458 -46.763 1.00 108.83 406 GLU A CA 1
ATOM 2711 C C . GLU A 1 342 ? -27.222 16.782 -45.483 1.00 104.82 406 GLU A C 1
ATOM 2712 O O . GLU A 1 342 ? -28.289 17.136 -44.970 1.00 108.84 406 GLU A O 1
ATOM 2718 N N . ARG A 1 343 ? -26.473 15.805 -44.961 1.00 96.44 407 ARG A N 1
ATOM 2719 C CA . ARG A 1 343 ? -26.705 15.309 -43.611 1.00 93.38 407 ARG A CA 1
ATOM 2720 C C . ARG A 1 343 ? -25.617 15.858 -42.694 1.00 94.87 407 ARG A C 1
ATOM 2721 O O . ARG A 1 343 ? -24.731 16.599 -43.124 1.00 94.66 407 ARG A O 1
ATOM 2729 N N . GLU A 1 344 ? -25.686 15.522 -41.403 1.00 98.82 408 GLU A N 1
ATOM 2730 C CA . GLU A 1 344 ? -24.518 15.796 -40.570 1.00 101.29 408 GLU A CA 1
ATOM 2731 C C . GLU A 1 344 ? -23.338 14.974 -41.077 1.00 100.24 408 GLU A C 1
ATOM 2732 O O . GLU A 1 344 ? -22.406 15.522 -41.676 1.00 102.95 408 GLU A O 1
ATOM 2738 N N . GLU A 1 345 ? -23.408 13.653 -40.870 1.00 94.02 409 GLU A N 1
ATOM 2739 C CA . GLU A 1 345 ? -22.826 12.603 -41.706 1.00 84.25 409 GLU A CA 1
ATOM 2740 C C . GLU A 1 345 ? -21.422 12.867 -42.258 1.00 70.82 409 GLU A C 1
ATOM 2741 O O . GLU A 1 345 ? -21.246 13.150 -43.446 1.00 72.46 409 GLU A O 1
ATOM 2747 N N . ILE A 1 346 ? -20.442 12.845 -41.411 1.00 55.41 410 ILE A N 1
ATOM 2748 C CA . ILE A 1 346 ? -19.075 12.707 -41.899 1.00 46.32 410 ILE A CA 1
ATOM 2749 C C . ILE A 1 346 ? -18.746 11.228 -41.897 1.00 45.82 410 ILE A C 1
ATOM 2750 O O . ILE A 1 346 ? -19.367 10.434 -41.183 1.00 48.37 410 ILE A O 1
ATOM 2755 N N . LYS A 1 347 ? -17.858 10.823 -42.804 1.00 40.92 411 LYS A N 1
ATOM 2756 C CA . LYS A 1 347 ? -17.540 9.430 -42.923 1.00 37.89 411 LYS A CA 1
ATOM 2757 C C . LYS A 1 347 ? -16.032 9.270 -43.028 1.00 40.01 411 LYS A C 1
ATOM 2758 O O . LYS A 1 347 ? -15.374 10.037 -43.748 1.00 38.07 411 LYS A O 1
ATOM 2764 N N . PRO A 1 348 ? -15.464 8.304 -42.315 1.00 39.54 412 PRO A N 1
ATOM 2765 C CA . PRO A 1 348 ? -14.020 8.068 -42.400 1.00 36.81 412 PRO A CA 1
ATOM 2766 C C . PRO A 1 348 ? -13.663 7.325 -43.677 1.00 34.08 412 PRO A C 1
ATOM 2767 O O . PRO A 1 348 ? -14.451 6.556 -44.226 1.00 36.22 412 PRO A O 1
ATOM 2771 N N . GLN A 1 349 ? -12.448 7.571 -44.142 1.00 32.28 413 GLN A N 1
ATOM 2772 C CA . GLN A 1 349 ? -11.907 6.884 -45.308 1.00 37.87 413 GLN A CA 1
ATOM 2773 C C . GLN A 1 349 ? -10.406 6.750 -45.117 1.00 33.37 413 GLN A C 1
ATOM 2774 O O . GLN A 1 349 ? -9.720 7.746 -44.864 1.00 31.88 413 GLN A O 1
ATOM 2780 N N . VAL A 1 350 ? -9.892 5.525 -45.188 1.00 31.85 414 VAL A N 1
ATOM 2781 C CA . VAL A 1 350 ? -8.446 5.328 -45.160 1.00 35.03 414 VAL A CA 1
ATOM 2782 C C . VAL A 1 350 ? -7.907 5.690 -46.537 1.00 29.27 414 VAL A C 1
ATOM 2783 O O . VAL A 1 350 ? -8.362 5.160 -47.549 1.00 32.31 414 VAL A O 1
ATOM 2787 N N . VAL A 1 351 ? -6.967 6.627 -46.579 1.00 29.57 415 VAL A N 1
ATOM 2788 C CA . VAL A 1 351 ? -6.430 7.112 -47.844 1.00 32.90 415 VAL A CA 1
ATOM 2789 C C . VAL A 1 351 ? -4.954 6.788 -48.015 1.00 33.53 415 VAL A C 1
ATOM 2790 O O . VAL A 1 351 ? -4.422 6.954 -49.123 1.00 30.55 415 VAL A O 1
ATOM 2794 N N . GLY A 1 352 ? -4.272 6.334 -46.973 1.00 28.91 416 GLY A N 1
ATOM 2795 C CA . GLY A 1 352 ? -2.869 5.986 -47.114 1.00 26.14 416 GLY A CA 1
ATOM 2796 C C . GLY A 1 352 ? -2.431 5.081 -45.985 1.00 27.30 416 GLY A C 1
ATOM 2797 O O . GLY A 1 352 ? -3.137 4.911 -44.986 1.00 26.66 416 GLY A O 1
ATOM 2798 N N . THR A 1 353 ? -1.244 4.490 -46.155 1.00 26.50 417 THR A N 1
ATOM 2799 C CA . THR A 1 353 ? -0.641 3.669 -45.114 1.00 26.29 417 THR A CA 1
ATOM 2800 C C . THR A 1 353 ? 0.846 3.966 -45.038 1.00 27.02 417 THR A C 1
ATOM 2801 O O . THR A 1 353 ? 1.473 4.365 -46.023 1.00 29.56 417 THR A O 1
ATOM 2805 N N . PHE A 1 354 ? 1.403 3.738 -43.857 1.00 23.48 418 PHE A N 1
ATOM 2806 C CA . PHE A 1 354 ? 2.816 3.992 -43.576 1.00 29.71 418 PHE A CA 1
ATOM 2807 C C . PHE A 1 354 ? 3.364 2.792 -42.817 1.00 27.44 418 PHE A C 1
ATOM 2808 O O . PHE A 1 354 ? 2.842 2.452 -41.752 1.00 24.79 418 PHE A O 1
ATOM 2816 N N . ARG A 1 355 ? 4.351 2.102 -43.390 1.00 27.56 419 ARG A N 1
ATOM 2817 C CA . ARG A 1 355 ? 4.873 0.867 -42.808 1.00 27.14 419 ARG A CA 1
ATOM 2818 C C . ARG A 1 355 ? 6.324 1.070 -42.401 1.00 24.62 419 ARG A C 1
ATOM 2819 O O . ARG A 1 355 ? 7.155 1.381 -43.254 1.00 27.69 419 ARG A O 1
ATOM 2827 N N . GLN A 1 356 ? 6.634 0.850 -41.121 1.00 24.76 420 GLN A N 1
ATOM 2828 C CA . GLN A 1 356 ? 7.940 1.177 -40.565 1.00 23.54 420 GLN A CA 1
ATOM 2829 C C . GLN A 1 356 ? 8.117 0.460 -39.236 1.00 26.50 420 GLN A C 1
ATOM 2830 O O . GLN A 1 356 ? 7.140 0.143 -38.554 1.00 24.84 420 GLN A O 1
ATOM 2836 N N . VAL A 1 357 ? 9.372 0.212 -38.862 1.00 24.90 421 VAL A N 1
ATOM 2837 C CA . VAL A 1 357 ? 9.551 -0.330 -37.511 1.00 24.66 421 VAL A CA 1
ATOM 2838 C C . VAL A 1 357 ? 9.087 0.711 -36.497 1.00 25.60 421 VAL A C 1
ATOM 2839 O O . VAL A 1 357 ? 9.317 1.919 -36.698 1.00 26.20 421 VAL A O 1
ATOM 2843 N N . PRO A 1 358 ? 8.353 0.335 -35.470 1.00 24.27 422 PRO A N 1
ATOM 2844 C CA . PRO A 1 358 ? 7.780 1.318 -34.499 1.00 20.19 422 PRO A CA 1
ATOM 2845 C C . PRO A 1 358 ? 8.810 1.794 -33.482 1.00 22.26 422 PRO A C 1
ATOM 2846 O O . PRO A 1 358 ? 8.774 1.440 -32.290 1.00 24.32 422 PRO A O 1
ATOM 2850 N N . VAL A 1 359 ? 9.779 2.563 -33.972 1.00 23.77 423 VAL A N 1
ATOM 2851 C CA . VAL A 1 359 ? 10.944 2.977 -33.202 1.00 26.49 423 VAL A CA 1
ATOM 2852 C C . VAL A 1 359 ? 11.209 4.437 -33.513 1.00 27.89 423 VAL A C 1
ATOM 2853 O O . VAL A 1 359 ? 11.100 4.868 -34.669 1.00 26.06 423 VAL A O 1
ATOM 2857 N N . ARG A 1 360 ? 11.590 5.187 -32.488 1.00 25.89 424 ARG A N 1
ATOM 2858 C CA . ARG A 1 360 ? 12.046 6.559 -32.639 1.00 27.48 424 ARG A CA 1
ATOM 2859 C C . ARG A 1 360 ? 13.227 6.762 -31.708 1.00 25.43 424 ARG A C 1
ATOM 2860 O O . ARG A 1 360 ? 13.255 6.187 -30.620 1.00 24.48 424 ARG A O 1
ATOM 2868 N N . LEU A 1 361 ? 14.226 7.527 -32.157 1.00 27.20 425 LEU A N 1
ATOM 2869 C CA . LEU A 1 361 ? 15.351 7.870 -31.291 1.00 27.42 425 LEU A CA 1
ATOM 2870 C C . LEU A 1 361 ? 14.862 8.653 -30.075 1.00 24.06 425 LEU A C 1
ATOM 2871 O O . LEU A 1 361 ? 13.851 9.361 -30.137 1.00 27.74 425 LEU A O 1
ATOM 2876 N N . ALA A 1 362 ? 15.549 8.469 -28.931 1.00 27.84 426 ALA A N 1
ATOM 2877 C CA . ALA A 1 362 ? 14.979 8.949 -27.669 1.00 27.51 426 ALA A CA 1
ATOM 2878 C C . ALA A 1 362 ? 15.995 9.530 -26.686 1.00 28.27 426 ALA A C 1
ATOM 2879 O O . ALA A 1 362 ? 15.757 9.495 -25.473 1.00 27.20 426 ALA A O 1
ATOM 2881 N N . TRP A 1 363 ? 17.143 10.046 -27.149 1.00 26.66 427 TRP A N 1
ATOM 2882 C CA . TRP A 1 363 ? 17.944 10.869 -26.238 1.00 32.44 427 TRP A CA 1
ATOM 2883 C C . TRP A 1 363 ? 17.216 12.164 -25.910 1.00 32.02 427 TRP A C 1
ATOM 2884 O O . TRP A 1 363 ? 17.408 12.746 -24.828 1.00 26.86 427 TRP A O 1
ATOM 2895 N N . ALA A 1 364 ? 16.429 12.646 -26.867 1.00 29.55 428 ALA A N 1
ATOM 2896 C CA . ALA A 1 36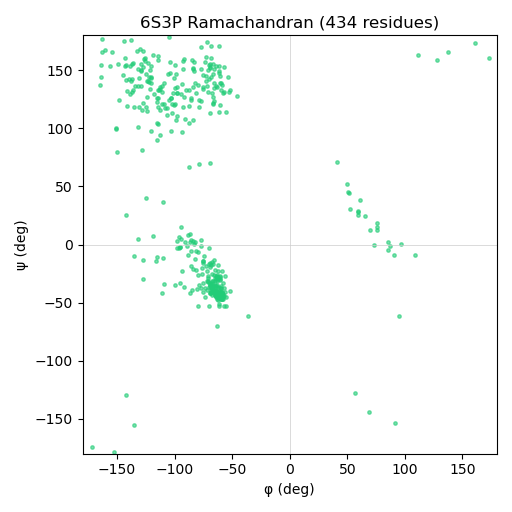4 ? 15.507 13.755 -26.703 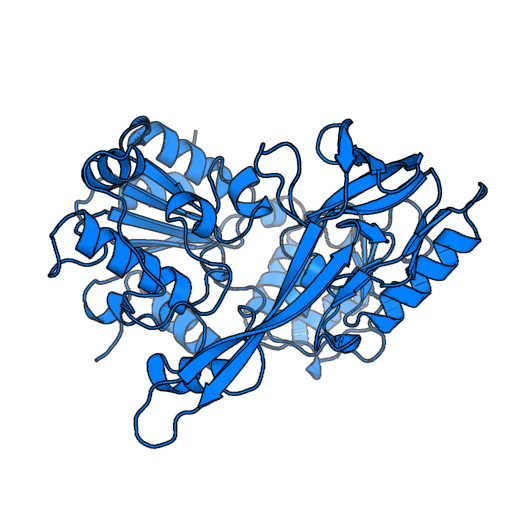1.00 30.69 428 ALA A CA 1
ATOM 2897 C C . ALA A 1 364 ? 14.113 13.292 -27.089 1.00 28.22 428 ALA A C 1
ATOM 2898 O O . ALA A 1 364 ? 13.939 12.521 -28.045 1.00 28.66 428 ALA A O 1
ATOM 2900 N N . LEU A 1 365 ? 13.126 13.746 -26.325 1.00 25.46 429 LEU A N 1
ATOM 2901 C CA . LEU A 1 365 ? 11.721 13.487 -26.590 1.00 26.11 429 LEU A CA 1
ATOM 2902 C C . LEU A 1 365 ? 10.991 14.815 -26.551 1.00 31.49 429 LEU A C 1
ATOM 2903 O O . LEU A 1 365 ? 11.433 15.763 -25.887 1.00 27.85 429 LEU A O 1
ATOM 2908 N N . THR A 1 366 ? 9.853 14.875 -27.240 1.00 24.98 430 THR A N 1
ATOM 2909 C CA . THR A 1 366 ? 8.958 15.992 -26.982 1.00 23.07 430 THR A CA 1
ATOM 2910 C C . THR A 1 366 ? 8.341 15.840 -25.594 1.00 25.09 430 THR A C 1
ATOM 2911 O O . THR A 1 366 ? 8.217 14.729 -25.067 1.00 23.27 430 THR A O 1
ATOM 2915 N N . VAL A 1 367 ? 7.949 16.974 -25.011 1.00 26.84 431 VAL A N 1
ATOM 2916 C CA . VAL A 1 367 ? 7.173 16.932 -23.774 1.00 28.48 431 VAL A CA 1
ATOM 2917 C C . VAL A 1 367 ? 5.915 16.096 -23.990 1.00 30.76 431 VAL A C 1
ATOM 2918 O O . VAL A 1 367 ? 5.535 15.284 -23.137 1.00 26.49 431 VAL A O 1
ATOM 2922 N N . HIS A 1 368 ? 5.270 16.261 -25.151 1.00 27.40 432 HIS A N 1
ATOM 2923 C CA . HIS A 1 368 ? 4.054 15.506 -25.440 1.00 24.01 432 HIS A CA 1
ATOM 2924 C C . HIS A 1 368 ? 4.315 14.005 -25.393 1.00 22.96 432 HIS A C 1
ATOM 2925 O O . HIS A 1 368 ? 3.505 13.249 -24.844 1.00 25.73 432 HIS A O 1
ATOM 2932 N N . LYS A 1 369 ? 5.445 13.560 -25.957 1.00 21.77 433 LYS A N 1
ATOM 2933 C CA . LYS A 1 369 ? 5.736 12.137 -25.947 1.00 28.07 433 LYS A CA 1
ATOM 2934 C C . LYS A 1 369 ? 6.091 11.661 -24.545 1.00 31.70 433 LYS A C 1
ATOM 2935 O O . LYS A 1 369 ? 5.808 10.504 -24.196 1.00 31.29 433 LYS A O 1
ATOM 2941 N N . ALA A 1 370 ? 6.656 12.544 -23.711 1.00 29.27 434 ALA A N 1
ATOM 2942 C CA . ALA A 1 370 ? 7.084 12.149 -22.377 1.00 32.90 434 ALA A CA 1
ATOM 2943 C C . ALA A 1 370 ? 5.951 12.117 -21.367 1.00 32.95 434 ALA A C 1
ATOM 2944 O O . ALA A 1 370 ? 6.196 11.727 -20.219 1.00 29.03 434 ALA A O 1
ATOM 2946 N N . GLN A 1 371 ? 4.742 12.551 -21.737 1.00 27.31 435 GLN A N 1
ATOM 2947 C CA . GLN A 1 371 ? 3.649 12.493 -20.779 1.00 38.36 435 GLN A CA 1
ATOM 2948 C C . GLN A 1 371 ? 3.398 11.026 -20.428 1.00 39.17 435 GLN A C 1
ATOM 2949 O O . GLN A 1 371 ? 3.438 10.143 -21.291 1.00 43.99 435 GLN A O 1
ATOM 2955 N N . GLY A 1 372 ? 3.221 10.751 -19.149 1.00 42.93 436 GLY A N 1
ATOM 2956 C CA . GLY A 1 372 ? 3.075 9.372 -18.735 1.00 39.04 436 GLY A CA 1
ATOM 2957 C C . GLY A 1 372 ? 4.367 8.624 -18.483 1.00 39.79 436 GLY A C 1
ATOM 2958 O O . GLY A 1 372 ? 4.314 7.456 -18.071 1.00 39.95 436 GLY A O 1
ATOM 2959 N N . LEU A 1 373 ? 5.524 9.233 -18.735 1.00 35.00 437 LEU A N 1
ATOM 2960 C CA . LEU A 1 373 ? 6.805 8.629 -18.392 1.00 36.34 437 LEU A CA 1
ATOM 2961 C C . LEU A 1 373 ? 7.343 9.246 -17.107 1.00 40.20 437 LEU A C 1
ATOM 2962 O O . LEU A 1 373 ? 7.196 10.447 -16.873 1.00 36.55 437 LEU A O 1
ATOM 2967 N N . THR A 1 374 ? 7.986 8.428 -16.282 1.00 42.75 438 THR A N 1
ATOM 2968 C CA . THR A 1 374 ? 8.665 8.932 -15.095 1.00 42.96 438 THR A CA 1
ATOM 2969 C C . THR A 1 374 ? 10.171 8.826 -15.319 1.00 42.20 438 THR A C 1
ATOM 2970 O O . THR A 1 374 ? 10.698 7.733 -15.554 1.00 47.49 438 THR A O 1
ATOM 2974 N N . LEU A 1 375 ? 10.862 9.961 -15.251 1.00 40.78 439 LEU A N 1
ATOM 2975 C CA . LEU A 1 375 ? 12.266 10.030 -15.620 1.00 43.77 439 LEU A CA 1
ATOM 2976 C C . LEU A 1 375 ? 13.124 10.359 -14.408 1.00 45.49 439 LEU A C 1
ATOM 2977 O O . LEU A 1 375 ? 12.645 10.902 -13.409 1.00 47.63 439 LEU A O 1
ATOM 2982 N N . ASP A 1 376 ? 14.410 10.014 -14.507 1.00 49.84 440 ASP A N 1
ATOM 2983 C CA . ASP A 1 376 ? 15.345 10.253 -13.415 1.00 54.55 440 ASP A CA 1
ATOM 2984 C C . ASP A 1 376 ? 15.806 11.706 -13.392 1.00 53.68 440 ASP A C 1
ATOM 2985 O O . ASP A 1 376 ? 15.731 12.376 -12.358 1.00 50.08 440 ASP A O 1
ATOM 2990 N N . LYS A 1 377 ? 16.301 12.194 -14.526 1.00 47.32 441 LYS A N 1
ATOM 2991 C CA . LYS A 1 377 ? 16.856 13.531 -14.668 1.00 42.14 441 LYS A CA 1
ATOM 2992 C C . LYS A 1 377 ? 16.427 14.061 -16.027 1.00 41.71 441 LYS A C 1
ATOM 2993 O O . LYS A 1 377 ? 16.518 13.333 -17.023 1.00 38.63 441 LYS A O 1
ATOM 2999 N N . VAL A 1 378 ? 15.913 15.289 -16.077 1.00 35.46 442 VAL A N 1
ATOM 3000 C CA . VAL A 1 378 ? 15.487 15.867 -17.351 1.00 36.85 442 VAL A CA 1
ATOM 3001 C C . VAL A 1 378 ? 16.048 17.271 -17.497 1.00 36.43 442 VAL A C 1
ATOM 3002 O O . VAL A 1 378 ? 16.263 17.994 -16.515 1.00 31.69 442 VAL A O 1
ATOM 3006 N N . HIS A 1 379 ? 16.269 17.658 -18.750 1.00 31.82 443 HIS A N 1
ATOM 3007 C CA . HIS A 1 379 ? 16.661 19.015 -19.107 1.00 31.89 443 HIS A CA 1
ATOM 3008 C C . HIS A 1 379 ? 15.694 19.496 -20.169 1.00 31.27 443 HIS A C 1
ATOM 3009 O O . HIS A 1 379 ? 15.551 18.846 -21.206 1.00 30.06 443 HIS A O 1
ATOM 3016 N N . LEU A 1 380 ? 15.002 20.603 -19.895 1.00 30.93 444 LEU A N 1
ATOM 3017 C CA . LEU A 1 380 ? 14.036 21.177 -20.827 1.00 34.35 444 LEU A CA 1
ATOM 3018 C C . LEU A 1 380 ? 14.745 22.191 -21.724 1.00 31.95 444 LEU A C 1
ATOM 3019 O O . LEU A 1 380 ? 15.135 23.276 -21.277 1.00 32.55 444 LEU A O 1
ATOM 3024 N N . GLU A 1 381 ? 14.937 21.823 -22.981 1.00 32.08 445 GLU A N 1
ATOM 3025 C CA . GLU A 1 381 ? 15.455 22.733 -23.997 1.00 32.96 445 GLU A CA 1
ATOM 3026 C C . GLU A 1 381 ? 14.241 23.451 -24.584 1.00 36.71 445 GLU A C 1
ATOM 3027 O O . GLU A 1 381 ? 13.466 22.869 -25.349 1.00 31.46 445 GLU A O 1
ATOM 3033 N N . LEU A 1 382 ? 14.053 24.717 -24.204 1.00 37.65 446 LEU A N 1
ATOM 3034 C CA . LEU A 1 382 ? 12.779 25.381 -24.459 1.00 33.46 446 LEU A CA 1
ATOM 3035 C C . LEU A 1 382 ? 12.614 25.805 -25.913 1.00 34.30 446 LEU A C 1
ATOM 3036 O O . LEU A 1 382 ? 11.474 25.904 -26.391 1.00 34.49 446 LEU A O 1
ATOM 3041 N N . GLY A 1 383 ? 13.713 26.025 -26.632 1.00 32.02 447 GLY A N 1
ATOM 3042 C CA . GLY A 1 383 ? 13.610 26.340 -28.051 1.00 38.16 447 GLY A CA 1
ATOM 3043 C C . GLY A 1 383 ? 12.742 27.566 -28.271 1.00 40.32 447 GLY A C 1
ATOM 3044 O O . GLY A 1 383 ? 12.929 28.607 -27.630 1.00 39.64 447 GLY A O 1
ATOM 3045 N N . ARG A 1 384 ? 11.747 27.432 -29.149 1.00 36.44 448 ARG A N 1
ATOM 3046 C CA . ARG A 1 384 ? 10.813 28.522 -29.420 1.00 39.33 448 ARG A CA 1
ATOM 3047 C C . ARG A 1 384 ? 9.686 28.601 -28.403 1.00 38.70 448 ARG A C 1
ATOM 3048 O O . ARG A 1 384 ? 8.795 29.439 -28.571 1.00 46.30 448 ARG A O 1
ATOM 3056 N N . GLY A 1 385 ? 9.661 27.725 -27.409 1.00 30.73 449 GLY A N 1
ATOM 3057 C CA . GLY A 1 385 ? 8.811 27.921 -26.255 1.00 30.67 449 GLY A CA 1
ATOM 3058 C C . GLY A 1 385 ? 7.674 26.910 -26.178 1.00 30.96 449 GLY A C 1
ATOM 3059 O O . GLY A 1 385 ? 7.305 26.241 -27.153 1.00 31.17 449 GLY A O 1
ATOM 3060 N N . LEU A 1 386 ? 7.104 26.827 -24.985 1.00 28.98 450 LEU A N 1
ATOM 3061 C CA . LEU A 1 386 ? 5.944 25.986 -24.732 1.00 27.99 450 LEU A CA 1
ATOM 3062 C C . LEU A 1 386 ? 4.715 26.643 -25.320 1.00 32.52 450 LEU A C 1
ATOM 3063 O O . LEU A 1 386 ? 4.616 27.871 -25.354 1.00 39.51 450 LEU A O 1
ATOM 3068 N N . PHE A 1 387 ? 3.788 25.822 -25.812 1.00 23.35 451 PHE A N 1
ATOM 3069 C CA . PHE A 1 387 ? 2.672 26.315 -26.587 1.00 29.65 451 PHE A CA 1
ATOM 3070 C C . PHE A 1 387 ? 1.323 25.721 -26.207 1.00 30.05 451 PHE A C 1
ATOM 3071 O O . PHE A 1 387 ? 0.313 26.197 -26.730 1.00 30.79 451 PHE A O 1
ATOM 3079 N N . ALA A 1 388 ? 1.260 24.687 -25.364 1.00 27.26 452 ALA A N 1
ATOM 3080 C CA . ALA A 1 388 ? -0.007 23.989 -25.147 1.00 26.83 452 ALA A CA 1
ATOM 3081 C C . ALA A 1 388 ? -0.441 24.023 -23.684 1.00 26.26 452 ALA A C 1
ATOM 3082 O O . ALA A 1 388 ? 0.382 24.108 -22.773 1.00 26.62 452 ALA A O 1
ATOM 3084 N N . HIS A 1 389 ? -1.759 23.922 -23.489 1.00 26.54 453 HIS A N 1
ATOM 3085 C CA . HIS A 1 389 ? -2.376 23.649 -22.189 1.00 28.01 453 HIS A CA 1
ATOM 3086 C C . HIS A 1 389 ? -1.658 22.504 -21.485 1.00 28.36 453 HIS A C 1
ATOM 3087 O O . HIS A 1 389 ? -1.450 21.434 -22.063 1.00 25.81 453 HIS A O 1
ATOM 3094 N N . GLY A 1 390 ? -1.257 22.745 -20.243 1.00 26.70 454 GLY A N 1
ATOM 3095 C CA . GLY A 1 390 ? -0.666 21.735 -19.390 1.00 28.59 454 GLY A CA 1
ATOM 3096 C C . GLY A 1 390 ? 0.753 21.317 -19.735 1.00 28.72 454 GLY A C 1
ATOM 3097 O O . GLY A 1 390 ? 1.326 20.484 -19.014 1.00 26.58 454 GLY A O 1
ATOM 3098 N N . GLN A 1 391 ? 1.351 21.893 -20.778 1.00 23.06 455 GLN A N 1
ATOM 3099 C CA . GLN A 1 391 ? 2.631 21.402 -21.284 1.00 23.59 455 GLN A CA 1
ATOM 3100 C C . GLN A 1 391 ? 3.755 21.680 -20.296 1.00 25.53 455 GLN A C 1
ATOM 3101 O O . GLN A 1 391 ? 4.615 20.823 -20.079 1.00 28.22 455 GLN A O 1
ATOM 3107 N N . LEU A 1 392 ? 3.766 22.864 -19.681 1.00 28.10 456 LEU A N 1
ATOM 3108 C CA . LEU A 1 392 ? 4.778 23.152 -18.667 1.00 28.13 456 LEU A CA 1
ATOM 3109 C C . LEU A 1 392 ? 4.631 22.212 -17.484 1.00 30.87 456 LEU A C 1
ATOM 3110 O O . LEU A 1 392 ? 5.608 21.625 -16.999 1.00 30.29 456 LEU A O 1
ATOM 3115 N N . TYR A 1 393 ? 3.391 22.027 -17.033 1.00 31.66 457 TYR A N 1
ATOM 3116 C CA . TYR A 1 393 ? 3.125 21.195 -15.877 1.00 29.13 457 TYR A CA 1
ATOM 3117 C C . TYR A 1 393 ? 3.565 19.745 -16.118 1.00 29.44 457 TYR A C 1
ATOM 3118 O O . TYR A 1 393 ? 4.210 19.121 -15.258 1.00 27.11 457 TYR A O 1
ATOM 3127 N N . VAL A 1 394 ? 3.238 19.195 -17.291 1.00 25.22 458 VAL A N 1
ATOM 3128 C CA . VAL A 1 394 ? 3.667 17.841 -17.622 1.00 27.70 458 VAL A CA 1
ATOM 3129 C C . VAL A 1 394 ? 5.193 17.760 -17.686 1.00 30.22 458 VAL A C 1
ATOM 3130 O O . VAL A 1 394 ? 5.796 16.790 -17.198 1.00 29.58 458 VAL A O 1
ATOM 3134 N N . ALA A 1 395 ? 5.844 18.774 -18.278 1.00 24.13 459 ALA A N 1
ATOM 3135 C CA . ALA A 1 395 ? 7.305 18.737 -18.358 1.00 28.46 459 ALA A CA 1
ATOM 3136 C C . ALA A 1 395 ? 7.930 18.716 -16.962 1.00 33.77 459 ALA A C 1
ATOM 3137 O O . ALA A 1 395 ? 8.829 17.914 -16.679 1.00 32.66 459 ALA A O 1
ATOM 3139 N N . LEU A 1 396 ? 7.424 19.550 -16.054 1.00 28.53 460 LEU A N 1
ATOM 3140 C CA . LEU A 1 396 ? 8.024 19.649 -14.728 1.00 30.59 460 LEU A CA 1
ATOM 3141 C C . LEU A 1 396 ? 7.833 18.367 -13.930 1.00 33.80 460 LEU A C 1
ATOM 3142 O O . LEU A 1 396 ? 8.696 18.001 -13.127 1.00 35.80 460 LEU A O 1
ATOM 3147 N N . THR A 1 397 ? 6.698 17.695 -14.106 1.00 31.13 461 THR A N 1
ATOM 3148 C CA . THR A 1 397 ? 6.335 16.581 -13.255 1.00 33.60 461 THR A CA 1
ATOM 3149 C C . THR A 1 397 ? 6.877 15.251 -13.754 1.00 31.73 461 THR A C 1
ATOM 3150 O O . THR A 1 397 ? 6.565 14.214 -13.164 1.00 35.03 461 THR A O 1
ATOM 3154 N N . ARG A 1 398 ? 7.735 15.259 -14.773 1.00 28.39 462 ARG A N 1
ATOM 3155 C CA . ARG A 1 398 ? 8.403 14.019 -15.170 1.00 34.75 462 ARG A CA 1
ATOM 3156 C C . ARG A 1 398 ? 9.432 13.551 -14.149 1.00 35.18 462 ARG A C 1
ATOM 3157 O O . ARG A 1 398 ? 9.850 12.388 -14.205 1.00 37.88 462 ARG A O 1
ATOM 3165 N N . VAL A 1 399 ? 9.871 14.422 -13.237 1.00 30.52 463 VAL A N 1
ATOM 3166 C CA . VAL A 1 399 ? 10.888 14.049 -12.263 1.00 35.02 463 VAL A CA 1
ATOM 3167 C C . VAL A 1 399 ? 10.330 14.182 -10.852 1.00 36.31 463 VAL A C 1
ATOM 3168 O O . VAL A 1 399 ? 9.326 14.855 -10.612 1.00 37.55 463 VAL A O 1
ATOM 3172 N N . ARG A 1 400 ? 11.022 13.547 -9.905 1.00 33.79 464 ARG A N 1
ATOM 3173 C CA . ARG A 1 400 ? 10.565 13.520 -8.517 1.00 38.67 464 ARG A CA 1
ATOM 3174 C C . ARG A 1 400 ? 10.920 14.796 -7.757 1.00 41.98 464 ARG A C 1
ATOM 3175 O O . ARG A 1 400 ? 10.134 15.258 -6.921 1.00 47.86 464 ARG A O 1
ATOM 3183 N N . ARG A 1 401 ? 12.104 15.359 -8.000 1.00 38.02 465 ARG A N 1
ATOM 3184 C CA . ARG A 1 401 ? 12.603 16.478 -7.216 1.00 41.54 465 ARG A CA 1
ATOM 3185 C C . ARG A 1 401 ? 13.017 17.618 -8.135 1.00 42.57 465 ARG A C 1
ATOM 3186 O O . ARG A 1 401 ? 13.401 17.411 -9.289 1.00 36.77 465 ARG A O 1
ATOM 3194 N N . LEU A 1 402 ? 12.942 18.834 -7.600 1.00 40.37 466 LEU A N 1
ATOM 3195 C CA . LEU A 1 402 ? 13.323 20.007 -8.377 1.00 45.24 466 LEU A CA 1
ATOM 3196 C C . LEU A 1 402 ? 14.779 19.916 -8.834 1.00 42.27 466 LEU A C 1
ATOM 3197 O O . LEU A 1 402 ? 15.110 20.304 -9.957 1.00 41.04 466 LEU A O 1
ATOM 3202 N N . GLN A 1 403 ? 15.649 19.344 -8.006 1.00 38.88 467 GLN A N 1
ATOM 3203 C CA . GLN A 1 403 ? 17.047 19.198 -8.395 1.00 43.15 467 GLN A CA 1
ATOM 3204 C C . GLN A 1 403 ? 17.237 18.229 -9.558 1.00 42.45 467 GLN A C 1
ATOM 3205 O O . GLN A 1 403 ? 18.316 18.218 -10.159 1.00 44.07 467 GLN A O 1
ATOM 3211 N N . ASP A 1 404 ? 16.246 17.393 -9.868 1.00 36.46 468 ASP A N 1
ATOM 3212 C CA . ASP A 1 404 ? 16.358 16.510 -11.028 1.00 38.76 468 ASP A CA 1
ATOM 3213 C C . ASP A 1 404 ? 16.007 17.204 -12.335 1.00 39.25 468 ASP A C 1
ATOM 3214 O O . ASP A 1 404 ? 16.004 16.555 -13.388 1.00 38.35 468 ASP A O 1
ATOM 3219 N N . LEU A 1 405 ? 15.702 18.495 -12.299 1.00 39.29 469 LEU A N 1
ATOM 3220 C CA . LEU A 1 405 ? 15.237 19.231 -13.459 1.00 37.26 469 LEU A CA 1
ATOM 3221 C C . LEU A 1 405 ? 16.203 20.369 -13.751 1.00 37.53 469 LEU A C 1
ATOM 3222 O O . LEU A 1 405 ? 16.727 20.988 -12.823 1.00 37.10 469 LEU A O 1
ATOM 3227 N N . SER A 1 406 ? 16.428 20.665 -15.033 1.00 32.00 470 SER A N 1
ATOM 3228 C CA . SER A 1 406 ? 17.091 21.912 -15.401 1.00 31.89 470 SER A CA 1
ATOM 3229 C C . SER A 1 406 ? 16.455 22.458 -16.670 1.00 30.51 470 SER A C 1
ATOM 3230 O O . SER A 1 406 ? 15.909 21.702 -17.487 1.00 33.29 470 SER A O 1
ATOM 3233 N N . LEU A 1 407 ? 16.556 23.782 -16.831 1.00 31.34 471 LEU A N 1
ATOM 3234 C CA . LEU A 1 407 ? 15.939 24.531 -17.924 1.00 35.18 471 LEU A CA 1
ATOM 3235 C C . LEU A 1 407 ? 17.018 25.247 -18.723 1.00 35.30 471 LEU A C 1
ATOM 3236 O O . LEU A 1 407 ? 18.005 25.723 -18.156 1.00 34.21 471 LEU A O 1
ATOM 3241 N N . SER A 1 408 ? 16.812 25.332 -20.036 1.00 31.92 472 SER A N 1
ATOM 3242 C CA . SER A 1 408 ? 17.744 26.057 -20.884 1.00 32.89 472 SER A CA 1
ATOM 3243 C C . SER A 1 408 ? 17.661 27.566 -20.694 1.00 34.58 472 SER A C 1
ATOM 3244 O O . SER A 1 408 ? 18.641 28.256 -20.985 1.00 36.12 472 SER A O 1
ATOM 3247 N N . ARG A 1 409 ? 16.533 28.081 -20.209 1.00 33.53 473 ARG A N 1
ATOM 3248 C CA . ARG A 1 409 ? 16.320 29.507 -20.005 1.00 34.11 473 ARG A CA 1
ATOM 3249 C C . ARG A 1 409 ? 15.123 29.668 -19.080 1.00 32.09 473 ARG A C 1
ATOM 3250 O O . ARG A 1 409 ? 14.377 28.700 -18.855 1.00 30.12 473 ARG A O 1
ATOM 3258 N N . PRO A 1 410 ? 14.903 30.851 -18.517 1.00 31.05 474 PRO A N 1
ATOM 3259 C CA . PRO A 1 410 ? 13.726 31.044 -17.662 1.00 32.62 474 PRO A CA 1
ATOM 3260 C C . PRO A 1 410 ? 12.432 30.809 -18.430 1.00 34.82 474 PRO A C 1
ATOM 3261 O O . PRO A 1 410 ? 12.302 31.190 -19.593 1.00 33.90 474 PRO A O 1
ATOM 3265 N N . ILE A 1 411 ? 11.488 30.150 -17.766 1.00 30.83 475 ILE A N 1
ATOM 3266 C CA . ILE A 1 411 ? 10.116 30.016 -18.258 1.00 31.45 475 ILE A CA 1
ATOM 3267 C C . ILE A 1 411 ? 9.417 31.362 -18.163 1.00 35.01 475 ILE A C 1
ATOM 3268 O O . ILE A 1 411 ? 9.430 32.001 -17.104 1.00 32.03 475 ILE A O 1
ATOM 3273 N N . ALA A 1 412 ? 8.746 31.784 -19.272 1.00 30.10 476 ALA A N 1
ATOM 3274 C CA . ALA A 1 412 ? 8.025 33.049 -19.290 1.00 33.15 476 ALA A CA 1
ATOM 3275 C C . ALA A 1 412 ? 6.569 32.839 -18.877 1.00 31.75 476 ALA A C 1
ATOM 3276 O O . ALA A 1 412 ? 6.054 31.728 -18.954 1.00 31.29 476 ALA A O 1
ATOM 3278 N N . PRO A 1 413 ? 5.871 33.889 -18.438 1.00 32.14 477 PRO A N 1
ATOM 3279 C CA . PRO A 1 413 ? 4.446 33.720 -18.085 1.00 34.54 477 PRO A CA 1
ATOM 3280 C C . PRO A 1 413 ? 3.565 33.252 -19.248 1.00 32.97 477 PRO A C 1
ATOM 3281 O O . PRO A 1 413 ? 2.541 32.603 -19.012 1.00 29.93 477 PRO A O 1
ATOM 3285 N N . THR A 1 414 ? 3.933 33.541 -20.500 1.00 30.24 478 THR A N 1
ATOM 3286 C CA . THR A 1 414 ? 3.155 33.057 -21.643 1.00 30.03 478 THR A CA 1
ATOM 3287 C C . THR A 1 414 ? 3.190 31.536 -21.787 1.00 31.52 478 THR A C 1
ATOM 3288 O O . THR A 1 414 ? 2.364 30.973 -22.513 1.00 33.99 478 THR A O 1
ATOM 3292 N N . GLU A 1 415 ? 4.081 30.846 -21.086 1.00 25.86 479 GLU A N 1
ATOM 3293 C CA . GLU A 1 415 ? 4.177 29.397 -21.208 1.00 28.06 479 GLU A CA 1
ATOM 3294 C C . GLU A 1 415 ? 3.410 28.649 -20.121 1.00 32.00 479 GLU A C 1
ATOM 3295 O O . GLU A 1 415 ? 3.324 27.417 -20.186 1.00 32.71 479 GLU A O 1
ATOM 3301 N N . LEU A 1 416 ? 2.810 29.369 -19.165 1.00 29.55 480 LEU A N 1
ATOM 3302 C CA . LEU A 1 416 ? 1.958 28.772 -18.137 1.00 26.49 480 LEU A CA 1
ATOM 3303 C C . LEU A 1 416 ? 0.517 28.830 -18.634 1.00 25.32 480 LEU A C 1
ATOM 3304 O O . LEU A 1 416 ? -0.164 29.844 -18.490 1.00 29.84 480 LEU A O 1
ATOM 3309 N N . LEU A 1 417 ? 0.045 27.735 -19.219 1.00 25.15 481 LEU A N 1
ATOM 3310 C CA . LEU A 1 417 ? -1.186 27.717 -19.995 1.00 29.56 481 LEU A CA 1
ATOM 3311 C C . LEU A 1 417 ? -2.135 26.678 -19.424 1.00 31.59 481 LEU A C 1
ATOM 3312 O O . LEU A 1 417 ? -1.760 25.506 -19.261 1.00 28.63 481 LEU A O 1
ATOM 3317 N N . TRP A 1 418 ? -3.356 27.109 -19.138 1.00 29.96 482 TRP A N 1
ATOM 3318 C CA . TRP A 1 418 ? -4.448 26.208 -18.792 1.00 30.51 482 TRP A CA 1
ATOM 3319 C C . TRP A 1 418 ? -5.678 26.676 -19.540 1.00 28.36 482 TRP A C 1
ATOM 3320 O O . TRP A 1 418 ? -5.992 27.870 -19.521 1.00 30.35 482 TRP A O 1
ATOM 3331 N N . ARG A 1 419 ? -6.368 25.749 -20.170 1.00 26.45 483 ARG A N 1
ATOM 3332 C CA . ARG A 1 419 ? -7.606 26.080 -20.878 1.00 25.98 483 ARG A CA 1
ATOM 3333 C C . ARG A 1 419 ? -8.669 26.521 -19.883 1.00 31.54 483 ARG A C 1
ATOM 3334 O O . ARG A 1 419 ? -8.873 25.851 -18.852 1.00 29.66 483 ARG A O 1
ATOM 3342 N N . PRO A 1 420 ? -9.389 27.600 -20.168 1.00 30.00 484 PRO A N 1
ATOM 3343 C CA . PRO A 1 420 ? -10.386 28.095 -19.210 1.00 34.35 484 PRO A CA 1
ATOM 3344 C C . PRO A 1 420 ? -11.515 27.121 -18.957 1.00 35.88 484 PRO A C 1
ATOM 3345 O O . PRO A 1 420 ? -12.015 27.060 -17.831 1.00 35.31 484 PRO A O 1
ATOM 3349 N N . GLU A 1 421 ? -11.944 26.356 -19.959 1.00 33.25 485 GLU A N 1
ATOM 3350 C CA . GLU A 1 421 ? -13.027 25.410 -19.717 1.00 38.10 485 GLU A CA 1
ATOM 3351 C C . GLU A 1 421 ? -12.584 24.293 -18.776 1.00 39.12 485 GLU A C 1
ATOM 3352 O O . GLU A 1 421 ? -13.413 23.711 -18.059 1.00 32.15 485 GLU A O 1
ATOM 3358 N N . VAL A 1 422 ? -11.280 24.006 -18.728 1.00 33.16 486 VAL A N 1
ATOM 3359 C CA . VAL A 1 422 ? -10.777 23.036 -17.768 1.00 32.24 486 VAL A CA 1
ATOM 3360 C C . VAL A 1 422 ? -10.735 23.639 -16.368 1.00 34.55 486 VAL A C 1
ATOM 3361 O O . VAL A 1 422 ? -11.069 22.977 -15.375 1.00 33.51 486 VAL A O 1
ATOM 3365 N N . GLU A 1 423 ? -10.323 24.901 -16.258 1.00 30.72 487 GLU A N 1
ATOM 3366 C CA . GLU A 1 423 ? -10.396 25.567 -14.957 1.00 32.95 487 GLU A CA 1
ATOM 3367 C C . GLU A 1 423 ? -11.837 25.640 -14.442 1.00 33.77 487 GLU A C 1
ATOM 3368 O O . GLU A 1 423 ? -12.080 25.475 -13.241 1.00 34.94 487 GLU A O 1
ATOM 3374 N N . VAL A 1 424 ? -12.815 25.854 -15.331 1.00 34.74 488 VAL A N 1
ATOM 3375 C CA . VAL A 1 424 ? -14.201 25.896 -14.861 1.00 34.26 488 VAL A CA 1
ATOM 3376 C C . VAL A 1 424 ? -14.589 24.555 -14.261 1.00 34.78 488 VAL A C 1
ATOM 3377 O O . VAL A 1 424 ? -15.181 24.493 -13.171 1.00 35.87 488 VAL A O 1
ATOM 3381 N N . PHE A 1 425 ? -14.229 23.459 -14.935 1.00 27.90 489 PHE A N 1
ATOM 3382 C CA . PHE A 1 425 ? -14.559 22.136 -14.423 1.00 30.05 489 PHE A CA 1
ATOM 3383 C C . PHE A 1 425 ? -13.885 21.903 -13.086 1.00 35.35 489 PHE A C 1
ATOM 3384 O O . PHE A 1 425 ? -14.523 21.442 -12.137 1.00 35.45 489 PHE A O 1
ATOM 3392 N N . GLU A 1 426 ? -12.626 22.321 -12.959 1.00 34.05 490 GLU A N 1
ATOM 3393 C CA . GLU A 1 426 ? -11.915 22.151 -11.694 1.00 39.87 490 GLU A CA 1
ATOM 3394 C C . GLU A 1 426 ? -12.623 22.875 -10.558 1.00 43.90 490 GLU A C 1
ATOM 3395 O O . GLU A 1 426 ? -12.832 22.300 -9.481 1.00 44.40 490 GLU A O 1
ATOM 3401 N N . THR A 1 427 ? -13.015 24.136 -10.775 1.00 42.75 491 THR A N 1
ATOM 3402 C CA . THR A 1 427 ? -13.685 24.855 -9.695 1.00 46.52 491 THR A CA 1
ATOM 3403 C C . THR A 1 427 ? -14.977 24.160 -9.282 1.00 50.58 491 THR A C 1
ATOM 3404 O O . THR A 1 427 ? -15.389 24.254 -8.120 1.00 49.87 491 THR A O 1
ATOM 3408 N N . ARG A 1 428 ? -15.617 23.438 -10.202 1.00 46.86 492 ARG A N 1
ATOM 3409 C CA . ARG A 1 428 ? -16.904 22.829 -9.889 1.00 47.62 492 ARG A CA 1
ATOM 3410 C C . ARG A 1 428 ? -16.771 21.491 -9.178 1.00 49.56 492 ARG A C 1
ATOM 3411 O O . ARG A 1 428 ? -17.712 21.070 -8.502 1.00 54.78 492 ARG A O 1
ATOM 3419 N N . ILE A 1 429 ? -15.629 20.824 -9.286 1.00 47.38 493 ILE A N 1
ATOM 3420 C CA . ILE A 1 429 ? -15.456 19.547 -8.606 1.00 49.07 493 ILE A CA 1
ATOM 3421 C C . ILE A 1 429 ? -14.777 19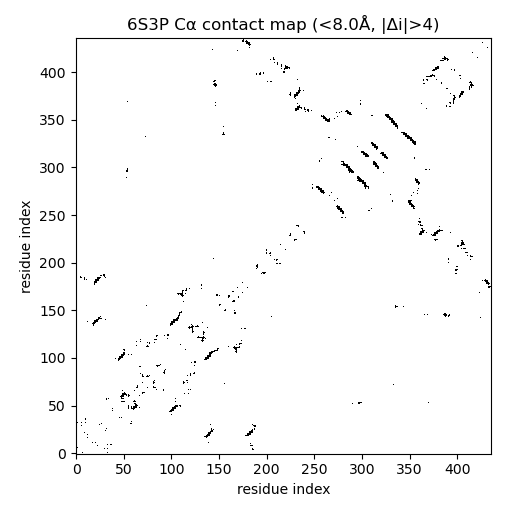.790 -7.266 1.00 55.34 493 ILE A C 1
ATOM 3422 O O . ILE A 1 429 ? -14.245 18.861 -6.649 1.00 61.38 493 ILE A O 1
ATOM 3427 N N . GLN A 1 430 ? -14.758 21.044 -6.823 1.00 52.53 494 GLN A N 1
ATOM 3428 C CA . GLN A 1 430 ? -14.313 21.322 -5.467 1.00 60.11 494 GLN A CA 1
ATOM 3429 C C . GLN A 1 430 ? -15.370 20.949 -4.442 1.00 68.63 494 GLN A C 1
ATOM 3430 O O . GLN A 1 430 ? -15.042 20.806 -3.259 1.00 69.67 494 GLN A O 1
ATOM 3436 N N . GLU A 1 431 ? -16.608 20.723 -4.887 1.00 77.14 495 GLU A N 1
ATOM 3437 C CA . GLU A 1 431 ? -17.734 20.542 -3.983 1.00 91.05 495 GLU A CA 1
ATOM 3438 C C . GLU A 1 431 ? -17.849 19.131 -3.418 1.00 94.54 495 GLU A C 1
ATOM 3439 O O . GLU A 1 431 ? -18.484 18.959 -2.372 1.00 102.78 495 GLU A O 1
ATOM 3445 N N . GLY A 1 432 ? -17.267 18.122 -4.068 1.00 84.93 496 GLY A N 1
ATOM 3446 C CA . GLY A 1 432 ? -17.425 16.751 -3.621 1.00 82.84 496 GLY A CA 1
ATOM 3447 C C . GLY A 1 432 ? -18.511 15.967 -4.329 1.00 76.29 496 GLY A C 1
ATOM 3448 O O . GLY A 1 432 ? -18.739 14.797 -3.981 1.00 72.13 496 GLY A O 1
ATOM 3449 N N . ILE A 1 433 ? -19.201 16.589 -5.283 1.00 69.30 497 ILE A N 1
ATOM 3450 C CA . ILE A 1 433 ? -20.137 15.929 -6.189 1.00 61.99 497 ILE A CA 1
ATOM 3451 C C . ILE A 1 433 ? -20.375 16.889 -7.344 1.00 54.02 497 ILE A C 1
ATOM 3452 O O . ILE A 1 433 ? -20.429 18.104 -7.148 1.00 52.31 497 ILE A O 1
ATOM 3457 N N . TRP A 1 434 ? -20.533 16.341 -8.545 1.00 52.24 498 TRP A N 1
ATOM 3458 C CA . TRP A 1 434 ? -20.642 17.147 -9.758 1.00 45.87 498 TRP A CA 1
ATOM 3459 C C . TRP A 1 434 ? -21.712 16.578 -10.676 1.00 53.88 498 TRP A C 1
ATOM 3460 O O . TRP A 1 434 ? -21.675 15.390 -11.024 1.00 50.82 498 TRP A O 1
ATOM 3471 N N . GLN A 1 435 ? -22.612 17.450 -11.124 1.00 55.20 499 GLN A N 1
ATOM 3472 C CA . GLN A 1 435 ? -23.729 17.093 -11.992 1.00 55.54 499 GLN A CA 1
ATOM 3473 C C . GLN A 1 435 ? -23.650 17.967 -13.239 1.00 54.62 499 GLN A C 1
ATOM 3474 O O . GLN A 1 435 ? -23.801 19.190 -13.155 1.00 57.05 499 GLN A O 1
ATOM 3480 N N . LYS A 1 436 ? -23.423 17.348 -14.395 1.00 45.95 500 LYS A N 1
ATOM 3481 C CA . LYS A 1 436 ? -23.367 18.101 -15.640 1.00 41.06 500 LYS A CA 1
ATOM 3482 C C . LYS A 1 436 ? -24.753 18.571 -16.075 1.00 47.66 500 LYS A C 1
ATOM 3483 O O . LYS A 1 436 ? -25.741 17.830 -15.979 1.00 46.58 500 LYS A O 1
ATOM 3489 N N . SER A 1 437 ? -24.805 19.803 -16.592 1.00 53.58 501 SER A N 1
ATOM 3490 C CA . SER A 1 437 ? -26.042 20.475 -16.955 1.00 66.58 501 SER A CA 1
ATOM 3491 C C . SER A 1 437 ? -26.600 19.943 -18.274 1.00 74.33 501 SER A C 1
ATOM 3492 O O . SER A 1 437 ? -25.930 19.223 -19.021 1.00 72.00 501 SER A O 1
ATOM 3495 N N . HIS A 1 438 ? -27.834 20.365 -18.563 1.00 84.87 502 HIS A N 1
ATOM 3496 C CA . HIS A 1 438 ? -28.653 19.934 -19.703 1.00 91.63 502 HIS A CA 1
ATOM 3497 C C . HIS A 1 438 ? -29.090 18.478 -19.560 1.00 89.76 502 HIS A C 1
ATOM 3498 O O . HIS A 1 438 ? -30.246 18.198 -19.215 1.00 89.75 502 HIS A O 1
#

Solvent-accessible surface area: 20329 Å² total; per-residue (Å²): 127,43,44,88,12,24,77,148,4,31,81,38,0,14,128,23,132,28,53,0,0,0,2,3,7,52,32,31,97,16,11,22,49,0,0,53,25,0,34,116,75,7,153,76,97,19,26,12,0,0,19,56,3,31,11,3,69,103,0,161,28,80,22,0,57,48,15,6,173,13,38,98,67,2,3,10,85,84,43,100,75,2,3,157,50,21,35,105,173,31,103,31,30,125,40,0,85,141,8,89,4,2,0,1,0,26,0,8,30,0,33,0,4,12,1,9,0,2,6,41,4,0,4,85,1,36,153,95,79,148,66,26,4,0,30,1,27,3,0,1,0,1,9,13,18,23,6,54,11,120,52,64,67,57,54,15,31,101,10,4,54,104,28,14,56,10,15,12,6,17,24,0,52,2,0,55,92,15,20,0,85,7,27,47,12,136,105,15,32,28,85,173,75,19,82,86,0,16,112,5,6,99,71,1,36,122,32,49,66,97,0,5,100,42,0,24,198,56,1,49,78,96,84,0,13,149,58,124,69,16,16,12,0,1,6,59,67,162,54,0,50,61,32,4,96,141,102,10,126,80,43,116,50,178,68,62,104,11,114,9,92,58,145,70,114,20,55,126,132,64,32,34,1,57,21,55,2,40,0,20,127,36,0,48,1,0,0,16,71,58,17,120,152,38,88,16,22,55,6,7,23,1,93,5,51,41,19,108,94,82,27,3,2,0,83,1,111,99,67,40,146,106,12,94,0,164,32,41,74,43,110,56,41,55,23,82,97,50,90,123,123,82,58,3,84,35,108,65,45,5,37,0,70,6,1,0,0,32,20,0,16,0,2,11,0,68,48,0,54,41,22,127,18,114,44,0,1,1,69,0,44,185,4,12,98,16,11,1,0,2,12,3,1,0,20,33,3,147,84,14,127,17,4,0,0,20,77,75,4,38,91,108,7,22,64,31,84,98,60,3,47,91,7,10,90,92,1,100,131,35,84,14,87,37,62,201

B-factor: mean 41.84, std 16.01, range [20.19, 133.46]

InterPro domains:
  IPR010285 DNA helicase Pif1-like, DEAD-box helicase domain [PF05970] (68-274)
  IPR027417 P-loop containing nucleoside triphosphate hydrolase [G3DSA:3.40.50.300] (43-271)
  IPR027417 P-loop containing nucleoside triphosphate hydrolase [SSF52540] (53-270)
  IPR027417 P-loop containing nucleoside triphosphate hydrolase [SSF52540] (195-476)
  IPR051055 PIF1 DNA helicase [PTHR47642] (55-472)

Foldseek 3Di:
DADPQLVVVLCVQPVDLAQAAEEADQDDVRLLVSLVVNCVVCVLQEAEEECFLLQCVSSVHYHLCVLQVFDPDQQAQLDCVGQPADDPDDVSLVSLQRHAAYEYEALLQAWQRSLNSQQNNSCVSNVPVLAGSVNHRYYYYYHNQDFHHDQDDDPSNVSCCVPQNGTGNVSHCSLQVHKYFYRYDYDDPLCVVAVLLSVLLVVLVVLNCVSLVVLQVLFADQCQLVDPQAAEAEQDDVVLVVVLVVVQVPDDFDKDWWAKDKFFDDDPVNDPADRTDIAGFFFWKAFQAQDPVRPHGRGFIFTWHADDHQKTWTQTPVPRDIDIWGKDKDWDWDWDQPVVDRDIDIDTGMMMITTRMYGTSYYYLNSCQSAAGDAYEYEQVVHADGRSSVSSVCPSYSYSVSYHYNHRHDSNNSDHDVVSVVVVVQSVPRMGRDHD

Sequence (436 aa):
GLSSEQQRAFLAVTQTPHPAHLITGPAGTGKTTLLYALQEFYKGRAVTLAPTGTAALQARGQTVHSFFRFPARLLRYRHPEDIRPPGPHSPLRKAIEQMEVLILDEVGMVRVDLLEAMDWALRKTRKRLEEPFGGVKVLLLGDTRQLEPVVPGGEEALYIARTWGGPFFFQAHVWEEVALRVHRLWESQRQREDPLFAELLKRLRQGDPQALETLNRAAVRPDGGEEPGTLILTPRRKEADALNLKRLEALPGKPLEYQAQVKGEFAETDFPTEAALTLKKGAQVILLRNDPLGEYFNGDLGWVEDLEAEALAVRLKRNGRRVVIRPFVWEKIVYTYDSEREEIKPQVVGTFRQVPVRLAWALTVHKAQGLTLDKVHLELGRGLFAHGQLYVALTRVRRLQDLSLSRPIAPTELLWRPEVEVFETRIQEGIWQKSH